Protein AF-0000000078895796 (afdb_homodimer)

Organism: Nematostella vectensis (NCBI:txid45351)

Sequence (388 aa):
VSCGPHHVAVVCSEGLVFTWGKGADGRLGLGNEDDQCVPCQVTMEDANVSIRDVRCGLDGTMFLTDTGALLACGSNANNKLGLNNRQGFLMQMKNLLNKDPVKVTTTPTAVKALSRYRVVDMALGPTHSAVLVEPGHVHTFGSNQDGQLGSGNTKPRDAPASVKQLEDQTVTMVFCGYGFTVAGTNDNTLYFWGVSCGPHHVAVVCSEGLVFTWGKGADGRLGLGNEDDQCVPCQVTMEDANVSIRDVRCGLDGTMFLTDTGALLACGSNANNKLGLNNRQGFLMQMKNLLNKDPVKVTTTPTAVKALSRYRVVDMALGPTHSAVLVEPGHVHTFGSNQDGQLGSGNTKPRDAPASVKQLEDQTVTMVFCGYGFTVAGTNDNTLYFWG

Structure (mmCIF, N/CA/C/O backbone):
data_AF-0000000078895796-model_v1
#
loop_
_entity.id
_entity.type
_entity.pdbx_description
1 polymer 'non-specific serine/threonine protein kinase'
#
loop_
_atom_site.group_PDB
_atom_site.id
_atom_site.type_symbol
_atom_site.label_atom_id
_atom_site.label_alt_id
_atom_site.label_comp_id
_atom_site.label_asym_id
_atom_site.label_entity_id
_atom_site.label_seq_id
_atom_site.pdbx_PDB_ins_code
_atom_site.Cartn_x
_atom_site.Cartn_y
_atom_site.Cartn_z
_atom_site.occupancy
_atom_site.B_iso_or_equiv
_atom_site.auth_seq_id
_atom_site.auth_comp_id
_atom_site.auth_asym_id
_atom_site.auth_atom_id
_atom_site.pdbx_PDB_model_num
ATOM 1 N N . VAL A 1 1 ? 9.695 -0.639 7.102 1 95.06 1 VAL A N 1
ATOM 2 C CA . VAL A 1 1 ? 9.883 -0.452 5.668 1 95.06 1 VAL A CA 1
ATOM 3 C C . VAL A 1 1 ? 8.562 -0.066 5.016 1 95.06 1 VAL A C 1
ATOM 5 O O . VAL A 1 1 ? 7.512 -0.63 5.344 1 95.06 1 VAL A O 1
ATOM 8 N N . SER A 1 2 ? 8.602 0.928 4.207 1 96.25 2 SER A N 1
ATOM 9 C CA . SER A 1 2 ? 7.465 1.279 3.357 1 96.25 2 SER A CA 1
ATOM 10 C C . SER A 1 2 ? 7.883 1.382 1.895 1 96.25 2 SER A C 1
ATOM 12 O O . SER A 1 2 ? 8.953 1.907 1.584 1 96.25 2 SER A O 1
ATOM 14 N N . CYS A 1 3 ? 7.012 0.821 1.095 1 95.44 3 CYS A N 1
ATOM 15 C CA . CYS A 1 3 ? 7.254 0.85 -0.343 1 95.44 3 CYS A CA 1
ATOM 16 C C . CYS A 1 3 ? 6.078 1.481 -1.081 1 95.44 3 CYS A C 1
ATOM 18 O O . CYS A 1 3 ? 4.941 1.023 -0.953 1 95.44 3 CYS A O 1
ATOM 20 N N . GLY A 1 4 ? 6.336 2.541 -1.766 1 95.5 4 GLY A N 1
ATOM 21 C CA . GLY A 1 4 ? 5.375 3.086 -2.715 1 95.5 4 GLY A CA 1
ATOM 22 C C . GLY A 1 4 ? 5.602 2.605 -4.133 1 95.5 4 GLY A C 1
ATOM 23 O O . GLY A 1 4 ? 6.461 1.753 -4.379 1 95.5 4 GLY A O 1
ATOM 24 N N . PRO A 1 5 ? 4.816 3.17 -5.043 1 95.75 5 PRO A N 1
ATOM 25 C CA . PRO A 1 5 ? 5.004 2.756 -6.438 1 95.75 5 PRO A CA 1
ATOM 26 C C . PRO A 1 5 ? 6.383 3.121 -6.98 1 95.75 5 PRO A C 1
ATOM 28 O O . PRO A 1 5 ? 6.898 2.443 -7.871 1 95.75 5 PRO A O 1
ATOM 31 N N . HIS A 1 6 ? 7.023 4.168 -6.379 1 97.62 6 HIS A N 1
ATOM 32 C CA . HIS A 1 6 ? 8.188 4.684 -7.09 1 97.62 6 HIS A CA 1
ATOM 33 C C . HIS A 1 6 ? 9.391 4.805 -6.16 1 97.62 6 HIS A C 1
ATOM 35 O O . HIS A 1 6 ? 10.492 5.137 -6.605 1 97.62 6 HIS A O 1
ATOM 41 N N . HIS A 1 7 ? 9.219 4.582 -4.848 1 98.25 7 HIS A N 1
ATOM 42 C CA . HIS A 1 7 ? 10.32 4.773 -3.912 1 98.25 7 HIS A CA 1
ATOM 43 C C . HIS A 1 7 ? 10.125 3.936 -2.652 1 98.25 7 HIS A C 1
ATOM 45 O O . HIS A 1 7 ? 9.047 3.375 -2.438 1 98.25 7 HIS A O 1
ATOM 51 N N . VAL A 1 8 ? 11.141 3.822 -1.894 1 98.44 8 VAL A N 1
ATOM 52 C CA . VAL A 1 8 ? 11.18 3.02 -0.675 1 98.44 8 VAL A CA 1
ATOM 53 C C . VAL A 1 8 ? 11.703 3.867 0.483 1 98.44 8 VAL A C 1
ATOM 55 O O . VAL A 1 8 ? 12.578 4.715 0.295 1 98.44 8 VAL A O 1
ATOM 58 N N . ALA A 1 9 ? 11.188 3.691 1.597 1 98.69 9 ALA A N 1
ATOM 59 C CA . ALA A 1 9 ? 11.68 4.277 2.842 1 98.69 9 ALA A CA 1
ATOM 60 C C . ALA A 1 9 ? 11.859 3.213 3.918 1 98.69 9 ALA A C 1
ATOM 62 O O . ALA A 1 9 ? 11.016 2.322 4.066 1 98.69 9 ALA A O 1
ATOM 63 N N . VAL A 1 10 ? 12.93 3.273 4.645 1 97.88 10 VAL A N 1
ATOM 64 C CA . VAL A 1 10 ? 13.227 2.301 5.691 1 97.88 10 VAL A CA 1
ATOM 65 C C . VAL A 1 10 ? 13.609 3.025 6.98 1 97.88 10 VAL A C 1
ATOM 67 O O . VAL A 1 10 ? 14.398 3.969 6.957 1 97.88 10 VAL A O 1
ATOM 70 N N . VAL A 1 11 ? 13.047 2.607 8.039 1 97.25 11 VAL A N 1
ATOM 71 C CA . VAL A 1 11 ? 13.422 3.107 9.359 1 97.25 11 VAL A CA 1
ATOM 72 C C . VAL A 1 11 ? 14.336 2.104 10.047 1 97.25 11 VAL A C 1
ATOM 74 O O . VAL A 1 11 ? 13.992 0.93 10.195 1 97.25 11 VAL A O 1
ATOM 77 N N . CYS A 1 12 ? 15.445 2.523 10.508 1 94.06 12 CYS A N 1
ATOM 78 C CA . CYS A 1 12 ? 16.375 1.673 11.242 1 94.06 12 CYS A CA 1
ATOM 79 C C . CYS A 1 12 ? 16.109 1.734 12.742 1 94.06 12 CYS A C 1
ATOM 81 O O . CYS A 1 12 ? 15.289 2.539 13.195 1 94.06 12 CYS A O 1
ATOM 83 N N . SER A 1 13 ? 16.781 0.869 13.461 1 89.62 13 SER A N 1
ATOM 84 C CA . SER A 1 13 ? 16.531 0.694 14.891 1 89.62 13 SER A CA 1
ATOM 85 C C . SER A 1 13 ? 16.859 1.967 15.672 1 89.62 13 SER A C 1
ATOM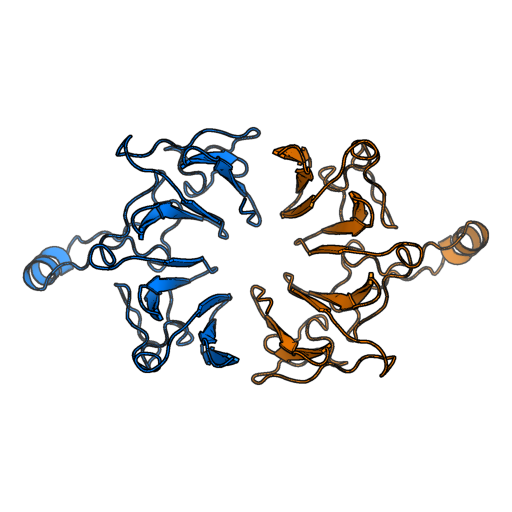 87 O O . SER A 1 13 ? 16.266 2.23 16.719 1 89.62 13 SER A O 1
ATOM 89 N N . GLU A 1 14 ? 17.734 2.869 15.18 1 90.94 14 GLU A N 1
ATOM 90 C CA . GLU A 1 14 ? 18.125 4.09 15.883 1 90.94 14 GLU A CA 1
ATOM 91 C C . GLU A 1 14 ? 17.203 5.254 15.508 1 90.94 14 GLU A C 1
ATOM 93 O O . GLU A 1 14 ? 17.438 6.387 15.93 1 90.94 14 GLU A O 1
ATOM 98 N N . GLY A 1 15 ? 16.297 4.91 14.719 1 95.38 15 GLY A N 1
ATOM 99 C CA . GLY A 1 15 ? 15.352 5.941 14.328 1 95.38 15 GLY A CA 1
ATOM 100 C C . GLY A 1 15 ? 15.781 6.715 13.094 1 95.38 15 GLY A C 1
ATOM 101 O O . GLY A 1 15 ? 15.195 7.746 12.766 1 95.38 15 GLY A O 1
ATOM 102 N N . LEU A 1 16 ? 16.828 6.277 12.453 1 96.25 16 LEU A N 1
ATOM 103 C CA . LEU A 1 16 ? 17.281 6.863 11.195 1 96.25 16 LEU A CA 1
ATOM 104 C C . LEU A 1 16 ? 16.438 6.363 10.031 1 96.25 16 LEU A C 1
ATOM 106 O O . LEU A 1 16 ? 15.945 5.23 10.055 1 96.25 16 LEU A O 1
ATOM 110 N N . VAL A 1 17 ? 16.312 7.238 9.039 1 98.06 17 VAL A N 1
ATOM 111 C CA . VAL A 1 17 ? 15.516 6.871 7.867 1 98.06 17 VAL A CA 1
ATOM 112 C C . VAL A 1 17 ? 16.391 6.934 6.617 1 98.06 17 VAL A C 1
ATOM 114 O O . VAL A 1 17 ? 17.188 7.859 6.457 1 98.06 17 VAL A O 1
ATOM 117 N N . PHE A 1 18 ? 16.234 5.961 5.801 1 98.38 18 PHE A N 1
ATOM 118 C CA . PHE A 1 18 ? 16.844 5.934 4.48 1 98.38 18 PHE A CA 1
ATOM 119 C C . PHE A 1 18 ? 1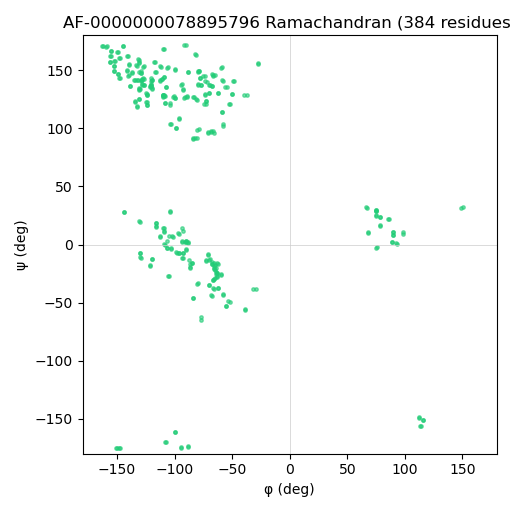5.789 5.844 3.389 1 98.38 18 PHE A C 1
ATOM 121 O O . PHE A 1 18 ? 14.797 5.125 3.535 1 98.38 18 PHE A O 1
ATOM 128 N N . THR A 1 19 ? 16 6.531 2.311 1 98.75 19 THR A N 1
ATOM 129 C CA . THR A 1 19 ? 15.086 6.488 1.172 1 98.75 19 THR A CA 1
ATOM 130 C C . THR A 1 19 ? 15.867 6.32 -0.133 1 98.75 19 THR A C 1
ATOM 132 O O . THR A 1 19 ? 17.031 6.684 -0.215 1 98.75 19 THR A O 1
ATOM 135 N N . TRP A 1 20 ? 15.258 5.77 -1.127 1 98.44 20 TRP A N 1
ATOM 136 C CA . TRP A 1 20 ? 15.789 5.688 -2.484 1 98.44 20 TRP A CA 1
ATOM 137 C C . TRP A 1 20 ? 14.664 5.457 -3.492 1 98.44 20 TRP A C 1
ATOM 139 O O . TRP A 1 20 ? 13.531 5.16 -3.111 1 98.44 20 TRP A O 1
ATOM 149 N N . GLY A 1 21 ? 15.031 5.578 -4.793 1 97.62 21 GLY A N 1
ATOM 150 C CA . GLY A 1 21 ? 14.078 5.52 -5.891 1 97.62 21 GLY A CA 1
ATOM 151 C C . GLY A 1 21 ? 13.922 6.84 -6.617 1 97.62 21 GLY A C 1
ATOM 152 O O . GLY A 1 21 ? 14.883 7.602 -6.742 1 97.62 21 GLY A O 1
ATOM 153 N N . LYS A 1 22 ? 12.68 7.035 -7.133 1 98 22 LYS A N 1
ATOM 154 C CA . LYS A 1 22 ? 12.398 8.297 -7.805 1 98 22 LYS A CA 1
ATOM 155 C C . LYS A 1 22 ? 12.359 9.453 -6.805 1 98 22 LYS A C 1
ATOM 157 O O . LYS A 1 22 ? 11.781 9.328 -5.727 1 98 22 LYS A O 1
ATOM 162 N N . GLY A 1 23 ? 12.93 10.539 -7.137 1 98.38 23 GLY A N 1
ATOM 163 C CA . GLY A 1 23 ? 13.008 11.672 -6.227 1 98.38 23 GLY A CA 1
ATOM 164 C C . GLY A 1 23 ? 12.086 12.812 -6.613 1 98.38 23 GLY A C 1
ATOM 165 O O . GLY A 1 23 ? 12.008 13.82 -5.906 1 98.38 23 GLY A O 1
ATOM 166 N N . ALA A 1 24 ? 11.398 12.688 -7.719 1 98.31 24 ALA A N 1
ATOM 167 C CA . ALA A 1 24 ? 10.5 13.727 -8.211 1 98.31 24 ALA A CA 1
ATOM 168 C C . ALA A 1 24 ? 9.562 14.211 -7.105 1 98.31 24 ALA A C 1
ATOM 170 O O . ALA A 1 24 ? 9.133 13.43 -6.262 1 98.31 24 ALA A O 1
ATOM 171 N N . ASP A 1 25 ? 9.273 15.523 -7.012 1 98.06 25 ASP A N 1
ATOM 172 C CA . ASP A 1 25 ? 8.375 16.172 -6.059 1 98.06 25 ASP A CA 1
ATOM 173 C C . ASP A 1 25 ? 9.023 16.266 -4.68 1 98.06 25 ASP A C 1
ATOM 175 O O . ASP A 1 25 ? 8.414 16.781 -3.738 1 98.06 25 ASP A O 1
ATOM 179 N N . GLY A 1 26 ? 10.234 15.734 -4.523 1 98.62 26 GLY A N 1
ATOM 180 C CA . GLY A 1 26 ? 10.898 15.789 -3.232 1 98.62 26 GLY A CA 1
ATOM 181 C C . GLY A 1 26 ? 10.516 14.656 -2.309 1 98.62 26 GLY A C 1
ATOM 182 O O . GLY A 1 26 ? 10.68 14.75 -1.091 1 98.62 26 GLY A O 1
ATOM 183 N N . ARG A 1 27 ? 10.031 13.57 -2.859 1 98.62 27 ARG A N 1
ATOM 184 C CA . ARG A 1 27 ? 9.391 12.508 -2.088 1 98.62 27 ARG A CA 1
ATOM 185 C C . ARG A 1 27 ? 10.414 11.711 -1.289 1 98.62 27 ARG A C 1
ATOM 187 O O . ARG A 1 27 ? 10.055 11 -0.346 1 98.62 27 ARG A O 1
ATOM 194 N N . LEU A 1 28 ? 11.688 11.859 -1.582 1 98.81 28 LEU A N 1
ATOM 195 C CA . LEU A 1 28 ? 12.711 11.125 -0.847 1 98.81 28 LEU A CA 1
ATOM 196 C C . LEU A 1 28 ? 13.125 11.875 0.409 1 98.81 28 LEU A C 1
ATOM 198 O O . LEU A 1 28 ? 13.773 11.312 1.295 1 98.81 28 LEU A O 1
ATOM 202 N N . GLY A 1 29 ? 12.875 13.195 0.485 1 98.75 29 GLY A N 1
ATOM 203 C CA . GLY A 1 29 ? 13.172 13.984 1.67 1 98.75 29 GLY A CA 1
ATOM 204 C C . GLY A 1 29 ? 14.641 14.344 1.79 1 98.75 29 GLY A C 1
ATOM 205 O O . GLY A 1 29 ? 15.133 14.602 2.891 1 98.75 29 GLY A O 1
ATOM 206 N N . LEU A 1 30 ? 15.312 14.352 0.72 1 98.62 30 LEU A N 1
ATOM 207 C CA . LEU A 1 30 ? 16.766 14.516 0.762 1 98.62 30 LEU A CA 1
ATOM 208 C C . LEU A 1 30 ? 17.172 15.938 0.406 1 98.62 30 LEU A C 1
ATOM 210 O O . LEU A 1 30 ? 18.344 16.219 0.146 1 98.62 30 LEU A O 1
ATOM 214 N N . GLY A 1 31 ? 16.219 16.859 0.248 1 98.25 31 GLY A N 1
ATOM 215 C CA . GLY A 1 31 ? 16.516 18.266 0 1 98.25 31 GLY A CA 1
ATOM 216 C C . GLY A 1 31 ? 16.562 18.609 -1.476 1 98.25 31 GLY A C 1
ATOM 217 O O . GLY A 1 31 ? 16.859 19.75 -1.841 1 98.25 31 GLY A O 1
ATOM 218 N N . ASN A 1 32 ? 16.328 17.641 -2.32 1 97.94 32 ASN A N 1
ATOM 219 C CA . ASN A 1 32 ? 16.312 17.812 -3.77 1 97.94 32 ASN A CA 1
ATOM 220 C C . ASN A 1 32 ? 15.312 16.875 -4.434 1 97.94 32 ASN A C 1
ATOM 222 O O . ASN A 1 32 ? 14.562 16.172 -3.752 1 97.94 32 ASN A O 1
ATOM 226 N N . GLU A 1 33 ? 15.227 16.812 -5.684 1 98.44 33 GLU A N 1
ATOM 227 C CA . GLU A 1 33 ? 14.281 15.984 -6.422 1 98.44 33 GLU A CA 1
ATOM 228 C C . GLU A 1 33 ? 15 14.93 -7.25 1 98.44 33 GLU A C 1
ATOM 230 O O . GLU A 1 33 ? 14.445 14.406 -8.219 1 98.44 33 GLU A O 1
ATOM 235 N N . ASP A 1 34 ? 16.281 14.664 -6.883 1 98.5 34 ASP A N 1
ATOM 236 C CA . ASP A 1 34 ? 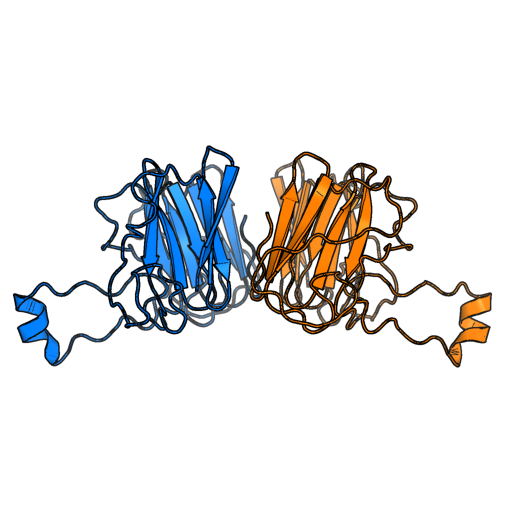17.078 13.719 -7.656 1 98.5 34 ASP A CA 1
ATOM 237 C C . ASP A 1 34 ? 16.703 12.281 -7.32 1 98.5 34 ASP A C 1
ATOM 239 O O . ASP A 1 34 ? 16.438 11.953 -6.164 1 98.5 34 ASP A O 1
ATOM 243 N N . ASP A 1 35 ? 16.719 11.438 -8.32 1 98 35 ASP A N 1
ATOM 244 C CA . ASP A 1 35 ? 16.578 10.008 -8.086 1 98 35 ASP A CA 1
ATOM 245 C C . ASP A 1 35 ? 17.781 9.438 -7.34 1 98 35 ASP A C 1
ATOM 247 O O . ASP A 1 35 ? 18.906 9.93 -7.5 1 98 35 ASP A O 1
ATOM 251 N N . GLN A 1 36 ? 17.562 8.492 -6.512 1 97.81 36 GLN A N 1
ATOM 252 C CA . GLN A 1 36 ? 18.625 7.797 -5.797 1 97.81 36 GLN A CA 1
ATOM 253 C C . GLN A 1 36 ? 18.562 6.289 -6.047 1 97.81 36 GLN A C 1
ATOM 255 O O . GLN A 1 36 ? 17.516 5.664 -5.84 1 97.81 36 GLN A O 1
ATOM 260 N N . CYS A 1 37 ? 19.672 5.621 -6.43 1 94.38 37 CYS A N 1
ATOM 261 C CA . CYS A 1 37 ? 19.703 4.199 -6.746 1 94.38 37 CYS A CA 1
ATOM 262 C C . CYS A 1 37 ? 20.078 3.373 -5.523 1 94.38 37 CYS A C 1
ATOM 264 O O . CYS A 1 37 ? 19.969 2.146 -5.539 1 94.38 37 CYS A O 1
ATOM 266 N N . VAL A 1 38 ? 20.531 4.098 -4.508 1 95.44 38 VAL A N 1
ATOM 267 C CA . VAL A 1 38 ? 20.891 3.439 -3.258 1 95.44 38 VAL A CA 1
ATOM 268 C C . VAL A 1 38 ? 20.25 4.176 -2.082 1 95.44 38 VAL A C 1
ATOM 270 O O . VAL A 1 38 ? 19.922 5.355 -2.189 1 95.44 38 VAL A O 1
ATOM 273 N N . PRO A 1 39 ? 20.141 3.488 -0.99 1 97.12 39 PRO A N 1
ATOM 274 C CA . PRO A 1 39 ? 19.562 4.16 0.174 1 97.12 39 PRO A CA 1
ATOM 275 C C . PRO A 1 39 ? 20.391 5.359 0.635 1 97.12 39 PRO A C 1
ATOM 277 O O . PRO A 1 39 ? 21.609 5.254 0.793 1 97.12 39 PRO A O 1
ATOM 280 N N . CYS A 1 40 ? 19.688 6.484 0.813 1 98.38 40 CYS A N 1
ATOM 281 C CA . CYS A 1 40 ? 20.312 7.695 1.335 1 98.38 40 CYS A CA 1
ATOM 282 C C . CYS A 1 40 ? 19.641 8.141 2.631 1 98.38 40 CYS A C 1
ATOM 284 O O . CYS A 1 40 ? 18.406 8.094 2.744 1 98.38 40 CYS A O 1
ATOM 286 N N . GLN A 1 41 ? 20.438 8.508 3.561 1 97.62 41 GLN A N 1
ATOM 287 C CA . GLN A 1 41 ? 19.906 8.914 4.855 1 97.62 41 GLN A CA 1
ATOM 288 C C . GLN A 1 41 ? 19.172 10.25 4.75 1 97.62 41 GLN A C 1
ATOM 290 O O . GLN A 1 41 ? 19.672 11.203 4.156 1 97.62 41 GLN A O 1
ATOM 295 N N . VAL A 1 42 ? 18.031 10.305 5.242 1 98.31 42 VAL A N 1
ATOM 296 C CA . VAL A 1 42 ? 17.25 11.539 5.32 1 98.31 42 VAL A CA 1
ATOM 297 C C . VAL A 1 42 ? 17.656 12.336 6.551 1 98.31 42 VAL A C 1
ATOM 299 O O . VAL A 1 42 ? 17.625 11.82 7.676 1 98.31 42 VAL A O 1
ATOM 302 N N . THR A 1 43 ? 17.984 13.547 6.359 1 96.06 43 THR A N 1
ATOM 303 C CA . THR A 1 43 ? 18.391 14.406 7.469 1 96.06 43 THR A CA 1
ATOM 304 C C . THR A 1 43 ? 17.188 15.148 8.031 1 96.06 43 THR A C 1
ATOM 306 O O . THR A 1 43 ? 16.438 15.797 7.289 1 96.06 43 THR A O 1
ATOM 309 N N . MET A 1 44 ? 17.047 14.992 9.273 1 94.5 44 MET A N 1
ATOM 310 C CA . MET A 1 44 ? 15.992 15.727 9.961 1 94.5 44 MET A CA 1
ATOM 311 C C . MET A 1 44 ? 16.5 17.094 10.422 1 94.5 44 MET A C 1
ATOM 313 O O . MET A 1 44 ? 17.688 17.266 10.688 1 94.5 44 MET A O 1
ATOM 317 N N . GLU A 1 45 ? 15.57 18.047 10.438 1 88.38 45 GLU A N 1
ATOM 318 C CA . GLU A 1 45 ? 15.938 19.391 10.875 1 88.38 45 GLU A CA 1
ATOM 319 C C . GLU A 1 45 ? 16.5 19.375 12.297 1 88.38 45 GLU A C 1
ATOM 321 O O . GLU A 1 45 ? 17.469 20.062 12.594 1 88.38 45 GLU A O 1
ATOM 326 N N . ASP A 1 46 ? 15.859 18.609 13.164 1 87.31 46 ASP A N 1
ATOM 327 C CA . ASP A 1 46 ? 16.312 18.422 14.539 1 87.31 46 ASP A CA 1
ATOM 328 C C . ASP A 1 46 ? 16.969 17.047 14.719 1 87.31 46 ASP A C 1
ATOM 330 O O . ASP A 1 46 ? 16.344 16.016 14.484 1 87.31 46 ASP A O 1
ATOM 334 N N . ALA A 1 47 ? 18.219 17.031 15.141 1 82.31 47 ALA A N 1
ATOM 335 C CA . ALA A 1 47 ? 19.016 15.82 15.258 1 82.31 47 ALA A CA 1
ATOM 336 C C . ALA A 1 47 ? 18.453 14.898 16.328 1 82.31 47 ALA A C 1
ATOM 338 O O . ALA A 1 47 ? 18.781 13.711 16.375 1 82.31 47 ALA A O 1
ATOM 339 N N . ASN A 1 48 ? 17.656 15.461 17.156 1 87.88 48 ASN A N 1
ATOM 340 C CA . ASN A 1 48 ? 17.125 14.664 18.266 1 87.88 48 ASN A CA 1
ATOM 341 C C . ASN A 1 48 ? 15.836 13.953 17.875 1 87.88 48 ASN A C 1
ATOM 343 O O . ASN A 1 48 ? 15.266 13.203 18.672 1 87.88 48 ASN A O 1
ATOM 347 N N . VAL A 1 49 ? 15.508 14.156 16.641 1 92 49 VAL A N 1
ATOM 348 C CA . VAL A 1 49 ? 14.266 13.547 16.172 1 92 49 VAL A CA 1
ATOM 349 C C . VAL A 1 49 ? 14.508 12.086 15.812 1 92 49 VAL A C 1
ATOM 351 O O . VAL A 1 49 ? 15.445 11.773 15.078 1 92 49 VAL A O 1
ATOM 354 N N . SER A 1 50 ? 13.758 11.203 16.391 1 96.75 50 SER A N 1
ATOM 355 C CA . SER A 1 50 ? 13.773 9.781 16.062 1 96.75 50 SER A CA 1
ATOM 356 C C . SER A 1 50 ? 12.484 9.367 15.352 1 96.75 50 SER A C 1
ATOM 358 O O . SER A 1 50 ? 11.391 9.664 15.828 1 96.75 50 SER A O 1
ATOM 360 N N . ILE A 1 51 ? 12.648 8.688 14.203 1 98.06 51 ILE A N 1
ATOM 361 C CA . ILE A 1 51 ? 11.5 8.258 13.414 1 98.06 51 ILE A CA 1
ATOM 362 C C . ILE A 1 51 ? 11.102 6.84 13.805 1 98.06 51 ILE A C 1
ATOM 364 O O . ILE A 1 51 ? 11.953 5.953 13.906 1 98.06 51 ILE A O 1
ATOM 368 N N . ARG A 1 52 ? 9.859 6.625 14.016 1 97.38 52 ARG A N 1
ATOM 369 C CA . ARG A 1 52 ? 9.414 5.297 14.422 1 97.38 52 ARG A CA 1
ATOM 370 C C . ARG A 1 52 ? 8.734 4.574 13.266 1 97.38 52 ARG A C 1
ATOM 372 O O . ARG A 1 52 ? 8.75 3.342 13.195 1 97.38 52 ARG A O 1
ATOM 379 N N . ASP A 1 53 ? 8.172 5.352 12.359 1 98 53 ASP A N 1
ATOM 380 C CA . ASP A 1 53 ? 7.449 4.75 11.242 1 98 53 ASP A CA 1
ATOM 381 C C . ASP A 1 53 ? 7.469 5.664 10.016 1 98 53 ASP A C 1
ATOM 383 O O . ASP A 1 53 ? 7.68 6.871 10.141 1 98 53 ASP A O 1
ATOM 387 N N . VAL A 1 54 ? 7.27 5.098 8.82 1 98.62 54 VAL A N 1
ATOM 388 C CA . VAL A 1 54 ? 7.238 5.848 7.57 1 98.62 54 VAL A CA 1
ATOM 389 C C . VAL A 1 54 ? 6.16 5.273 6.652 1 98.62 54 VAL A C 1
ATOM 391 O O . VAL A 1 54 ? 5.832 4.086 6.734 1 98.62 54 VAL A O 1
ATOM 394 N N . ARG A 1 55 ? 5.582 6.121 5.824 1 98.62 55 ARG A N 1
ATOM 395 C CA . ARG A 1 55 ? 4.648 5.711 4.777 1 98.62 55 ARG A CA 1
ATOM 396 C C . ARG A 1 55 ? 4.969 6.395 3.455 1 98.62 55 ARG A C 1
ATOM 398 O O . ARG A 1 55 ? 5.027 7.625 3.385 1 98.62 55 ARG A O 1
ATOM 405 N N . CYS A 1 56 ? 5.191 5.574 2.439 1 98.56 56 CYS A N 1
ATOM 406 C CA . CYS A 1 56 ? 5.391 6.082 1.087 1 98.56 56 CYS A CA 1
ATOM 407 C C . CYS A 1 56 ? 4.062 6.199 0.348 1 98.56 56 CYS A C 1
ATOM 409 O O . CYS A 1 56 ? 3.275 5.25 0.326 1 98.56 56 CYS A O 1
ATOM 411 N N . GLY A 1 57 ? 3.77 7.328 -0.203 1 97.69 57 GLY A N 1
ATOM 412 C CA . GLY A 1 57 ? 2.658 7.512 -1.124 1 97.69 57 GLY A CA 1
ATOM 413 C C . GLY A 1 57 ? 3.084 7.512 -2.58 1 97.69 57 GLY A C 1
ATOM 414 O O . GLY A 1 57 ? 4.148 6.996 -2.92 1 97.69 57 GLY A O 1
ATOM 415 N N . LEU A 1 58 ? 2.209 8.055 -3.395 1 97 58 LEU A N 1
ATOM 416 C CA . LEU A 1 58 ? 2.484 8.156 -4.824 1 97 58 LEU A CA 1
ATOM 417 C C . LEU A 1 58 ? 3.615 9.141 -5.09 1 97 58 LEU A C 1
ATOM 419 O O . LEU A 1 58 ? 4.512 8.867 -5.887 1 97 58 LEU A O 1
ATOM 423 N N . ASP A 1 59 ? 3.584 10.258 -4.434 1 98.31 59 ASP A N 1
ATOM 424 C CA . ASP A 1 59 ? 4.516 11.336 -4.734 1 98.31 59 ASP A CA 1
ATOM 425 C C . ASP A 1 59 ? 4.93 12.078 -3.467 1 98.31 59 ASP A C 1
ATOM 427 O O . ASP A 1 59 ? 5.242 13.266 -3.51 1 98.31 59 ASP A O 1
ATOM 431 N N . GLY A 1 60 ? 4.895 11.344 -2.336 1 98.44 60 GLY A N 1
ATOM 432 C CA . GLY A 1 60 ? 5.285 11.883 -1.045 1 98.44 60 GLY A CA 1
ATOM 433 C C . GLY A 1 60 ? 5.574 10.812 -0.011 1 98.44 60 GLY A C 1
ATOM 434 O O . GLY A 1 60 ? 5.328 9.633 -0.25 1 98.44 60 GLY A O 1
ATOM 435 N N . THR A 1 61 ? 6.098 11.234 1.073 1 98.88 61 THR A N 1
ATOM 436 C CA . THR A 1 61 ? 6.426 10.359 2.189 1 98.88 61 THR A CA 1
ATOM 437 C C . THR A 1 61 ? 6.059 11.008 3.52 1 98.88 61 THR A C 1
ATOM 439 O O . THR A 1 61 ? 6.305 12.203 3.719 1 98.88 61 THR A O 1
ATOM 442 N N . MET A 1 62 ? 5.473 10.266 4.383 1 98.75 62 MET A N 1
ATOM 443 C CA . MET A 1 62 ? 5.195 10.727 5.742 1 98.75 62 MET A CA 1
ATOM 444 C C . MET A 1 62 ? 6.094 10.016 6.75 1 98.75 62 MET A C 1
ATOM 446 O O . MET A 1 62 ? 6.402 8.836 6.59 1 98.75 62 MET A O 1
ATOM 450 N N . PHE A 1 63 ? 6.484 10.711 7.738 1 98.69 63 PHE A N 1
ATOM 451 C CA . PHE A 1 63 ? 7.344 10.242 8.812 1 98.69 63 PHE A CA 1
ATOM 452 C C . PHE A 1 63 ? 6.68 10.453 10.172 1 98.69 63 PHE A C 1
ATOM 454 O O . PHE A 1 63 ? 6.219 11.555 10.477 1 98.69 63 PHE A O 1
ATOM 461 N N . LEU A 1 64 ? 6.629 9.43 10.953 1 98.5 64 LEU A N 1
ATOM 462 C CA . LEU A 1 64 ? 6.082 9.508 12.305 1 98.5 64 LEU A CA 1
ATOM 463 C C . LEU A 1 64 ? 7.188 9.414 13.344 1 98.5 64 LEU A C 1
ATOM 465 O O . LEU A 1 64 ? 7.918 8.414 13.391 1 98.5 64 LEU A O 1
ATOM 469 N N . THR A 1 65 ? 7.297 10.422 14.195 1 98 65 THR A N 1
ATOM 470 C CA . THR A 1 65 ? 8.352 10.445 15.195 1 98 65 THR A CA 1
ATOM 471 C C . THR A 1 65 ? 7.965 9.602 16.406 1 98 65 THR A C 1
ATOM 473 O O . THR A 1 65 ? 6.797 9.242 16.578 1 98 65 THR A O 1
ATOM 476 N N . ASP A 1 66 ? 8.945 9.273 17.219 1 96.56 66 ASP A N 1
ATOM 477 C CA . ASP A 1 66 ? 8.711 8.492 18.422 1 96.56 66 ASP A CA 1
ATOM 478 C C . ASP A 1 66 ? 7.859 9.273 19.422 1 96.56 66 ASP A C 1
ATOM 480 O O . ASP A 1 66 ? 7.195 8.68 20.281 1 96.56 66 ASP A O 1
ATOM 484 N N . THR A 1 67 ? 7.809 10.641 19.266 1 95.94 67 THR A N 1
ATOM 485 C CA . THR A 1 67 ? 7.043 11.484 20.188 1 95.94 67 THR A CA 1
ATOM 486 C C . THR A 1 67 ? 5.629 11.711 19.656 1 95.94 67 THR A C 1
ATOM 488 O O . THR A 1 67 ? 4.801 12.336 20.312 1 95.94 67 THR A O 1
ATOM 491 N N . GLY A 1 68 ? 5.387 11.273 18.453 1 97.5 68 GLY A N 1
ATOM 492 C CA . GLY A 1 68 ? 4.047 11.367 17.891 1 97.5 68 GLY A CA 1
ATOM 493 C C . GLY A 1 68 ? 3.863 12.562 16.984 1 97.5 68 GLY A C 1
ATOM 494 O O . GLY A 1 68 ? 2.734 12.914 16.625 1 97.5 68 GLY A O 1
ATOM 495 N N . ALA A 1 69 ? 4.957 13.219 16.656 1 97.12 69 ALA A N 1
ATOM 496 C CA . ALA A 1 69 ? 4.879 14.281 15.648 1 97.12 69 ALA A CA 1
ATOM 497 C C . ALA A 1 69 ? 4.867 13.695 14.234 1 97.12 69 ALA A C 1
ATOM 499 O O . ALA A 1 69 ? 5.484 12.664 13.984 1 97.12 69 ALA A O 1
ATOM 500 N N . LEU A 1 70 ? 4.18 14.391 13.32 1 97.62 70 LEU A N 1
ATOM 501 C CA . LEU A 1 70 ? 4.113 13.969 11.93 1 97.62 70 LEU A CA 1
ATOM 502 C C . LEU A 1 70 ? 4.914 14.922 11.039 1 97.62 70 LEU A C 1
ATOM 504 O O . LEU A 1 70 ? 4.781 16.141 11.148 1 97.62 70 LEU A O 1
ATOM 508 N N . LEU A 1 71 ? 5.777 14.375 10.25 1 98.06 71 LEU A N 1
ATOM 509 C CA . LEU A 1 71 ? 6.488 15.102 9.203 1 98.06 71 LEU A CA 1
ATOM 510 C C . LEU A 1 71 ? 6.141 14.555 7.824 1 98.06 71 LEU A C 1
ATOM 512 O O . LEU A 1 71 ? 5.711 13.406 7.695 1 98.06 71 LEU A O 1
ATOM 516 N N . ALA A 1 72 ? 6.336 15.383 6.844 1 98.38 72 ALA A N 1
ATOM 517 C CA . ALA A 1 72 ? 6.07 14.922 5.484 1 98.38 72 ALA A CA 1
ATOM 518 C C . ALA A 1 72 ? 6.93 15.672 4.473 1 98.38 72 ALA A C 1
ATOM 520 O O . ALA A 1 72 ? 7.379 16.797 4.738 1 98.38 72 ALA A O 1
ATOM 521 N N . CYS A 1 73 ? 7.199 15.047 3.377 1 98.62 73 CYS A N 1
ATOM 522 C CA . CYS A 1 73 ? 7.828 15.688 2.227 1 98.62 73 CYS A CA 1
ATOM 523 C C . CYS A 1 73 ? 7.215 15.188 0.923 1 98.62 73 CYS A C 1
ATOM 525 O O . CYS A 1 73 ? 6.551 14.156 0.899 1 98.62 73 CYS A O 1
ATOM 527 N N . GLY A 1 74 ? 7.434 15.938 -0.126 1 98.62 74 GLY A N 1
ATOM 528 C CA . GLY A 1 74 ? 6.879 15.625 -1.432 1 98.62 74 GLY A CA 1
ATOM 529 C C . GLY A 1 74 ? 5.859 16.641 -1.911 1 98.62 74 GLY A C 1
ATOM 530 O O . GLY A 1 74 ? 5.934 17.812 -1.548 1 98.62 74 GLY A O 1
ATOM 531 N N . SER A 1 75 ? 4.98 16.172 -2.82 1 98.25 75 SER A N 1
ATOM 532 C CA . SER A 1 75 ? 3.92 17.016 -3.359 1 98.25 75 SER A CA 1
ATOM 533 C C . SER A 1 75 ? 2.816 17.234 -2.33 1 98.25 75 SER A C 1
ATOM 535 O O . SER A 1 75 ? 2.293 16.281 -1.755 1 98.25 75 SER A O 1
ATOM 537 N N . ASN A 1 76 ? 2.471 18.453 -2.123 1 96.81 76 ASN A N 1
ATOM 538 C CA . ASN A 1 76 ? 1.369 18.797 -1.225 1 96.81 76 ASN A CA 1
ATOM 539 C C . ASN A 1 76 ? 0.113 19.188 -1.998 1 96.81 76 ASN A C 1
ATOM 541 O O . ASN A 1 76 ? -0.701 19.969 -1.512 1 96.81 76 ASN A O 1
ATOM 545 N N . ALA A 1 77 ? -0.03 18.641 -3.191 1 94.56 77 ALA A N 1
ATOM 546 C CA . ALA A 1 77 ? -1.221 18.891 -3.998 1 94.56 77 ALA A CA 1
ATOM 547 C C . ALA A 1 77 ? -2.492 18.656 -3.191 1 94.56 77 ALA A C 1
ATOM 549 O O . ALA A 1 77 ? -2.59 17.656 -2.459 1 94.56 77 ALA A O 1
ATOM 550 N N . ASN A 1 78 ? -3.453 19.609 -3.176 1 92.88 78 ASN A N 1
ATOM 551 C CA . ASN A 1 78 ? -4.711 19.562 -2.441 1 92.88 78 ASN A CA 1
ATOM 552 C C . ASN A 1 78 ? -4.484 19.625 -0.934 1 92.88 78 ASN A C 1
ATOM 554 O O . ASN A 1 78 ? -5.391 19.328 -0.153 1 92.88 78 ASN A O 1
ATOM 558 N N . ASN A 1 79 ? -3.252 19.922 -0.534 1 94.75 79 ASN A N 1
ATOM 559 C CA . ASN A 1 79 ? -2.85 19.938 0.869 1 94.75 79 ASN A CA 1
ATOM 560 C C . ASN A 1 79 ? -2.873 18.531 1.463 1 94.75 79 ASN A C 1
ATOM 562 O O . ASN A 1 79 ? -3.201 18.344 2.639 1 94.75 79 ASN A O 1
ATOM 566 N N . LYS A 1 80 ? -2.604 17.531 0.668 1 96.31 80 LYS A N 1
ATOM 567 C CA . LYS A 1 80 ? -2.729 16.141 1.104 1 96.31 80 LYS A CA 1
ATOM 568 C C . LYS A 1 80 ? -1.68 15.797 2.158 1 96.31 80 LYS A C 1
ATOM 570 O O . LYS A 1 80 ? -1.789 14.773 2.842 1 96.31 80 LYS A O 1
ATOM 575 N N . LEU A 1 81 ? -0.651 16.594 2.283 1 96.94 81 LEU A N 1
ATOM 576 C CA . LEU A 1 81 ? 0.34 16.359 3.328 1 96.94 81 LEU A CA 1
ATOM 577 C C . LEU A 1 81 ? 0.046 17.219 4.559 1 96.94 81 LEU A C 1
ATOM 579 O O . LEU A 1 81 ? 0.757 17.141 5.562 1 96.94 81 LEU A O 1
ATOM 583 N N . GLY A 1 82 ? -0.897 18.109 4.504 1 94.81 82 GLY A N 1
ATOM 584 C CA . GLY A 1 82 ? -1.307 18.922 5.641 1 94.81 82 GLY A CA 1
ATOM 585 C C . GLY A 1 82 ? -0.325 20.031 5.969 1 94.81 82 GLY A C 1
ATOM 586 O O . GLY A 1 82 ? -0.208 20.438 7.125 1 94.81 82 GLY A O 1
ATOM 587 N N . LEU A 1 83 ? 0.342 20.5 5.02 1 94.06 83 LEU A N 1
ATOM 588 C CA . LEU A 1 83 ? 1.469 21.391 5.293 1 94.06 83 LEU A CA 1
ATOM 589 C C . LEU A 1 83 ? 1.06 22.859 5.145 1 94.06 83 LEU A C 1
ATOM 591 O O . LEU A 1 83 ? 1.836 23.75 5.469 1 94.06 83 LEU A O 1
ATOM 595 N N . ASN A 1 84 ? -0.197 22.984 4.645 1 88.81 84 ASN A N 1
ATOM 596 C CA . ASN A 1 84 ? -0.63 24.375 4.523 1 88.81 84 ASN A CA 1
ATOM 597 C C . ASN A 1 84 ? -0.936 24.984 5.887 1 88.81 84 ASN A C 1
ATOM 599 O O . ASN A 1 84 ? -1.46 24.312 6.773 1 88.81 84 ASN A O 1
ATOM 603 N N . ASN A 1 85 ? -0.37 26.078 6.363 1 71.25 85 ASN A N 1
ATOM 604 C CA . ASN A 1 85 ? -0.571 26.75 7.641 1 71.25 85 ASN A CA 1
ATOM 605 C C . ASN A 1 85 ? -1.918 27.469 7.688 1 71.25 85 ASN A C 1
ATOM 607 O O . ASN A 1 85 ? -2.398 27.969 6.668 1 71.25 85 ASN A O 1
ATOM 611 N N . ARG A 1 86 ? -2.846 27.062 8.734 1 62.66 86 ARG A N 1
ATOM 612 C CA . ARG A 1 86 ? -4.074 27.828 8.93 1 62.66 86 ARG A CA 1
ATOM 613 C C . ARG A 1 86 ? -3.768 29.281 9.227 1 62.66 86 ARG A C 1
ATOM 615 O O . ARG A 1 86 ? -2.871 29.594 10.016 1 62.66 86 ARG A O 1
ATOM 622 N N . GLN A 1 87 ? -3.893 30.094 8.32 1 50.56 87 GLN A N 1
ATOM 623 C CA . GLN A 1 87 ? -3.709 31.5 8.656 1 50.56 87 GLN A CA 1
ATOM 624 C C . GLN A 1 87 ? -4.812 31.984 9.586 1 50.56 87 GLN A C 1
ATOM 626 O O . GLN A 1 87 ? -5.992 31.719 9.359 1 50.56 87 GLN A O 1
ATOM 631 N N . GLY A 1 88 ? -4.605 32.031 10.891 1 49.31 88 GLY A N 1
ATOM 632 C CA . GLY A 1 88 ? -5.566 32.75 11.711 1 49.31 88 GLY A CA 1
ATOM 633 C C . GLY A 1 88 ? -6.277 33.875 10.969 1 49.31 88 GLY A C 1
ATOM 634 O O . GLY A 1 88 ? -5.863 34.25 9.867 1 49.31 88 GLY A O 1
ATOM 635 N N . PHE A 1 89 ? -7.52 34.188 11.531 1 48.34 89 PHE A N 1
ATOM 636 C CA . PHE A 1 89 ? -8.383 35.188 10.969 1 48.34 89 PHE A CA 1
ATOM 637 C C . PHE A 1 89 ? -7.566 36.375 10.477 1 48.34 89 PHE A C 1
ATOM 639 O O . PHE A 1 89 ? -7.785 36.875 9.367 1 48.34 89 PHE A O 1
ATOM 646 N N . LEU A 1 90 ? -6.844 36.844 11.438 1 49.34 90 LEU A N 1
ATOM 647 C CA . LEU A 1 90 ? -6.141 38.094 11.148 1 49.34 90 LEU A CA 1
ATOM 648 C C . LEU A 1 90 ? -5.148 37.906 10.008 1 49.34 90 LEU A C 1
ATOM 650 O O . LEU A 1 90 ? -5 38.812 9.156 1 49.34 90 LEU A O 1
ATOM 654 N N . MET A 1 91 ? -4.559 36.781 10.016 1 48.41 91 MET A N 1
ATOM 655 C CA . MET A 1 91 ? -3.609 36.531 8.938 1 48.41 91 MET A CA 1
ATOM 656 C C . MET A 1 91 ? -4.336 36.094 7.672 1 48.41 91 MET A C 1
ATOM 658 O O . MET A 1 91 ? -3.773 36.156 6.574 1 48.41 91 MET A O 1
ATOM 662 N N . GLN A 1 92 ? -5.461 35.344 7.75 1 49.09 92 GLN A N 1
ATOM 663 C CA . GLN A 1 92 ? -6.324 35.094 6.605 1 49.09 92 GLN A CA 1
ATOM 664 C C . GLN A 1 92 ? -6.715 36.375 5.898 1 49.09 92 GLN A C 1
ATOM 666 O O . GLN A 1 92 ? -6.766 36.438 4.668 1 49.09 92 GLN A O 1
ATOM 671 N N . MET A 1 93 ? -7.176 37.344 6.719 1 48.75 93 MET A N 1
ATOM 672 C CA . MET A 1 93 ? -7.461 38.656 6.125 1 48.75 93 MET A CA 1
ATOM 673 C C . MET A 1 93 ? -6.234 39.219 5.402 1 48.75 93 MET A C 1
ATOM 675 O O . MET A 1 93 ? -6.363 39.906 4.383 1 48.75 93 MET A O 1
ATOM 679 N N . LYS A 1 94 ? -5.082 39.281 6.098 1 47.72 94 LYS A N 1
ATOM 680 C CA . LYS A 1 94 ? -3.895 39.812 5.43 1 47.72 94 LYS A CA 1
ATOM 681 C C . LYS A 1 94 ? -3.459 38.875 4.293 1 47.72 94 LYS A C 1
ATOM 683 O O . LYS A 1 94 ? -2.967 39.344 3.262 1 47.72 94 LYS A O 1
ATOM 688 N N . ASN A 1 95 ? -3.543 37.625 4.406 1 46.22 95 ASN A N 1
ATOM 689 C CA . ASN A 1 95 ? -3.098 36.656 3.412 1 46.22 95 ASN A CA 1
ATOM 690 C C . ASN A 1 95 ? -4.184 36.375 2.381 1 46.22 95 ASN A C 1
ATOM 692 O O . ASN A 1 95 ? -4.094 35.375 1.63 1 46.22 95 ASN A O 1
ATOM 696 N N . LEU A 1 96 ? -5.43 36.656 2.5 1 47.62 96 LEU A N 1
ATOM 697 C CA . LEU A 1 96 ? -6.254 36.625 1.297 1 47.62 96 LEU A CA 1
ATOM 698 C C . LEU A 1 96 ? -5.426 36.969 0.062 1 47.62 96 LEU A C 1
ATOM 700 O O . LEU A 1 96 ? -5.746 36.531 -1.045 1 47.62 96 LEU A O 1
ATOM 704 N N . LEU A 1 97 ? -4.52 37.906 0.219 1 46.12 97 LEU A N 1
ATOM 705 C CA . LEU A 1 97 ? -3.752 38.219 -0.98 1 46.12 97 LEU A CA 1
ATOM 706 C C . LEU A 1 97 ? -2.697 37.156 -1.25 1 46.12 97 LEU A C 1
ATOM 708 O O . LEU A 1 97 ? -2.416 36.844 -2.406 1 46.12 97 LEU A O 1
ATOM 712 N N . ASN A 1 98 ? -1.524 36.844 -0.385 1 45.41 98 ASN A N 1
ATOM 713 C CA . ASN A 1 98 ? -0.306 36.156 -0.761 1 45.41 98 ASN A CA 1
ATOM 714 C C . ASN A 1 98 ? -0.279 34.75 -0.18 1 45.41 98 ASN A C 1
ATOM 716 O O . ASN A 1 98 ? 0.794 34.156 0.023 1 45.41 98 ASN A O 1
ATOM 720 N N . LYS A 1 99 ? -1.234 34.188 0.511 1 53.5 99 LYS A N 1
ATOM 721 C CA . LYS A 1 99 ? -0.838 32.938 1.153 1 53.5 99 LYS A CA 1
ATOM 722 C C . LYS A 1 99 ? -0.578 31.828 0.119 1 53.5 99 LYS A C 1
ATOM 724 O O . LYS A 1 99 ? -1.509 31.344 -0.528 1 53.5 99 LYS A O 1
ATOM 729 N N . ASP A 1 100 ? 0.618 31.578 -0.27 1 65.56 100 ASP A N 1
ATOM 730 C CA . ASP A 1 100 ? 1.02 30.641 -1.305 1 65.56 100 ASP A CA 1
ATOM 731 C C . ASP A 1 100 ? 0.996 29.203 -0.775 1 65.56 100 ASP A C 1
ATOM 733 O O . ASP A 1 100 ? 1.675 28.891 0.204 1 65.56 100 ASP A O 1
ATOM 737 N N . PRO A 1 101 ? -0.027 28.453 -1.052 1 80.31 101 PRO A N 1
ATOM 738 C CA . PRO A 1 101 ? -0.032 27.031 -0.721 1 80.31 101 PRO A CA 1
ATOM 739 C C . PRO A 1 101 ? 1.332 26.359 -0.919 1 80.31 101 PRO A C 1
ATOM 741 O O . PRO A 1 101 ? 2.086 26.766 -1.813 1 80.31 101 PRO A O 1
ATOM 744 N N . VAL A 1 102 ? 1.738 25.641 0.211 1 86.62 102 VAL A N 1
ATOM 745 C CA . VAL A 1 102 ? 2.934 24.828 0.012 1 86.62 102 VAL A CA 1
ATOM 746 C C . VAL A 1 102 ? 2.693 23.828 -1.108 1 86.62 102 VAL A C 1
ATOM 748 O O . VAL A 1 102 ? 1.832 22.953 -0.989 1 86.62 102 VAL A O 1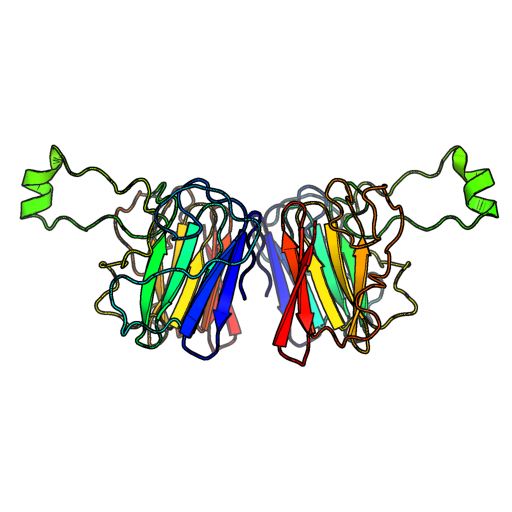
ATOM 751 N N . LYS A 1 103 ? 3.379 24 -2.137 1 91.31 103 LYS A N 1
ATOM 752 C CA . LYS A 1 103 ? 3.16 23.094 -3.26 1 91.31 103 LYS A CA 1
ATOM 753 C C . LYS A 1 103 ? 3.965 21.797 -3.092 1 91.31 103 LYS A C 1
ATOM 755 O O . LYS A 1 103 ? 3.426 20.703 -3.24 1 91.31 103 LYS A O 1
ATOM 760 N N . VAL A 1 104 ? 5.289 21.969 -2.715 1 96.19 104 VAL A N 1
ATOM 761 C CA . VAL A 1 104 ? 6.211 20.844 -2.592 1 96.19 104 VAL A CA 1
ATOM 762 C C . VAL A 1 104 ? 7.219 21.109 -1.478 1 96.19 104 VAL A C 1
ATOM 764 O O . VAL A 1 104 ? 7.617 22.266 -1.26 1 96.19 104 VAL A O 1
ATOM 767 N N . THR A 1 105 ? 7.562 20.172 -0.803 1 97.44 105 THR A N 1
ATOM 768 C CA . THR A 1 105 ? 8.703 20.219 0.106 1 97.44 105 THR A CA 1
ATOM 769 C C . THR A 1 105 ? 9.672 19.078 -0.167 1 97.44 105 THR A C 1
ATOM 771 O O . THR A 1 105 ? 9.25 17.953 -0.45 1 97.44 105 THR A O 1
ATOM 774 N N . THR A 1 106 ? 10.984 19.359 -0.047 1 98.38 106 THR A N 1
ATOM 775 C CA . THR A 1 106 ? 11.977 18.344 -0.385 1 98.38 106 THR A CA 1
ATOM 776 C C . THR A 1 106 ? 12.656 17.812 0.872 1 98.38 106 THR A C 1
ATOM 778 O O . THR A 1 106 ? 13.578 17 0.788 1 98.38 106 THR A O 1
ATOM 781 N N . THR A 1 107 ? 12.242 18.344 1.998 1 98.25 107 THR A N 1
ATOM 782 C CA . THR A 1 107 ? 12.719 17.844 3.285 1 98.25 107 THR A CA 1
ATOM 783 C C . THR A 1 107 ? 11.547 17.547 4.219 1 98.25 107 THR A C 1
ATOM 785 O O . THR A 1 107 ? 10.5 18.188 4.125 1 98.25 107 THR A O 1
ATOM 788 N N . PRO A 1 108 ? 11.742 16.562 5.09 1 98.19 108 PRO A N 1
ATOM 789 C CA . PRO A 1 108 ? 10.656 16.344 6.051 1 98.19 108 PRO A CA 1
ATOM 790 C C . PRO A 1 108 ? 10.258 17.609 6.789 1 98.19 108 PRO A C 1
ATOM 792 O O . PRO A 1 108 ? 11.094 18.25 7.438 1 98.19 108 PRO A O 1
ATOM 795 N N . THR A 1 109 ? 8.992 17.969 6.637 1 96.75 109 THR A N 1
ATOM 796 C CA . THR A 1 109 ? 8.438 19.188 7.207 1 96.75 109 THR A CA 1
ATOM 797 C C . THR A 1 109 ? 7.281 18.875 8.148 1 96.75 109 THR A C 1
ATOM 799 O O . THR A 1 109 ? 6.422 18.047 7.836 1 96.75 109 THR A O 1
ATOM 802 N N . ALA A 1 110 ? 7.277 19.516 9.266 1 95.81 110 ALA A N 1
ATOM 803 C CA . ALA A 1 110 ? 6.293 19.219 10.305 1 95.81 110 ALA A CA 1
ATOM 804 C C . ALA A 1 110 ? 4.887 19.625 9.852 1 95.81 110 ALA A C 1
ATOM 806 O O . ALA A 1 110 ? 4.695 20.672 9.25 1 95.81 110 ALA A O 1
ATOM 807 N N . VAL A 1 111 ? 3.967 18.734 10.125 1 95.31 111 VAL A N 1
ATOM 808 C CA . VAL A 1 111 ? 2.557 19.078 9.953 1 95.31 111 VAL A CA 1
ATOM 809 C C . VAL A 1 111 ? 2.064 19.844 11.172 1 95.31 111 VAL A C 1
ATOM 811 O O . VAL A 1 111 ? 1.486 19.266 12.094 1 95.31 111 VAL A O 1
ATOM 814 N N . LYS A 1 112 ? 2.139 21.078 11.133 1 92.5 112 LYS A N 1
ATOM 815 C CA . LYS A 1 112 ? 1.977 21.953 12.289 1 92.5 112 LYS A CA 1
ATOM 816 C C . LYS A 1 112 ? 0.547 21.906 12.82 1 92.5 112 LYS A C 1
ATOM 818 O O . LYS A 1 112 ? 0.323 22.031 14.023 1 92.5 112 LYS A O 1
ATOM 823 N N . ALA A 1 113 ? -0.375 21.672 11.953 1 89.69 113 ALA A N 1
ATOM 824 C CA . ALA A 1 113 ? -1.782 21.641 12.344 1 89.69 113 ALA A CA 1
ATOM 825 C C . ALA A 1 113 ? -2.053 20.516 13.328 1 89.69 113 ALA A C 1
ATOM 827 O O . ALA A 1 113 ? -3.068 20.531 14.031 1 89.69 113 ALA A O 1
ATOM 828 N N . LEU A 1 114 ? -1.155 19.578 13.438 1 93.69 114 LEU A N 1
ATOM 829 C CA . LEU A 1 114 ? -1.355 18.422 14.305 1 93.69 114 LEU A CA 1
ATOM 830 C C . LEU A 1 114 ? -0.427 18.484 15.508 1 93.69 114 LEU A C 1
ATOM 832 O O . LEU A 1 114 ? -0.265 17.484 16.219 1 93.69 114 LEU A O 1
ATOM 836 N N . SER A 1 115 ? 0.183 19.656 15.773 1 91.88 115 SER A N 1
ATOM 837 C CA . SER A 1 115 ? 1.226 19.781 16.781 1 91.88 115 SER A CA 1
ATOM 838 C C . SER A 1 115 ? 0.673 19.531 18.188 1 91.88 115 SER A C 1
ATOM 840 O O . SER A 1 115 ? 1.424 19.188 19.094 1 91.88 115 SER A O 1
ATOM 842 N N . ARG A 1 116 ? -0.626 19.672 18.375 1 92.88 116 ARG A N 1
ATOM 843 C CA . ARG A 1 116 ? -1.207 19.5 19.703 1 92.88 116 ARG A CA 1
ATOM 844 C C . ARG A 1 116 ? -1.614 18.047 19.938 1 92.88 116 ARG A C 1
ATOM 846 O O . ARG A 1 116 ? -2.082 17.703 21.031 1 92.88 116 ARG A O 1
ATOM 853 N N . TYR A 1 117 ? -1.469 17.281 18.953 1 95.12 117 TYR A N 1
ATOM 854 C CA . TYR A 1 117 ? -1.896 15.883 19.047 1 95.12 117 TYR A CA 1
ATOM 855 C C . TYR A 1 117 ? -0.697 14.945 19 1 95.12 117 TYR A C 1
ATOM 857 O O . TYR A 1 117 ? 0.366 15.297 18.5 1 95.12 117 TYR A O 1
ATOM 865 N N . ARG A 1 118 ? -0.882 13.82 19.594 1 97.88 118 ARG A N 1
ATOM 866 C CA . ARG A 1 118 ? 0.046 12.711 19.391 1 97.88 118 ARG A CA 1
ATOM 867 C C . ARG A 1 118 ? -0.46 11.758 18.312 1 97.88 118 ARG A C 1
ATOM 869 O O . ARG A 1 118 ? -1.414 11.016 18.531 1 97.88 118 ARG A O 1
ATOM 876 N N . VAL A 1 119 ? 0.156 11.758 17.203 1 98.12 119 VAL A N 1
ATOM 877 C CA . VAL A 1 119 ? -0.219 10.891 16.094 1 98.12 119 VAL A CA 1
ATOM 878 C C . VAL A 1 119 ? 0.274 9.469 16.344 1 98.12 119 VAL A C 1
ATOM 880 O O . VAL A 1 119 ? 1.412 9.273 16.781 1 98.12 119 VAL A O 1
ATOM 883 N N . VAL A 1 120 ? -0.559 8.445 16.062 1 97.88 120 VAL A N 1
ATOM 884 C CA . VAL A 1 120 ? -0.155 7.082 16.375 1 97.88 120 VAL A CA 1
ATOM 885 C C . VAL A 1 120 ? -0.156 6.242 15.094 1 97.88 120 VAL A C 1
ATOM 887 O O . VAL A 1 120 ? 0.423 5.152 15.062 1 97.88 120 VAL A O 1
ATOM 890 N N . ASP A 1 121 ? -0.816 6.672 14.062 1 97.94 121 ASP A N 1
ATOM 891 C CA . ASP A 1 121 ? -0.809 6.012 12.766 1 97.94 121 ASP A CA 1
ATOM 892 C C . ASP A 1 121 ? -1.131 6.996 11.641 1 97.94 121 ASP A C 1
ATOM 894 O O . ASP A 1 121 ? -1.621 8.102 11.898 1 97.94 121 ASP A O 1
ATOM 898 N N . MET A 1 122 ? -0.8 6.617 10.422 1 98.38 122 MET A N 1
ATOM 899 C CA . MET A 1 122 ? -0.979 7.508 9.273 1 98.38 122 MET A CA 1
ATOM 900 C C . MET A 1 122 ? -1.272 6.715 8.008 1 98.38 122 MET A C 1
ATOM 902 O O . MET A 1 122 ? -0.836 5.57 7.871 1 98.38 122 MET A O 1
ATOM 906 N N . ALA A 1 123 ? -2.059 7.273 7.141 1 98.31 123 ALA A N 1
ATOM 907 C CA . ALA A 1 123 ? -2.34 6.766 5.801 1 98.31 123 ALA A CA 1
ATOM 908 C C . ALA A 1 123 ? -2.227 7.875 4.758 1 98.31 123 ALA A C 1
ATOM 910 O O . ALA A 1 123 ? -2.92 8.891 4.844 1 98.31 123 ALA A O 1
ATOM 911 N N . LEU A 1 124 ? -1.337 7.688 3.85 1 98.06 124 LEU A N 1
ATOM 912 C CA . LEU A 1 124 ? -1.144 8.633 2.756 1 98.06 124 LEU A CA 1
ATOM 913 C C . LEU A 1 124 ? -1.745 8.094 1.461 1 98.06 124 LEU A C 1
ATOM 915 O O . LEU A 1 124 ? -1.178 7.203 0.831 1 98.06 124 LEU A O 1
ATOM 919 N N . GLY A 1 125 ? -2.891 8.594 1.067 1 97 125 GLY A N 1
ATOM 920 C CA . GLY A 1 125 ? -3.535 8.227 -0.185 1 97 125 GLY A CA 1
ATOM 921 C C . GLY A 1 125 ? -3.088 9.086 -1.355 1 97 125 GLY A C 1
ATOM 922 O O . GLY A 1 125 ? -2.203 9.93 -1.213 1 97 125 GLY A O 1
ATOM 923 N N . PRO A 1 126 ? -3.754 8.867 -2.484 1 96.44 126 PRO A N 1
ATOM 924 C CA . PRO A 1 126 ? -3.355 9.602 -3.689 1 96.44 126 PRO A CA 1
ATOM 925 C C . PRO A 1 126 ? -3.697 11.086 -3.615 1 96.44 126 PRO A C 1
ATOM 927 O O . PRO A 1 126 ? -2.951 11.922 -4.133 1 96.44 126 PRO A O 1
ATOM 930 N N . THR A 1 127 ? -4.785 11.422 -2.992 1 97.12 127 THR A N 1
ATOM 931 C CA . THR A 1 127 ? -5.219 12.812 -3.055 1 97.12 127 THR A CA 1
ATOM 932 C C . THR A 1 127 ? -5.516 13.352 -1.659 1 97.12 127 THR A C 1
ATOM 934 O O . THR A 1 127 ? -5.758 14.547 -1.488 1 97.12 127 THR A O 1
ATOM 937 N N . HIS A 1 128 ? -5.562 12.453 -0.651 1 97.5 128 HIS A N 1
ATOM 938 C CA . HIS A 1 128 ? -5.812 12.852 0.731 1 97.5 128 HIS A CA 1
ATOM 939 C C . HIS A 1 128 ? -5.117 11.906 1.706 1 97.5 128 HIS A C 1
ATOM 941 O O . HIS A 1 128 ? -4.613 10.852 1.307 1 97.5 128 HIS A O 1
ATOM 947 N N . SER A 1 129 ? -5.031 12.328 2.906 1 98.31 129 SER A N 1
ATOM 948 C CA . SER A 1 129 ? -4.398 11.555 3.969 1 98.31 129 SER A CA 1
ATOM 949 C C . SER A 1 129 ? -5.285 11.484 5.207 1 98.31 129 SER A C 1
ATOM 951 O O . SER A 1 129 ? -6.184 12.305 5.379 1 98.31 129 SER A O 1
ATOM 953 N N . ALA A 1 130 ? -5.07 10.508 5.977 1 98.44 130 ALA A N 1
ATOM 954 C CA . ALA A 1 130 ? -5.719 10.336 7.273 1 98.44 130 ALA A CA 1
ATOM 955 C C . ALA A 1 130 ? -4.699 9.984 8.352 1 98.44 130 ALA A C 1
ATOM 957 O O . ALA A 1 130 ? -3.734 9.266 8.094 1 98.44 130 ALA A O 1
ATOM 958 N N . VAL A 1 131 ? -4.895 10.516 9.477 1 98.31 131 VAL A N 1
ATOM 959 C CA . VAL A 1 131 ? -4.035 10.172 10.609 1 98.31 131 VAL A CA 1
ATOM 960 C C . VAL A 1 131 ? -4.895 9.781 11.812 1 98.31 131 VAL A C 1
ATOM 962 O O . VAL A 1 131 ? -6.031 10.242 11.945 1 98.31 131 VAL A O 1
ATOM 965 N N . LEU A 1 132 ? -4.375 8.914 12.555 1 98.31 132 LEU A N 1
ATOM 966 C CA . LEU A 1 132 ? -4.949 8.523 13.836 1 98.31 132 LEU A CA 1
ATOM 967 C C . LEU A 1 132 ? -4.223 9.219 14.984 1 98.31 132 LEU A C 1
ATOM 969 O O . LEU A 1 132 ? -2.998 9.125 15.094 1 98.31 132 LEU A O 1
ATOM 973 N N . VAL A 1 133 ? -4.988 9.906 15.828 1 97.62 133 VAL A N 1
ATOM 974 C CA . VAL A 1 133 ? -4.395 10.57 16.984 1 97.62 133 VAL A CA 1
ATOM 975 C C . VAL A 1 133 ? -4.945 9.961 18.266 1 97.62 133 VAL A C 1
ATOM 977 O O . VAL A 1 133 ? -6.066 9.445 18.297 1 97.62 133 VAL A O 1
ATOM 980 N N . GLU A 1 134 ? -4.113 9.969 19.234 1 95.69 134 GLU A N 1
ATOM 981 C CA . GLU A 1 134 ? -4.543 9.469 20.531 1 95.69 134 GLU A CA 1
ATOM 982 C C . GLU A 1 134 ? -5.758 10.242 21.047 1 95.69 134 GLU A C 1
ATOM 984 O O . GLU A 1 134 ? -5.828 11.461 20.906 1 95.69 134 GLU A O 1
ATOM 989 N N . PRO A 1 135 ? -6.691 9.523 21.672 1 92.88 135 PRO A N 1
ATOM 990 C CA . PRO A 1 135 ? -6.707 8.094 21.984 1 92.88 135 PRO A CA 1
ATOM 991 C C . PRO A 1 135 ? -7.41 7.258 20.922 1 92.88 135 PRO A C 1
ATOM 993 O O . PRO A 1 135 ? -7.895 6.16 21.203 1 92.88 135 PRO A O 1
ATOM 996 N N . GLY A 1 136 ? -7.668 7.809 19.75 1 95.44 136 GLY A N 1
ATOM 997 C CA . GLY A 1 136 ? -8.344 7.059 18.703 1 95.44 136 GLY A CA 1
ATOM 998 C C . GLY A 1 136 ? -9.195 7.93 17.797 1 95.44 136 GLY A C 1
ATOM 999 O O . GLY A 1 136 ? -10.211 7.477 17.266 1 95.44 136 GLY A O 1
ATOM 1000 N N . HIS A 1 137 ? -8.789 9.148 17.609 1 97.12 137 HIS A N 1
ATOM 1001 C CA . HIS A 1 137 ? -9.516 10.078 16.75 1 97.12 137 HIS A CA 1
ATOM 1002 C C . HIS A 1 137 ? -8.859 10.172 15.367 1 97.12 137 HIS A C 1
ATOM 1004 O O . HIS A 1 137 ? -7.645 10 15.242 1 97.12 137 HIS A O 1
ATOM 1010 N N . VAL A 1 138 ? -9.727 10.461 14.391 1 98.31 138 VAL A N 1
ATOM 1011 C CA . VAL A 1 138 ? -9.25 10.508 13.016 1 98.31 138 VAL A CA 1
ATOM 1012 C C . VAL A 1 138 ? -9.258 11.953 12.516 1 98.31 138 VAL A C 1
ATOM 1014 O O . VAL A 1 138 ? -10.25 12.672 12.688 1 98.31 138 VAL A O 1
ATOM 1017 N N . HIS A 1 139 ? -8.133 12.391 12 1 97.5 139 HIS A N 1
ATOM 1018 C CA . HIS A 1 139 ? -8.047 13.625 11.234 1 97.5 139 HIS A CA 1
ATOM 1019 C C . HIS A 1 139 ? -7.727 13.352 9.773 1 97.5 139 HIS A C 1
ATOM 1021 O O . HIS A 1 139 ? -6.957 12.438 9.461 1 97.5 139 HIS A O 1
ATOM 1027 N N . THR A 1 140 ? -8.352 14.102 8.914 1 97.88 140 THR A N 1
ATOM 1028 C CA . THR A 1 140 ? -8.109 13.969 7.484 1 97.88 140 THR A CA 1
ATOM 1029 C C . THR A 1 140 ? -7.75 15.312 6.863 1 97.88 140 THR A C 1
ATOM 1031 O O . THR A 1 140 ? -8.102 16.359 7.402 1 97.88 140 THR A O 1
ATOM 1034 N N . PHE A 1 141 ? -7.016 15.281 5.789 1 96.25 141 PHE A N 1
ATOM 1035 C CA . PHE A 1 141 ? -6.676 16.484 5.031 1 96.25 141 PHE A CA 1
ATOM 1036 C C . PHE A 1 141 ? -6.336 16.125 3.586 1 96.25 141 PHE A C 1
ATOM 1038 O O . PHE A 1 141 ? -6.031 14.969 3.281 1 96.25 141 PHE A O 1
ATOM 1045 N N . GLY A 1 142 ? -6.469 17.094 2.717 1 96.56 142 GLY A N 1
ATOM 1046 C CA . GLY A 1 142 ? -6.352 16.891 1.282 1 96.56 142 GLY A CA 1
ATOM 1047 C C . GLY A 1 142 ? -7.641 17.156 0.533 1 96.56 142 GLY A C 1
ATOM 1048 O O . GLY A 1 142 ? -8.422 18.031 0.933 1 96.56 142 GLY A O 1
ATOM 1049 N N . SER A 1 143 ? -7.824 16.438 -0.637 1 96.56 143 SER A N 1
ATOM 1050 C CA . SER A 1 143 ? -9.008 16.594 -1.472 1 96.56 143 SER A CA 1
ATOM 1051 C C . SER A 1 143 ? -10.266 16.125 -0.745 1 96.56 143 SER A C 1
ATOM 1053 O O . SER A 1 143 ? -10.227 15.148 0.005 1 96.56 143 SER A O 1
ATOM 1055 N N . ASN A 1 144 ? -11.352 16.797 -1.027 1 97 144 ASN A N 1
ATOM 1056 C CA . ASN A 1 144 ? -12.633 16.422 -0.44 1 97 144 ASN A CA 1
ATOM 1057 C C . ASN A 1 144 ? -13.727 16.312 -1.5 1 97 144 ASN A C 1
ATOM 1059 O O . ASN A 1 144 ? -14.914 16.406 -1.184 1 97 144 ASN A O 1
ATOM 1063 N N . GLN A 1 145 ? -13.32 16.156 -2.754 1 96.94 145 GLN A N 1
ATOM 1064 C CA . GLN A 1 145 ? -14.242 16.156 -3.887 1 96.94 145 GLN A CA 1
ATOM 1065 C C . GLN A 1 145 ? -15.266 15.039 -3.758 1 96.94 145 GLN A C 1
ATOM 1067 O O . GLN A 1 145 ? -16.406 15.172 -4.23 1 96.94 145 GLN A O 1
ATOM 1072 N N . ASP A 1 146 ? -14.945 13.969 -3.043 1 96.31 146 ASP A N 1
ATOM 1073 C CA . ASP A 1 146 ? -15.82 12.812 -2.906 1 96.31 146 ASP A CA 1
ATOM 1074 C C . ASP A 1 146 ? -16.328 12.664 -1.472 1 96.31 146 ASP A C 1
ATOM 1076 O O . ASP A 1 146 ? -16.922 11.648 -1.119 1 96.31 146 ASP A O 1
ATOM 1080 N N . GLY A 1 147 ? -16.016 13.672 -0.626 1 96.69 147 GLY A N 1
ATOM 1081 C CA . GLY A 1 147 ? -16.375 13.602 0.781 1 96.69 147 GLY A CA 1
ATOM 1082 C C . GLY A 1 147 ? -15.445 12.727 1.596 1 96.69 147 GLY A C 1
ATOM 1083 O O . GLY A 1 147 ? -15.789 12.305 2.701 1 96.69 147 GLY A O 1
ATOM 1084 N N . GLN A 1 148 ? -14.32 12.453 1.044 1 97.12 148 GLN A N 1
ATOM 1085 C CA . GLN A 1 148 ? -13.398 11.477 1.621 1 97.12 148 GLN A CA 1
ATOM 1086 C C . GLN A 1 148 ? -12.758 12.008 2.896 1 97.12 148 GLN A C 1
ATOM 1088 O O . GLN A 1 148 ? -12.148 11.258 3.658 1 97.12 148 GLN A O 1
ATOM 1093 N N . LEU A 1 149 ? -12.922 13.242 3.236 1 97.38 149 LEU A N 1
ATOM 1094 C CA . LEU A 1 149 ? -12.375 13.773 4.477 1 97.38 149 LEU A CA 1
ATOM 1095 C C . LEU A 1 149 ? -13.312 13.508 5.648 1 97.38 149 LEU A C 1
ATOM 1097 O O . LEU A 1 149 ? -12.93 13.664 6.809 1 97.38 149 LEU A O 1
ATOM 1101 N N . GLY A 1 150 ? -14.594 13.148 5.387 1 96.94 150 GLY A N 1
ATOM 1102 C CA . GLY A 1 150 ? -15.523 12.797 6.445 1 96.94 150 GLY A CA 1
ATOM 1103 C C . GLY A 1 150 ? -16.031 14 7.219 1 96.94 150 GLY A C 1
ATOM 1104 O O . GLY A 1 150 ? -16.344 13.898 8.406 1 96.94 150 GLY A O 1
ATOM 1105 N N . SER A 1 151 ? -16.016 15.172 6.578 1 93.88 151 SER A N 1
ATOM 1106 C CA . SER A 1 151 ? -16.438 16.391 7.242 1 93.88 151 SER A CA 1
ATOM 1107 C C . SER A 1 151 ? -17.938 16.641 7.059 1 93.88 151 SER A C 1
ATOM 1109 O O . SER A 1 151 ? -18.453 17.688 7.441 1 93.88 151 SER A O 1
ATOM 1111 N N . GLY A 1 152 ? -18.688 15.742 6.41 1 93.69 152 GLY A N 1
ATOM 1112 C CA . GLY A 1 152 ? -20.125 15.852 6.258 1 93.69 152 GLY A CA 1
ATOM 1113 C C . GLY A 1 152 ? -20.547 16.625 5.012 1 93.69 152 GLY A C 1
ATOM 1114 O O . GLY A 1 152 ? -21.719 16.922 4.828 1 93.69 152 GLY A O 1
ATOM 1115 N N . ASN A 1 153 ? -19.547 17.016 4.262 1 94.5 153 ASN A N 1
ATOM 1116 C CA . ASN A 1 153 ? -19.781 17.688 2.988 1 94.5 153 ASN A CA 1
ATOM 1117 C C . ASN A 1 153 ? -18.656 17.406 1.998 1 94.5 153 ASN A C 1
ATOM 1119 O O . ASN A 1 153 ? -17.781 16.594 2.262 1 94.5 153 ASN A O 1
ATOM 1123 N N . THR A 1 154 ? -18.656 18 0.867 1 95.5 154 THR A N 1
ATOM 1124 C CA . THR A 1 154 ? -17.641 17.781 -0.149 1 95.5 154 THR A CA 1
ATOM 1125 C C . THR A 1 154 ? -16.844 19.062 -0.41 1 95.5 154 THR A C 1
ATOM 1127 O O . THR A 1 154 ? -16.188 19.188 -1.443 1 95.5 154 THR A O 1
ATOM 1130 N N . LYS A 1 155 ? -16.953 20.062 0.525 1 93.56 155 LYS A N 1
ATOM 1131 C CA . LYS A 1 155 ? -16.266 21.328 0.33 1 93.56 155 LYS A CA 1
ATOM 1132 C C . LYS A 1 155 ? -14.773 21.203 0.596 1 93.56 155 LYS A C 1
ATOM 1134 O O . LYS A 1 155 ? -14.359 20.438 1.469 1 93.56 155 LYS A O 1
ATOM 1139 N N . PRO A 1 156 ? -14 21.906 -0.139 1 90.62 156 PRO A N 1
ATOM 1140 C CA . PRO A 1 156 ? -12.562 21.891 0.129 1 90.62 156 PRO A CA 1
ATOM 1141 C C . PRO A 1 156 ? -12.219 22.344 1.543 1 90.62 156 PRO A C 1
ATOM 1143 O O . PRO A 1 156 ? -12.953 23.141 2.135 1 90.62 156 PRO A O 1
ATOM 1146 N N . ARG A 1 157 ? -11.102 21.844 2.016 1 87.12 157 ARG A N 1
ATOM 1147 C CA . ARG A 1 157 ? -10.602 22.219 3.332 1 87.12 157 ARG A CA 1
ATOM 1148 C C . ARG A 1 157 ? -9.109 22.516 3.287 1 87.12 157 ARG A C 1
ATOM 1150 O O . ARG A 1 157 ? -8.352 21.797 2.619 1 87.12 157 ARG A O 1
ATOM 1157 N N . ASP A 1 158 ? -8.711 23.516 4.023 1 80.44 158 ASP A N 1
ATOM 1158 C CA . ASP A 1 158 ? -7.312 23.938 3.957 1 80.44 158 ASP A CA 1
ATOM 1159 C C . ASP A 1 158 ? -6.527 23.453 5.168 1 80.44 158 ASP A C 1
ATOM 1161 O O . ASP A 1 158 ? -5.344 23.75 5.316 1 80.44 158 ASP A O 1
ATOM 1165 N N . ALA A 1 159 ? -7.25 22.828 6.027 1 81.88 159 ALA A N 1
ATOM 1166 C CA . ALA A 1 159 ? -6.582 22.312 7.215 1 81.88 159 ALA A CA 1
ATOM 1167 C C . ALA A 1 159 ? -7.117 20.922 7.578 1 81.88 159 ALA A C 1
ATOM 1169 O O . ALA A 1 159 ? -8.25 20.578 7.234 1 81.88 159 ALA A O 1
ATOM 1170 N N . PRO A 1 160 ? -6.25 20.234 8.258 1 83.69 160 PRO A N 1
ATOM 1171 C CA . PRO A 1 160 ? -6.742 18.938 8.742 1 83.69 160 PRO A CA 1
ATOM 1172 C C . PRO A 1 160 ? -8.008 19.078 9.586 1 83.69 160 PRO A C 1
ATOM 1174 O O . PRO A 1 160 ? -8.148 20.031 10.352 1 83.69 160 PRO A O 1
ATOM 1177 N N . ALA A 1 161 ? -8.945 18.156 9.266 1 83.06 161 ALA A N 1
ATOM 1178 C CA . ALA A 1 161 ? -10.219 18.188 9.977 1 83.06 161 ALA A CA 1
ATOM 1179 C C . ALA A 1 161 ? -10.469 16.859 10.703 1 83.06 161 ALA A C 1
ATOM 1181 O O . ALA A 1 161 ? -10.133 15.797 10.188 1 83.06 161 ALA A O 1
ATOM 1182 N N . SER A 1 162 ? -11.07 17.094 11.859 1 92.19 162 SER A N 1
ATOM 1183 C CA . SER A 1 162 ? -11.484 15.906 12.609 1 92.19 162 SER A CA 1
ATOM 1184 C C . SER A 1 162 ? -12.695 15.242 11.969 1 92.19 162 SER A C 1
ATOM 1186 O O . SER A 1 162 ? -13.594 15.922 11.469 1 92.19 162 SER A O 1
ATOM 1188 N N . VAL A 1 163 ? -12.703 13.938 11.953 1 97.38 163 VAL A N 1
ATOM 1189 C CA . VAL A 1 163 ? -13.898 13.203 11.562 1 97.38 163 VAL A CA 1
ATOM 1190 C C . VAL A 1 163 ? -14.828 13.047 12.758 1 97.38 163 VAL A C 1
ATOM 1192 O O . VAL A 1 163 ? -14.773 12.039 13.469 1 97.38 163 VAL A O 1
ATOM 1195 N N . LYS A 1 164 ? -15.695 13.953 12.922 1 95.56 164 LYS A N 1
ATOM 1196 C CA . LYS A 1 164 ? -16.516 14.109 14.125 1 95.56 164 LYS A CA 1
ATOM 1197 C C . LYS A 1 164 ? -17.453 12.922 14.32 1 95.56 164 LYS A C 1
ATOM 1199 O O . LYS A 1 164 ? -17.75 12.547 15.453 1 95.56 164 LYS A O 1
ATOM 1204 N N . GLN A 1 165 ? -17.828 12.312 13.234 1 95 165 GLN A N 1
ATOM 1205 C CA . GLN A 1 165 ? -18.781 11.203 13.289 1 95 165 GLN A CA 1
ATOM 1206 C C . GLN A 1 165 ? -18.172 9.992 13.984 1 95 165 GLN A C 1
ATOM 1208 O O . GLN A 1 165 ? -18.891 9.078 14.391 1 95 165 GLN A O 1
ATOM 1213 N N . LEU A 1 166 ? -16.875 10 14.141 1 96.69 166 LEU A N 1
ATOM 1214 C CA . LEU A 1 166 ? -16.203 8.875 14.781 1 96.69 166 LEU A CA 1
ATOM 1215 C C . LEU A 1 166 ? -15.688 9.258 16.156 1 96.69 166 LEU A C 1
ATOM 1217 O O . LEU A 1 166 ? -14.898 8.523 16.766 1 96.69 166 LEU A O 1
ATOM 1221 N N . GLU A 1 167 ? -16.078 10.391 16.688 1 93.94 167 GLU A N 1
ATOM 1222 C CA . GLU A 1 167 ? -15.531 10.938 17.922 1 93.94 167 GLU A CA 1
ATOM 1223 C C . GLU A 1 167 ? -15.82 10.016 19.109 1 93.94 167 GLU A C 1
ATOM 1225 O O . GLU A 1 167 ? -15.055 9.977 20.062 1 93.94 167 GLU A O 1
ATOM 1230 N N . ASP A 1 168 ? -16.938 9.234 19.016 1 95.56 168 ASP A N 1
ATOM 1231 C CA . ASP A 1 168 ? -17.328 8.359 20.125 1 95.56 168 ASP A CA 1
ATOM 1232 C C . ASP A 1 168 ? -16.766 6.957 19.938 1 95.56 168 ASP A C 1
ATOM 1234 O O . ASP A 1 168 ? -17.078 6.047 20.703 1 95.56 168 ASP A O 1
ATOM 1238 N N . GLN A 1 169 ? -16 6.785 18.891 1 96.31 169 GLN A N 1
ATOM 1239 C CA . GLN A 1 169 ? -15.375 5.5 18.594 1 96.31 169 GLN A CA 1
ATOM 1240 C C . GLN A 1 169 ? -13.875 5.543 18.891 1 96.31 169 GLN A C 1
ATOM 1242 O O . GLN A 1 169 ? -13.281 6.621 18.938 1 96.31 169 GLN A O 1
ATOM 1247 N N . THR A 1 170 ? -13.344 4.43 19.203 1 97.69 170 THR A N 1
ATOM 1248 C CA . THR A 1 170 ? -11.898 4.281 19.234 1 97.69 170 THR A CA 1
ATOM 1249 C C . THR A 1 170 ? -11.391 3.629 17.953 1 97.69 170 THR A C 1
ATOM 1251 O O . THR A 1 170 ? -11.484 2.41 17.797 1 97.69 170 THR A O 1
ATOM 1254 N N . VAL A 1 171 ? -10.891 4.441 17.062 1 98.19 171 VAL A N 1
ATOM 1255 C CA . VAL A 1 171 ? -10.398 3.961 15.781 1 98.19 171 VAL A CA 1
ATOM 1256 C C . VAL A 1 171 ? -9 3.377 15.945 1 98.19 171 VAL A C 1
ATOM 1258 O O . VAL A 1 171 ? -8.164 3.949 16.641 1 98.19 171 VAL A O 1
ATOM 1261 N N . THR A 1 172 ? -8.727 2.23 15.289 1 97.5 172 THR A N 1
ATOM 1262 C CA . THR A 1 172 ? -7.453 1.546 15.469 1 97.5 172 THR A CA 1
ATOM 1263 C C . THR A 1 172 ? -6.699 1.435 14.148 1 97.5 172 THR A C 1
ATOM 1265 O O . THR A 1 172 ? -5.508 1.127 14.133 1 97.5 172 THR A O 1
ATOM 1268 N N . MET A 1 173 ? -7.379 1.721 13.008 1 96.62 173 MET A N 1
ATOM 1269 C CA . MET A 1 173 ? -6.719 1.675 11.711 1 96.62 173 MET A CA 1
ATOM 1270 C C . MET A 1 173 ? -7.398 2.617 10.719 1 96.62 173 MET A C 1
ATOM 1272 O O . MET A 1 173 ? -8.609 2.844 10.805 1 96.62 173 MET A O 1
ATOM 1276 N N . VAL A 1 174 ? -6.652 3.146 9.805 1 97.88 174 VAL A N 1
ATOM 1277 C CA . VAL A 1 174 ? -7.164 4.016 8.75 1 97.88 174 VAL A CA 1
ATOM 1278 C C . VAL A 1 174 ? -6.473 3.688 7.43 1 97.88 174 VAL A C 1
ATOM 1280 O O . VAL A 1 174 ? -5.289 3.332 7.414 1 97.88 174 VAL A O 1
ATOM 1283 N N . PHE A 1 175 ? -7.211 3.805 6.309 1 97.69 175 PHE A N 1
ATOM 1284 C CA . PHE A 1 175 ? -6.715 3.664 4.945 1 97.69 175 PHE A CA 1
ATOM 1285 C C . PHE A 1 175 ? -7.301 4.742 4.043 1 97.69 175 PHE A C 1
ATOM 1287 O O . PHE A 1 175 ? -8.422 5.199 4.262 1 97.69 175 PHE A O 1
ATOM 1294 N N . CYS A 1 176 ? -6.523 5.137 3.078 1 97.75 176 CYS A N 1
ATOM 1295 C CA . CYS A 1 176 ? -6.973 6.105 2.088 1 97.75 176 CYS A CA 1
ATOM 1296 C C . CYS A 1 176 ? -6.828 5.555 0.675 1 97.75 176 CYS A C 1
ATOM 1298 O O . CYS A 1 176 ? -5.742 5.113 0.287 1 97.75 176 CYS A O 1
ATOM 1300 N N . GLY A 1 177 ? -7.895 5.492 -0.089 1 97.06 177 GLY A N 1
ATOM 1301 C CA . GLY A 1 177 ? -7.879 5.211 -1.516 1 97.06 177 GLY A CA 1
ATOM 1302 C C . GLY A 1 177 ? -8.195 6.426 -2.367 1 97.06 177 GLY A C 1
ATOM 1303 O O . GLY A 1 177 ? -8.133 7.559 -1.887 1 97.06 177 GLY A O 1
ATOM 1304 N N . TYR A 1 178 ? -8.398 6.152 -3.646 1 97.06 178 TYR A N 1
ATOM 1305 C CA . TYR A 1 178 ? -8.812 7.246 -4.52 1 97.06 178 TYR A CA 1
ATOM 1306 C C . TYR A 1 178 ? -10.242 7.672 -4.215 1 97.06 178 TYR A C 1
ATOM 1308 O O . TYR A 1 178 ? -11.195 7.012 -4.637 1 97.06 178 TYR A O 1
ATOM 1316 N N . GLY A 1 179 ? -10.367 8.727 -3.393 1 96 179 GLY A N 1
ATOM 1317 C CA . GLY A 1 179 ? -11.68 9.328 -3.188 1 96 179 GLY A CA 1
ATOM 1318 C C . GLY A 1 179 ? -12.445 8.695 -2.041 1 96 179 GLY A C 1
ATOM 1319 O O . GLY A 1 179 ? -13.648 8.922 -1.896 1 96 179 GLY A O 1
ATOM 1320 N N . PHE A 1 180 ? -11.75 7.852 -1.243 1 96.88 180 PHE A N 1
ATOM 1321 C CA . PHE A 1 180 ? -12.445 7.262 -0.107 1 96.88 180 PHE A CA 1
ATOM 1322 C C . PHE A 1 180 ? -11.492 7.031 1.058 1 96.88 180 PHE A C 1
ATOM 1324 O O . PHE A 1 180 ? -10.273 7.043 0.878 1 96.88 180 PHE A O 1
ATOM 1331 N N . THR A 1 181 ? -12.031 6.891 2.227 1 97.81 181 THR A N 1
ATOM 1332 C CA . THR A 1 181 ? -11.32 6.578 3.463 1 97.81 181 THR A CA 1
ATOM 1333 C C . THR A 1 181 ? -11.977 5.402 4.18 1 97.81 181 THR A C 1
ATOM 1335 O O . THR A 1 181 ? -13.203 5.246 4.129 1 97.81 181 THR A O 1
ATOM 1338 N N . VAL A 1 182 ? -11.219 4.559 4.746 1 97.56 182 VAL A N 1
ATOM 1339 C CA . VAL A 1 182 ? -11.68 3.445 5.57 1 97.56 182 VAL A CA 1
ATOM 1340 C C . VAL A 1 182 ? -11.125 3.582 6.984 1 97.56 182 VAL A C 1
ATOM 1342 O O . VAL A 1 182 ? -9.953 3.91 7.164 1 97.56 182 VAL A O 1
ATOM 1345 N N . ALA A 1 183 ? -11.953 3.387 7.969 1 97.81 183 ALA A N 1
ATOM 1346 C CA . ALA A 1 183 ? -11.523 3.355 9.367 1 97.81 183 ALA A CA 1
ATOM 1347 C C . ALA A 1 183 ? -12.086 2.129 10.078 1 97.81 183 ALA A C 1
ATOM 1349 O O . ALA A 1 183 ? -13.242 1.762 9.883 1 97.81 183 ALA A O 1
ATOM 1350 N N . GLY A 1 184 ? -11.273 1.447 10.82 1 96.88 184 GLY A N 1
ATOM 1351 C CA . GLY A 1 184 ? -11.688 0.341 11.664 1 96.88 184 GLY A CA 1
ATOM 1352 C C . GLY A 1 184 ? -11.586 0.65 13.148 1 96.88 184 GLY A C 1
ATOM 1353 O O . GLY A 1 184 ? -10.633 1.293 13.586 1 96.88 184 GLY A O 1
ATOM 1354 N N . THR A 1 185 ? -12.531 0.16 13.914 1 97.38 185 THR A N 1
ATOM 1355 C CA . THR A 1 185 ? -12.586 0.476 15.336 1 97.38 185 THR A CA 1
ATOM 1356 C C . THR A 1 185 ? -12.234 -0.75 16.172 1 97.38 185 THR A C 1
ATOM 1358 O O . THR A 1 185 ? -12.117 -1.857 15.648 1 97.38 185 THR A O 1
ATOM 1361 N N . ASN A 1 186 ? -12.008 -0.526 17.484 1 96 186 ASN A N 1
ATOM 1362 C CA . ASN A 1 186 ? -11.586 -1.58 18.406 1 96 186 ASN A CA 1
ATOM 1363 C C . ASN A 1 186 ? -12.703 -2.582 18.656 1 96 186 ASN A C 1
ATOM 1365 O O . ASN A 1 186 ? -12.461 -3.68 19.172 1 96 186 ASN A O 1
ATOM 1369 N N . ASP A 1 187 ? -13.969 -2.273 18.266 1 94.62 187 ASP A N 1
ATOM 1370 C CA . ASP A 1 187 ? -15.07 -3.225 18.375 1 94.62 187 ASP A CA 1
ATOM 1371 C C . ASP A 1 187 ? -15.297 -3.965 17.062 1 94.62 187 ASP A C 1
ATOM 1373 O O . ASP A 1 187 ? -16.359 -4.559 16.859 1 94.62 187 ASP A O 1
ATOM 1377 N N . ASN A 1 188 ? -14.367 -3.781 16.125 1 90.94 188 ASN A N 1
ATOM 1378 C CA . ASN A 1 188 ? -14.32 -4.512 14.859 1 90.94 188 ASN A CA 1
ATOM 1379 C C . ASN A 1 188 ? -15.391 -4.012 13.891 1 90.94 188 ASN A C 1
ATOM 1381 O O . ASN A 1 188 ? -15.93 -4.785 13.102 1 90.94 188 ASN A O 1
ATOM 1385 N N . THR A 1 189 ? -15.719 -2.738 14.047 1 94.56 189 THR A N 1
ATOM 1386 C CA . THR A 1 189 ? -16.578 -2.082 13.07 1 94.56 189 THR A CA 1
ATOM 1387 C C . THR A 1 189 ? -15.742 -1.359 12.016 1 94.56 189 THR A C 1
ATOM 1389 O O . THR A 1 189 ? -14.734 -0.722 12.344 1 94.56 189 THR A O 1
ATOM 1392 N N . LEU A 1 190 ? -16.141 -1.48 10.734 1 95.12 190 LEU A N 1
ATOM 1393 C CA . LEU A 1 190 ? -15.492 -0.79 9.633 1 95.12 190 LEU A CA 1
ATOM 1394 C C . LEU A 1 190 ? -16.375 0.333 9.094 1 95.12 190 LEU A C 1
ATOM 1396 O O . LEU A 1 190 ? -17.547 0.122 8.812 1 95.12 190 LEU A O 1
ATOM 1400 N N . TYR A 1 191 ? -15.797 1.502 9.008 1 96.69 191 TYR A N 1
ATOM 1401 C CA . TYR A 1 191 ? -16.453 2.654 8.391 1 96.69 191 TYR A CA 1
ATOM 1402 C C . TYR A 1 191 ? -15.82 2.979 7.043 1 96.69 191 TYR A C 1
ATOM 1404 O O . TYR A 1 191 ? -14.602 2.898 6.879 1 96.69 191 TYR A O 1
ATOM 1412 N N . PHE A 1 192 ? -16.625 3.215 6.121 1 97.19 192 PHE A N 1
ATOM 1413 C CA . PHE A 1 192 ? -16.234 3.57 4.762 1 97.19 192 PHE A CA 1
ATOM 1414 C C . PHE A 1 192 ? -17 4.801 4.285 1 97.19 192 PHE A C 1
ATOM 1416 O O . PHE A 1 192 ? -18.234 4.848 4.379 1 97.19 192 PHE A O 1
ATOM 1423 N N . TRP A 1 193 ? -16.25 5.812 3.855 1 96.56 193 TRP A N 1
ATOM 1424 C CA . TRP A 1 193 ? -16.938 6.98 3.316 1 96.56 193 TRP A CA 1
ATOM 1425 C C . TRP A 1 193 ? -16.156 7.594 2.16 1 96.56 193 TRP A C 1
ATOM 1427 O O . TRP A 1 193 ? -14.961 7.312 1.992 1 96.56 193 TRP A O 1
ATOM 1437 N N . GLY A 1 194 ? -16.766 8.594 1.416 1 93.94 194 GLY A N 1
ATOM 1438 C CA . GLY A 1 194 ? -16.234 9.203 0.206 1 93.94 194 GLY A CA 1
ATOM 1439 C C . GLY A 1 194 ? -17.078 8.93 -1.021 1 93.94 194 GLY A C 1
ATOM 1440 O O . GLY A 1 194 ? -18.016 8.117 -0.969 1 93.94 194 GLY A O 1
ATOM 1441 N N . VAL B 1 1 ? -7.645 -6.504 6.527 1 95 1 VAL B N 1
ATOM 1442 C CA . VAL B 1 1 ? -8.156 -5.492 5.609 1 95 1 VAL B CA 1
ATOM 1443 C C . VAL B 1 1 ? -7.051 -5.059 4.648 1 95 1 VAL B C 1
ATOM 1445 O O . VAL B 1 1 ? -5.902 -4.875 5.055 1 95 1 VAL B O 1
ATOM 1448 N N . SER B 1 2 ? -7.371 -5.016 3.408 1 96.31 2 SER B N 1
ATOM 1449 C CA . SER B 1 2 ? -6.492 -4.426 2.404 1 96.31 2 SER B CA 1
ATOM 1450 C C . SER B 1 2 ? -7.223 -3.369 1.581 1 96.31 2 SER B C 1
ATOM 1452 O O . SER B 1 2 ? -8.383 -3.557 1.215 1 96.31 2 SER B O 1
ATOM 1454 N N . CYS B 1 3 ? -6.488 -2.303 1.389 1 95.44 3 CYS B N 1
ATOM 1455 C CA . CYS B 1 3 ? -7.039 -1.206 0.6 1 95.44 3 CYS B CA 1
ATOM 1456 C C . CYS B 1 3 ? -6.121 -0.865 -0.57 1 95.44 3 CYS B C 1
ATOM 1458 O O . CYS B 1 3 ? -4.941 -0.568 -0.375 1 95.44 3 CYS B O 1
ATOM 1460 N N . GLY B 1 4 ? -6.633 -0.979 -1.754 1 95.56 4 GLY B N 1
ATOM 1461 C CA . GLY B 1 4 ? -5.961 -0.443 -2.93 1 95.56 4 GLY B CA 1
ATOM 1462 C C . GLY B 1 4 ? -6.438 0.947 -3.305 1 95.56 4 GLY B C 1
ATOM 1463 O O . GLY B 1 4 ? -7.23 1.555 -2.58 1 95.56 4 GLY B O 1
ATOM 1464 N N . PRO B 1 5 ? -5.922 1.418 -4.434 1 95.81 5 PRO B N 1
ATOM 1465 C CA . PRO B 1 5 ? -6.359 2.752 -4.855 1 95.81 5 PRO B CA 1
ATOM 1466 C C . PRO B 1 5 ? -7.852 2.812 -5.16 1 95.81 5 PRO B C 1
ATOM 1468 O O . PRO B 1 5 ? -8.477 3.869 -5.016 1 95.81 5 PRO B O 1
ATOM 1471 N N . HIS B 1 6 ? -8.469 1.638 -5.516 1 97.69 6 HIS B N 1
ATOM 1472 C CA . HIS B 1 6 ? -9.805 1.765 -6.082 1 97.69 6 HIS B CA 1
ATOM 1473 C C . HIS B 1 6 ? -10.789 0.829 -5.391 1 97.69 6 HIS B C 1
ATOM 1475 O O . HIS B 1 6 ? -11.984 0.859 -5.676 1 97.69 6 HIS B O 1
ATOM 1481 N N . HIS B 1 7 ? -10.312 -0.065 -4.508 1 98.31 7 HIS B N 1
ATOM 1482 C CA . HIS B 1 7 ? -11.203 -1.041 -3.889 1 98.31 7 HIS B CA 1
ATOM 1483 C C . HIS B 1 7 ? -10.648 -1.518 -2.549 1 98.31 7 HIS B C 1
ATOM 1485 O O . HIS B 1 7 ? -9.5 -1.234 -2.211 1 98.31 7 HIS B O 1
ATOM 1491 N N . VAL B 1 8 ? -11.461 -2.156 -1.801 1 98.44 8 VAL B N 1
ATOM 1492 C CA . VAL B 1 8 ? -11.156 -2.648 -0.462 1 98.44 8 VAL B CA 1
ATOM 1493 C C . VAL B 1 8 ? -11.508 -4.133 -0.362 1 98.44 8 VAL B C 1
ATOM 1495 O O . VAL B 1 8 ? -12.492 -4.582 -0.951 1 98.44 8 VAL B O 1
ATOM 1498 N N . ALA B 1 9 ? -10.742 -4.855 0.291 1 98.69 9 ALA B N 1
ATOM 1499 C CA . ALA B 1 9 ? -11.016 -6.25 0.636 1 98.69 9 ALA B CA 1
ATOM 1500 C C . ALA B 1 9 ? -10.844 -6.484 2.133 1 98.69 9 ALA B C 1
ATOM 1502 O O . ALA B 1 9 ? -9.898 -5.977 2.744 1 98.69 9 ALA B O 1
ATOM 1503 N N . VAL B 1 10 ? -11.734 -7.223 2.723 1 97.94 10 VAL B N 1
ATOM 1504 C CA . VAL B 1 10 ? -11.695 -7.504 4.152 1 97.94 10 VAL B CA 1
ATOM 1505 C C . VAL B 1 10 ? -11.867 -9 4.391 1 97.94 10 VAL B C 1
ATOM 1507 O O . VAL B 1 10 ? -12.75 -9.633 3.795 1 97.94 10 VAL B O 1
ATOM 1510 N N . VAL B 1 11 ? -11.055 -9.531 5.211 1 97.25 11 VAL B N 1
ATOM 1511 C CA . VAL B 1 11 ? -11.188 -10.914 5.641 1 97.25 11 VAL B CA 1
ATOM 1512 C C . VAL B 1 11 ? -11.812 -10.969 7.031 1 97.25 11 VAL B C 1
ATOM 1514 O O . VAL B 1 11 ? -11.32 -10.344 7.969 1 97.25 11 VAL B O 1
ATOM 1517 N N . CYS B 1 12 ? -12.844 -11.703 7.195 1 94.12 12 CYS B N 1
ATOM 1518 C CA . CYS B 1 12 ? -13.484 -11.883 8.492 1 94.12 12 CYS B CA 1
ATOM 1519 C C . CYS B 1 12 ? -12.898 -13.078 9.234 1 94.12 12 CYS B C 1
ATOM 1521 O O . CYS B 1 12 ? -12.102 -13.828 8.672 1 94.12 12 CYS B O 1
ATOM 1523 N N . SER B 1 13 ? -13.297 -13.211 10.477 1 89.75 13 SER B N 1
ATOM 1524 C CA . SER B 1 13 ? -12.719 -14.211 11.375 1 89.75 13 SER B CA 1
ATOM 1525 C C . SER B 1 13 ? -13.008 -15.625 10.875 1 89.75 13 SER B C 1
ATOM 1527 O O . SER B 1 13 ? -12.219 -16.547 11.125 1 89.75 13 SER B O 1
ATOM 1529 N N . GLU B 1 14 ? -14.078 -15.875 10.086 1 91.25 14 GLU B N 1
ATOM 1530 C CA . GLU B 1 14 ? -14.438 -17.203 9.602 1 91.25 14 GLU B CA 1
ATOM 1531 C C . GLU B 1 14 ? -13.766 -17.5 8.266 1 91.25 14 GLU B C 1
ATOM 1533 O O . GLU B 1 14 ? -14.023 -18.547 7.656 1 91.25 14 GLU B O 1
ATOM 1538 N N . GLY B 1 15 ? -13.023 -16.578 7.879 1 95.38 15 GLY B N 1
ATOM 1539 C CA . GLY B 1 15 ? -12.297 -16.781 6.633 1 95.38 15 GLY B CA 1
ATOM 1540 C C . GLY B 1 15 ? -13.07 -16.312 5.414 1 95.38 15 GLY B C 1
ATOM 1541 O O . GLY B 1 15 ? -12.68 -16.594 4.281 1 95.38 15 GLY B O 1
ATOM 1542 N N . LEU B 1 16 ? -14.18 -15.641 5.617 1 96.31 16 LEU B N 1
ATOM 1543 C CA . LEU B 1 16 ? -14.945 -15.039 4.531 1 96.31 16 LEU B CA 1
ATOM 1544 C C . LEU B 1 16 ? -14.32 -13.727 4.086 1 96.31 16 LEU B C 1
ATOM 1546 O O . LEU B 1 16 ? -13.711 -13.016 4.895 1 96.31 16 LEU B O 1
ATOM 1550 N N . VAL B 1 17 ? -14.5 -13.445 2.803 1 98.06 17 VAL B N 1
ATOM 1551 C CA . VAL B 1 17 ? -13.953 -12.211 2.26 1 98.06 17 VAL B CA 1
ATOM 1552 C C . VAL B 1 17 ? -15.07 -11.352 1.685 1 98.06 17 VAL B C 1
ATOM 1554 O O . VAL B 1 17 ? -15.984 -11.859 1.031 1 98.06 17 VAL B O 1
ATOM 1557 N N . PHE B 1 18 ? -14.977 -10.102 1.957 1 98.38 18 PHE B N 1
ATOM 1558 C CA . PHE B 1 18 ? -15.859 -9.102 1.361 1 98.38 18 PHE B CA 1
ATOM 1559 C C . PHE B 1 18 ? -15.055 -8.062 0.586 1 98.38 18 PHE B C 1
ATOM 1561 O O . PHE B 1 18 ? -13.984 -7.641 1.029 1 98.38 18 PHE B O 1
ATOM 1568 N N . THR B 1 19 ? -15.57 -7.648 -0.542 1 98.75 19 THR B N 1
ATOM 1569 C CA . THR B 1 19 ? -14.93 -6.617 -1.351 1 98.75 19 THR B CA 1
ATOM 1570 C C . THR B 1 19 ? -15.938 -5.566 -1.794 1 98.75 19 THR B C 1
ATOM 1572 O O . THR B 1 19 ? -17.141 -5.848 -1.883 1 98.75 19 THR B O 1
ATOM 1575 N N . TRP B 1 20 ? -15.5 -4.371 -2.043 1 98.44 20 TRP B N 1
ATOM 1576 C CA . TRP B 1 20 ? -16.297 -3.303 -2.641 1 98.44 20 TRP B CA 1
ATOM 1577 C C . TRP B 1 20 ? -15.398 -2.242 -3.27 1 98.44 20 TRP B C 1
ATOM 1579 O O . TRP B 1 20 ? -14.18 -2.248 -3.062 1 98.44 20 TRP B O 1
ATOM 1589 N N . GLY B 1 21 ? -16.047 -1.312 -4.016 1 97.69 21 GLY B N 1
ATOM 1590 C CA . GLY B 1 21 ? -15.352 -0.304 -4.797 1 97.69 21 GLY B CA 1
ATOM 1591 C C . GLY B 1 21 ? -15.508 -0.499 -6.293 1 97.69 21 GLY B C 1
ATOM 1592 O O . GLY B 1 21 ? -16.547 -0.954 -6.762 1 97.69 21 GLY B O 1
ATOM 1593 N N . LYS B 1 22 ? -14.43 -0.075 -7.004 1 98.06 22 LYS B N 1
ATOM 1594 C CA . LYS B 1 22 ? -14.445 -0.266 -8.453 1 98.06 22 LYS B CA 1
ATOM 1595 C C . LYS B 1 22 ? -14.312 -1.743 -8.812 1 98.06 22 LYS B C 1
ATOM 1597 O O . LYS B 1 22 ? -13.508 -2.463 -8.227 1 98.06 22 LYS B O 1
ATOM 1602 N N . GLY B 1 23 ? -15.062 -2.195 -9.742 1 98.38 23 GLY B N 1
ATOM 1603 C CA . GLY B 1 23 ? -15.07 -3.604 -10.109 1 98.38 23 GLY B CA 1
ATOM 1604 C C . GLY B 1 23 ? -14.391 -3.881 -11.43 1 98.38 23 GLY B C 1
ATOM 1605 O O . GLY B 1 23 ? -14.273 -5.035 -11.852 1 98.38 23 GLY B O 1
ATOM 1606 N N . ALA B 1 24 ? -13.945 -2.859 -12.109 1 98.31 24 ALA B N 1
ATOM 1607 C CA . ALA B 1 24 ? -13.289 -2.994 -13.406 1 98.31 24 ALA B CA 1
ATOM 1608 C C . ALA B 1 24 ? -12.203 -4.062 -13.367 1 98.31 24 ALA B C 1
ATOM 1610 O O . ALA B 1 24 ? -11.523 -4.227 -12.352 1 98.31 24 ALA B O 1
ATOM 1611 N N . ASP B 1 25 ? -12.039 -4.891 -14.422 1 98.06 25 ASP B N 1
ATOM 1612 C CA . ASP B 1 25 ? -11.039 -5.941 -14.586 1 98.06 25 ASP B CA 1
ATOM 1613 C C . ASP B 1 25 ? -11.383 -7.164 -13.742 1 98.06 25 ASP B C 1
ATOM 1615 O O . ASP B 1 25 ? -10.648 -8.156 -13.75 1 98.06 25 ASP B O 1
ATOM 1619 N N . GLY B 1 26 ? -12.461 -7.09 -12.969 1 98.62 26 GLY B N 1
ATOM 1620 C CA . GLY B 1 26 ? -12.836 -8.219 -12.133 1 98.62 26 GLY B CA 1
ATOM 1621 C C . GLY B 1 26 ? -12.141 -8.234 -10.789 1 98.62 26 GLY B C 1
ATOM 1622 O O . GLY B 1 26 ? -12.062 -9.281 -10.133 1 98.62 26 GLY B O 1
ATOM 1623 N N . ARG B 1 27 ? -11.672 -7.098 -10.344 1 98.62 27 ARG B N 1
ATOM 1624 C CA . ARG B 1 27 ? -10.766 -7.016 -9.203 1 98.62 27 ARG B CA 1
ATOM 1625 C C . ARG B 1 27 ? -11.5 -7.285 -7.898 1 98.62 27 ARG B C 1
ATOM 1627 O O . ARG B 1 27 ? -10.875 -7.586 -6.879 1 98.62 27 ARG B O 1
ATOM 1634 N N . LEU B 1 28 ? -12.812 -7.273 -7.906 1 98.81 28 LEU B N 1
ATOM 1635 C CA . LEU B 1 28 ? -13.562 -7.523 -6.684 1 98.81 28 LEU B CA 1
ATOM 1636 C C . LEU B 1 28 ? -13.781 -9.016 -6.48 1 98.81 28 LEU B C 1
ATOM 1638 O O . LEU B 1 28 ? -14.156 -9.453 -5.387 1 98.81 28 LEU B O 1
ATOM 1642 N N . GLY B 1 29 ? -13.664 -9.844 -7.539 1 98.75 29 GLY B N 1
ATOM 1643 C CA . GLY B 1 29 ? -13.789 -11.289 -7.426 1 98.75 29 GLY B CA 1
ATOM 1644 C C . GLY B 1 29 ? -15.234 -11.758 -7.324 1 98.75 29 GLY B C 1
ATOM 1645 O O . GLY B 1 29 ? -15.5 -12.836 -6.801 1 98.75 29 GLY B O 1
ATOM 1646 N N . LEU B 1 30 ? -16.125 -10.984 -7.797 1 98.62 30 LEU B N 1
ATOM 1647 C CA . LEU B 1 30 ? -17.531 -11.266 -7.586 1 98.62 30 LEU B CA 1
ATOM 1648 C C . LEU B 1 30 ? -18.156 -11.875 -8.828 1 98.62 30 LEU B C 1
ATOM 1650 O O . LEU B 1 30 ? -19.391 -11.961 -8.938 1 98.62 30 LEU B O 1
ATOM 1654 N N . GLY B 1 31 ? -17.375 -12.203 -9.852 1 98.25 31 GLY B N 1
ATOM 1655 C CA . GLY B 1 31 ? -17.875 -12.875 -11.047 1 98.25 31 GLY B CA 1
ATOM 1656 C C . GLY B 1 31 ? -18.281 -11.914 -12.148 1 98.25 31 GLY B C 1
ATOM 1657 O O . GLY B 1 31 ? -18.781 -12.328 -13.188 1 98.25 31 GLY B O 1
ATOM 1658 N N . ASN B 1 32 ? -18.109 -10.633 -11.906 1 97.94 32 ASN B N 1
ATOM 1659 C CA . ASN B 1 32 ? -18.422 -9.578 -12.867 1 97.94 32 ASN B CA 1
ATOM 1660 C C . ASN B 1 32 ? -17.5 -8.383 -12.711 1 97.94 32 ASN B C 1
ATOM 1662 O O . ASN B 1 32 ? -16.547 -8.43 -11.938 1 97.94 32 ASN B O 1
ATOM 1666 N N . GLU B 1 33 ? -17.688 -7.344 -13.398 1 98.44 33 GLU B N 1
ATOM 1667 C CA . GLU B 1 33 ? -16.828 -6.164 -13.359 1 98.44 33 GLU B CA 1
ATOM 1668 C C . GLU B 1 33 ? -17.578 -4.949 -12.828 1 98.44 33 GLU B C 1
ATOM 1670 O O . GLU B 1 33 ? -17.188 -3.809 -13.078 1 98.44 33 GLU B O 1
ATOM 1675 N N . ASP B 1 34 ? -18.719 -5.219 -12.141 1 98.5 34 ASP B N 1
ATOM 1676 C CA . ASP B 1 34 ? -19.547 -4.125 -11.664 1 98.5 34 ASP B CA 1
ATOM 1677 C C . ASP B 1 34 ? -18.953 -3.486 -10.406 1 98.5 34 ASP B C 1
ATOM 1679 O O . ASP B 1 34 ? -18.406 -4.184 -9.547 1 98.5 34 ASP B O 1
ATOM 1683 N N . ASP B 1 35 ? -19.094 -2.197 -10.312 1 98.06 35 ASP B N 1
ATOM 1684 C CA . ASP B 1 35 ? -18.734 -1.508 -9.078 1 98.06 35 ASP B CA 1
ATOM 1685 C C . ASP B 1 35 ? -19.688 -1.896 -7.941 1 98.06 35 ASP B C 1
ATOM 1687 O O . ASP B 1 35 ? -20.859 -2.182 -8.18 1 98.06 35 ASP B O 1
ATOM 1691 N N . GLN B 1 36 ? -19.188 -1.948 -6.758 1 97.88 36 GLN B N 1
ATOM 1692 C CA . GLN B 1 36 ? -20 -2.215 -5.566 1 97.88 36 GLN B CA 1
ATOM 1693 C C . GLN B 1 36 ? -19.812 -1.114 -4.527 1 97.88 36 GLN B C 1
ATOM 1695 O O . GLN B 1 36 ? -18.688 -0.8 -4.133 1 97.88 36 GLN B O 1
ATOM 1700 N N . CYS B 1 37 ? -20.906 -0.537 -3.963 1 94.5 37 CYS B N 1
ATOM 1701 C CA . CYS B 1 37 ? -20.844 0.561 -3.006 1 94.5 37 CYS B CA 1
ATOM 1702 C C . CYS B 1 37 ? -20.859 0.037 -1.574 1 94.5 37 CYS B C 1
ATOM 1704 O O . CYS B 1 37 ? -20.609 0.792 -0.63 1 94.5 37 CYS B O 1
ATOM 1706 N N . VAL B 1 38 ? -21.172 -1.254 -1.481 1 95.5 38 VAL B N 1
ATOM 1707 C CA . VAL B 1 38 ? -21.188 -1.893 -0.169 1 95.5 38 VAL B CA 1
ATOM 1708 C C . VAL B 1 38 ? -20.391 -3.197 -0.224 1 95.5 38 VAL B C 1
ATOM 1710 O O . V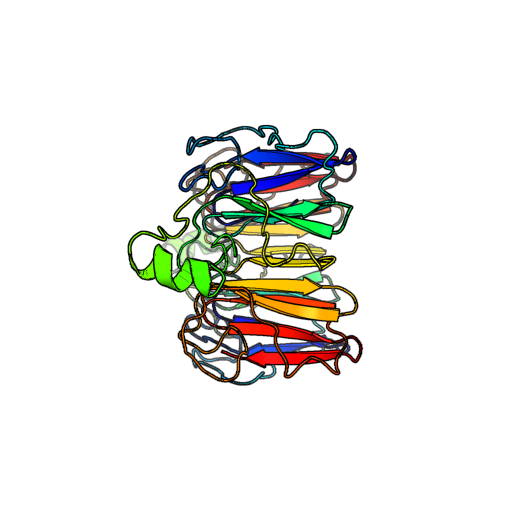AL B 1 38 ? -20.234 -3.791 -1.294 1 95.5 38 VAL B O 1
ATOM 1713 N N . PRO B 1 39 ? -19.969 -3.645 0.907 1 97.12 39 PRO B N 1
ATOM 1714 C CA . PRO B 1 39 ? -19.219 -4.906 0.908 1 97.12 39 PRO B CA 1
ATOM 1715 C C . PRO B 1 39 ? -20.062 -6.078 0.394 1 97.12 39 PRO B C 1
ATOM 1717 O O . PRO B 1 39 ? -21.188 -6.273 0.831 1 97.12 39 PRO B O 1
ATOM 1720 N N . CYS B 1 40 ? -19.469 -6.82 -0.542 1 98.38 40 CYS B N 1
ATOM 1721 C CA . CYS B 1 40 ? -20.094 -8.023 -1.076 1 98.38 40 CYS B CA 1
ATOM 1722 C C . CYS B 1 40 ? -19.203 -9.25 -0.837 1 98.38 40 CYS B C 1
ATOM 1724 O O . CYS B 1 40 ? -17.984 -9.18 -1.012 1 98.38 40 CYS B O 1
ATOM 1726 N N . GLN B 1 41 ? -19.828 -10.297 -0.432 1 97.69 41 GLN B N 1
ATOM 1727 C CA . GLN B 1 41 ? -19.078 -11.516 -0.137 1 97.69 41 GLN B CA 1
ATOM 1728 C C . GLN B 1 41 ? -18.531 -12.148 -1.414 1 97.69 41 GLN B C 1
ATOM 1730 O O . GLN B 1 41 ? -19.266 -12.305 -2.396 1 97.69 41 GLN B O 1
ATOM 1735 N N . VAL B 1 42 ? -17.328 -12.445 -1.417 1 98.38 42 VAL B N 1
ATOM 1736 C CA . VAL B 1 42 ? -16.688 -13.156 -2.52 1 98.38 42 VAL B CA 1
ATOM 1737 C C . VAL B 1 42 ? -16.906 -14.656 -2.361 1 98.38 42 VAL B C 1
ATOM 1739 O O . VAL B 1 42 ? -16.562 -15.242 -1.329 1 98.38 42 VAL B O 1
ATOM 1742 N N . THR B 1 43 ? -17.406 -15.266 -3.357 1 96.06 43 THR B N 1
ATOM 1743 C CA . THR B 1 43 ? -17.641 -16.703 -3.32 1 96.06 43 THR B CA 1
ATOM 1744 C C . THR B 1 43 ? -16.438 -17.469 -3.855 1 96.06 43 THR B C 1
ATOM 1746 O O . THR B 1 43 ? -15.953 -17.188 -4.949 1 96.06 43 THR B O 1
ATOM 1749 N N . MET B 1 44 ? -16.016 -18.359 -3.057 1 94.56 44 MET B N 1
ATOM 1750 C CA . MET B 1 44 ? -14.922 -19.234 -3.484 1 94.56 44 MET B CA 1
ATOM 1751 C C . MET B 1 44 ? -15.469 -20.453 -4.203 1 94.56 44 MET B C 1
ATOM 1753 O O . MET B 1 44 ? -16.578 -20.906 -3.92 1 94.56 44 MET B O 1
ATOM 1757 N N . GLU B 1 45 ? -14.672 -20.938 -5.152 1 88.38 45 GLU B N 1
ATOM 1758 C CA . GLU B 1 45 ? -15.078 -22.125 -5.891 1 88.38 45 GLU B CA 1
ATOM 1759 C C . GLU B 1 45 ? -15.312 -23.297 -4.949 1 88.38 45 GLU B C 1
ATOM 1761 O O . GLU B 1 45 ? -16.266 -24.062 -5.117 1 88.38 45 GLU B O 1
ATOM 1766 N N . ASP B 1 46 ? -14.422 -23.469 -3.992 1 87.31 46 ASP B N 1
ATOM 1767 C CA . ASP B 1 46 ? -14.547 -24.5 -2.963 1 87.31 46 ASP B CA 1
ATOM 1768 C C . ASP B 1 46 ? -14.992 -23.906 -1.633 1 87.31 46 ASP B C 1
ATOM 1770 O O . ASP B 1 46 ? -14.305 -23.031 -1.081 1 87.31 46 ASP B O 1
ATOM 1774 N N . ALA B 1 47 ? -16.125 -24.344 -1.116 1 82.38 47 ALA B N 1
ATOM 1775 C CA . ALA B 1 47 ? -16.734 -23.797 0.09 1 82.38 47 ALA B CA 1
ATOM 1776 C C . ALA B 1 47 ? -15.859 -24.047 1.314 1 82.38 47 ALA B C 1
ATOM 1778 O O . ALA B 1 47 ? -16.031 -23.406 2.35 1 82.38 47 ALA B O 1
ATOM 1779 N N . ASN B 1 48 ? -14.961 -24.953 1.171 1 88.12 48 ASN B N 1
ATOM 1780 C CA . ASN B 1 48 ? -14.117 -25.297 2.314 1 88.12 48 ASN B CA 1
ATOM 1781 C C . ASN B 1 48 ? -12.875 -24.422 2.381 1 88.12 48 ASN B C 1
ATOM 1783 O O . ASN B 1 48 ? -12.07 -24.547 3.307 1 88.12 48 ASN B O 1
ATOM 1787 N N . VAL B 1 49 ? -12.828 -23.547 1.445 1 92 49 VAL B N 1
ATOM 1788 C CA . VAL B 1 49 ? -11.664 -22.672 1.393 1 92 49 VAL B CA 1
ATOM 1789 C C . VAL B 1 49 ? -11.82 -21.531 2.4 1 92 49 VAL B C 1
ATOM 1791 O O . VAL B 1 49 ? -12.852 -20.859 2.432 1 92 49 VAL B O 1
ATOM 1794 N N . SER B 1 50 ? -10.875 -21.375 3.275 1 96.81 50 SER B N 1
ATOM 1795 C CA . SER B 1 50 ? -10.805 -20.266 4.219 1 96.81 50 SER B CA 1
ATOM 1796 C C . SER B 1 50 ? -9.664 -19.312 3.867 1 96.81 50 SER B C 1
ATOM 1798 O O . SER B 1 50 ? -8.531 -19.75 3.664 1 96.81 50 SER B O 1
ATOM 1800 N N . ILE B 1 51 ? -10 -18.016 3.789 1 98.12 51 ILE B N 1
ATOM 1801 C CA . ILE B 1 51 ? -9.008 -17.016 3.432 1 98.12 51 ILE B CA 1
ATOM 1802 C C . ILE B 1 51 ? -8.383 -16.438 4.695 1 98.12 51 ILE B C 1
ATOM 1804 O O . ILE B 1 51 ? -9.094 -16.062 5.637 1 98.12 51 ILE B O 1
ATOM 1808 N N . ARG B 1 52 ? -7.113 -16.328 4.727 1 97.38 52 ARG B N 1
ATOM 1809 C CA . ARG B 1 52 ? -6.445 -15.812 5.918 1 97.38 52 ARG B CA 1
ATOM 1810 C C . ARG B 1 52 ? -5.949 -14.383 5.688 1 97.38 52 ARG B C 1
ATOM 1812 O O . ARG B 1 52 ? -5.836 -13.602 6.633 1 97.38 52 ARG B O 1
ATOM 1819 N N . ASP B 1 53 ? -5.684 -14.086 4.43 1 98.06 53 ASP B N 1
ATOM 1820 C CA . ASP B 1 53 ? -5.16 -12.758 4.117 1 98.06 53 ASP B CA 1
ATOM 1821 C C . ASP B 1 53 ? -5.543 -12.336 2.701 1 98.06 53 ASP B C 1
ATOM 1823 O O . ASP B 1 53 ? -5.855 -13.18 1.859 1 98.06 53 ASP B O 1
ATOM 1827 N N . VAL B 1 54 ? -5.547 -11.023 2.426 1 98.69 54 VAL B N 1
ATOM 1828 C CA . VAL B 1 54 ? -5.867 -10.469 1.113 1 98.69 54 VAL B CA 1
ATOM 1829 C C . VAL B 1 54 ? -4.953 -9.281 0.816 1 98.69 54 VAL B C 1
ATOM 1831 O O . VAL B 1 54 ? -4.484 -8.602 1.735 1 98.69 54 VAL B O 1
ATOM 1834 N N . ARG B 1 55 ? -4.66 -9.062 -0.459 1 98.62 55 ARG B N 1
ATOM 1835 C CA . ARG B 1 55 ? -3.932 -7.891 -0.925 1 98.62 55 ARG B CA 1
ATOM 1836 C C . ARG B 1 55 ? -4.602 -7.281 -2.152 1 98.62 55 ARG B C 1
ATOM 1838 O O . ARG B 1 55 ? -4.809 -7.965 -3.156 1 98.62 55 ARG B O 1
ATOM 1845 N N . CYS B 1 56 ? -4.945 -6.008 -2.025 1 98.56 56 CYS B N 1
ATOM 1846 C CA . CYS B 1 56 ? -5.488 -5.254 -3.152 1 98.56 56 CYS B CA 1
ATOM 1847 C C . CYS B 1 56 ? -4.371 -4.59 -3.949 1 98.56 56 CYS B C 1
ATOM 1849 O O . CYS B 1 56 ? -3.51 -3.92 -3.379 1 98.56 56 CYS B O 1
ATOM 1851 N N . GLY B 1 57 ? -4.328 -4.793 -5.223 1 97.69 57 GLY B N 1
ATOM 1852 C CA . GLY B 1 57 ? -3.471 -4.051 -6.129 1 97.69 57 GLY B CA 1
ATOM 1853 C C . GLY B 1 57 ? -4.199 -2.945 -6.867 1 97.69 57 GLY B C 1
ATOM 1854 O O . GLY B 1 57 ? -5.258 -2.49 -6.43 1 97.69 57 GLY B O 1
ATOM 1855 N N . LEU B 1 58 ? -3.576 -2.52 -7.938 1 96.94 58 LEU B N 1
ATOM 1856 C CA . LEU B 1 58 ? -4.16 -1.475 -8.773 1 96.94 58 LEU B CA 1
ATOM 1857 C C . LEU B 1 58 ? -5.422 -1.975 -9.469 1 96.94 58 LEU B C 1
ATOM 1859 O O . LEU B 1 58 ? -6.434 -1.271 -9.508 1 96.94 58 LEU B O 1
ATOM 1863 N N . ASP B 1 59 ? -5.371 -3.15 -9.992 1 98.31 59 ASP B N 1
ATOM 1864 C CA . ASP B 1 59 ? -6.461 -3.656 -10.82 1 98.31 59 ASP B CA 1
ATOM 1865 C C . ASP B 1 59 ? -6.668 -5.152 -10.602 1 98.31 59 ASP B C 1
ATOM 1867 O O . ASP B 1 59 ? -7.109 -5.863 -11.508 1 98.31 59 ASP B O 1
ATOM 1871 N N . GLY B 1 60 ? -6.316 -5.609 -9.391 1 98.44 60 GLY B N 1
ATOM 1872 C CA . GLY B 1 60 ? -6.48 -7 -9.008 1 98.44 60 GLY B CA 1
ATOM 1873 C C . GLY B 1 60 ? -6.418 -7.219 -7.504 1 98.44 60 GLY B C 1
ATOM 1874 O O . GLY B 1 60 ? -6.102 -6.293 -6.75 1 98.44 60 GLY B O 1
ATOM 1875 N N . THR B 1 61 ? -6.734 -8.398 -7.113 1 98.88 61 THR B N 1
ATOM 1876 C CA . THR B 1 61 ? -6.719 -8.797 -5.711 1 98.88 61 THR B CA 1
ATOM 1877 C C . THR B 1 61 ? -6.148 -10.203 -5.555 1 98.88 61 THR B C 1
ATOM 1879 O O . THR B 1 61 ? -6.473 -11.102 -6.336 1 98.88 61 THR B O 1
ATOM 1882 N N . MET B 1 62 ? -5.316 -10.383 -4.598 1 98.75 62 MET B N 1
ATOM 1883 C CA . MET B 1 62 ? -4.805 -11.703 -4.25 1 98.75 62 MET B CA 1
ATOM 1884 C C . MET B 1 62 ? -5.383 -12.18 -2.918 1 98.75 62 MET B C 1
ATOM 1886 O O . MET B 1 62 ? -5.578 -11.375 -2.002 1 98.75 62 MET B O 1
ATOM 1890 N N . PHE B 1 63 ? -5.629 -13.422 -2.816 1 98.69 63 PHE B N 1
ATOM 1891 C CA . PHE B 1 63 ? -6.18 -14.094 -1.644 1 98.69 63 PHE B CA 1
ATOM 1892 C C . PHE B 1 63 ? -5.27 -15.219 -1.184 1 98.69 63 PHE B C 1
ATOM 1894 O O . PHE B 1 63 ? -4.879 -16.078 -1.983 1 98.69 63 PHE B O 1
ATOM 1901 N N . LEU B 1 64 ? -4.938 -15.227 0.052 1 98.5 64 LEU B N 1
ATOM 1902 C CA . LEU B 1 64 ? -4.121 -16.281 0.639 1 98.5 64 LEU B CA 1
ATOM 1903 C C . LEU B 1 64 ? -4.961 -17.172 1.55 1 98.5 64 LEU B C 1
ATOM 1905 O O . LEU B 1 64 ? -5.551 -16.703 2.521 1 98.5 64 LEU B O 1
ATOM 1909 N N . THR B 1 65 ? -4.996 -18.453 1.248 1 98 65 THR B N 1
ATOM 1910 C CA . THR B 1 65 ? -5.809 -19.391 2.029 1 98 65 THR B CA 1
ATOM 1911 C C . THR B 1 65 ? -5.078 -19.812 3.301 1 98 65 THR B C 1
ATOM 1913 O O . THR B 1 65 ? -3.869 -19.594 3.43 1 98 65 THR B O 1
ATOM 1916 N N . ASP B 1 66 ? -5.824 -20.359 4.234 1 96.5 66 ASP B N 1
ATOM 1917 C CA . ASP B 1 66 ? -5.254 -20.844 5.488 1 96.5 66 ASP B CA 1
ATOM 1918 C C . ASP B 1 66 ? -4.297 -22 5.25 1 96.5 66 ASP B C 1
ATOM 1920 O O . ASP B 1 66 ? -3.402 -22.25 6.062 1 96.5 66 ASP B O 1
ATOM 1924 N N . THR B 1 67 ? -4.422 -22.688 4.059 1 96 67 THR B N 1
ATOM 1925 C CA . THR B 1 67 ? -3.57 -23.828 3.738 1 96 67 THR B CA 1
ATOM 1926 C C . THR B 1 67 ? -2.338 -23.391 2.957 1 96 67 THR B C 1
ATOM 1928 O O . THR B 1 67 ? -1.459 -24.203 2.656 1 96 67 THR B O 1
ATOM 1931 N N . GLY B 1 68 ? -2.312 -22.156 2.582 1 97.56 68 GLY B N 1
ATOM 1932 C CA . GLY B 1 68 ? -1.143 -21.625 1.901 1 97.56 68 GLY B CA 1
ATOM 1933 C C . GLY B 1 68 ? -1.296 -21.578 0.392 1 97.56 68 GLY B C 1
ATOM 1934 O O . GLY B 1 68 ? -0.319 -21.391 -0.332 1 97.56 68 GLY B O 1
ATOM 1935 N N . ALA B 1 69 ? -2.498 -21.844 -0.084 1 97.19 69 ALA B N 1
ATOM 1936 C CA . ALA B 1 69 ? -2.756 -21.672 -1.512 1 97.19 69 ALA B CA 1
ATOM 1937 C C . ALA B 1 69 ? -2.984 -20.203 -1.853 1 97.19 69 ALA B C 1
ATOM 1939 O O . ALA B 1 69 ? -3.52 -19.453 -1.038 1 97.19 69 ALA B O 1
ATOM 1940 N N . LEU B 1 70 ? -2.602 -19.828 -3.068 1 97.62 70 LEU B N 1
ATOM 1941 C CA . LEU B 1 70 ? -2.789 -18.453 -3.541 1 97.62 70 LEU B CA 1
ATOM 1942 C C . LEU B 1 70 ? -3.857 -18.406 -4.629 1 97.62 70 LEU B C 1
ATOM 1944 O O . LEU B 1 70 ? -3.84 -19.203 -5.566 1 97.62 70 LEU B O 1
ATOM 1948 N N . LEU B 1 71 ? -4.801 -17.531 -4.461 1 98.06 71 LEU B N 1
ATOM 1949 C CA . LEU B 1 71 ? -5.797 -17.219 -5.477 1 98.06 71 LEU B CA 1
ATOM 1950 C C . LEU B 1 71 ? -5.695 -15.758 -5.902 1 98.06 71 LEU B C 1
ATOM 1952 O O . LEU B 1 71 ? -5.18 -14.922 -5.152 1 98.06 71 LEU B O 1
ATOM 1956 N N . ALA B 1 72 ? -6.188 -15.492 -7.078 1 98.38 72 ALA B N 1
ATOM 1957 C CA . ALA B 1 72 ? -6.172 -14.109 -7.539 1 98.38 72 ALA B CA 1
ATOM 1958 C C . ALA B 1 72 ? -7.305 -13.844 -8.523 1 98.38 72 ALA B C 1
ATOM 1960 O O . ALA B 1 72 ? -7.809 -14.773 -9.164 1 98.38 72 ALA B O 1
ATOM 1961 N N . CYS B 1 73 ? -7.73 -12.617 -8.586 1 98.62 73 CYS B N 1
ATOM 1962 C CA . CYS B 1 73 ? -8.664 -12.156 -9.609 1 98.62 73 CYS B CA 1
ATOM 1963 C C . CYS B 1 73 ? -8.297 -10.758 -10.086 1 98.62 73 CYS B C 1
ATOM 1965 O O . CYS B 1 73 ? -7.539 -10.047 -9.414 1 98.62 73 CYS B O 1
ATOM 1967 N N . GLY B 1 74 ? -8.828 -10.391 -11.234 1 98.62 74 GLY B N 1
ATOM 1968 C CA . GLY B 1 74 ? -8.531 -9.109 -11.844 1 98.62 74 GLY B CA 1
ATOM 1969 C C . GLY B 1 74 ? -7.758 -9.219 -13.141 1 98.62 74 GLY B C 1
ATOM 1970 O O . GLY B 1 74 ? -7.879 -10.219 -13.859 1 98.62 74 GLY B O 1
ATOM 1971 N N . SER B 1 75 ? -7.035 -8.117 -13.477 1 98.25 75 SER B N 1
ATOM 1972 C CA . SER B 1 75 ? -6.215 -8.078 -14.68 1 98.25 75 SER B CA 1
ATOM 1973 C C . SER B 1 75 ? -4.953 -8.922 -14.508 1 98.25 75 SER B C 1
ATOM 1975 O O . SER B 1 75 ? -4.219 -8.758 -13.531 1 98.25 75 SER B O 1
ATOM 1977 N N . ASN B 1 76 ? -4.699 -9.781 -15.445 1 96.81 76 ASN B N 1
ATOM 1978 C CA . ASN B 1 76 ? -3.477 -10.578 -15.438 1 96.81 76 ASN B CA 1
ATOM 1979 C C . ASN B 1 76 ? -2.465 -10.062 -16.453 1 96.81 76 ASN B C 1
ATOM 1981 O O . ASN B 1 76 ? -1.659 -10.828 -16.984 1 96.81 76 ASN B O 1
ATOM 1985 N N . ALA B 1 77 ? -2.523 -8.766 -16.734 1 94.44 77 ALA B N 1
ATOM 1986 C CA . ALA B 1 77 ? -1.567 -8.148 -17.641 1 94.44 77 ALA B CA 1
ATOM 1987 C C . ALA B 1 77 ? -0.133 -8.508 -17.266 1 94.44 77 ALA B C 1
ATOM 1989 O O . ALA B 1 77 ? 0.227 -8.492 -16.078 1 94.44 77 ALA B O 1
ATOM 1990 N N . ASN B 1 78 ? 0.697 -8.992 -18.234 1 92.81 78 ASN B N 1
ATOM 1991 C CA . ASN B 1 78 ? 2.082 -9.406 -18.047 1 92.81 78 ASN B CA 1
ATOM 1992 C C . ASN B 1 78 ? 2.174 -10.664 -17.188 1 92.81 78 ASN B C 1
ATOM 1994 O O . ASN B 1 78 ? 3.254 -11.023 -16.703 1 92.81 78 ASN B O 1
ATOM 1998 N N . ASN B 1 79 ? 1.03 -11.297 -16.938 1 94.69 79 ASN B N 1
ATOM 1999 C CA . ASN B 1 79 ? 0.939 -12.453 -16.047 1 94.69 79 ASN B CA 1
ATOM 2000 C C . ASN B 1 79 ? 1.244 -12.078 -14.609 1 94.69 79 ASN B C 1
ATOM 2002 O O . ASN B 1 79 ? 1.831 -12.875 -13.867 1 94.69 79 ASN B O 1
ATOM 2006 N N . LYS B 1 80 ? 0.924 -10.883 -14.203 1 96.31 80 LYS B N 1
ATOM 2007 C CA . LYS B 1 80 ? 1.291 -10.391 -12.883 1 96.31 80 LYS B CA 1
ATOM 2008 C C . LYS B 1 80 ? 0.537 -11.141 -11.789 1 96.31 80 LYS B C 1
ATOM 2010 O O . LYS B 1 80 ? 0.903 -11.062 -10.609 1 96.31 80 LYS B O 1
ATOM 2015 N N . LEU B 1 81 ? -0.526 -11.828 -12.133 1 96.94 81 LEU B N 1
ATOM 2016 C CA . LEU B 1 81 ? -1.237 -12.625 -11.141 1 96.94 81 LEU B CA 1
ATOM 2017 C C . LEU B 1 81 ? -0.778 -14.078 -11.18 1 96.94 81 LEU B C 1
ATOM 2019 O O . LEU B 1 81 ? -1.237 -14.906 -10.391 1 96.94 81 LEU B O 1
ATOM 2023 N N . GLY B 1 82 ? 0.035 -14.469 -12.117 1 94.75 82 GLY B N 1
ATOM 2024 C CA . GLY B 1 82 ? 0.588 -15.812 -12.203 1 94.75 82 GLY B CA 1
ATOM 2025 C C . GLY B 1 82 ? -0.416 -16.844 -12.688 1 94.75 82 GLY B C 1
ATOM 2026 O O . GLY B 1 82 ? -0.324 -18.016 -12.336 1 94.75 82 GLY B O 1
ATOM 2027 N N . LEU B 1 83 ? -1.33 -16.453 -13.469 1 94.12 83 LEU B N 1
ATOM 2028 C CA . LEU B 1 83 ? -2.461 -17.328 -13.766 1 94.12 83 LEU B CA 1
ATOM 2029 C C . LEU B 1 83 ? -2.258 -18.031 -15.102 1 94.12 83 LEU B C 1
ATOM 2031 O O . LEU B 1 83 ? -3.041 -18.922 -15.469 1 94.12 83 LEU B O 1
ATOM 2035 N N . ASN B 1 84 ? -1.16 -17.578 -15.766 1 88.75 84 ASN B N 1
ATOM 2036 C CA . ASN B 1 84 ? -0.918 -18.266 -17.031 1 88.75 84 ASN B CA 1
ATOM 2037 C C . ASN B 1 84 ? -0.395 -19.688 -16.797 1 88.75 84 ASN B C 1
ATOM 2039 O O . ASN B 1 84 ? 0.387 -19.922 -15.883 1 88.75 84 ASN B O 1
ATOM 2043 N N . ASN B 1 85 ? -0.957 -20.75 -17.266 1 71.25 85 ASN B N 1
ATOM 2044 C CA . ASN B 1 85 ? -0.559 -22.141 -17.109 1 71.25 85 ASN B CA 1
ATOM 2045 C C . ASN B 1 85 ? 0.665 -22.469 -17.969 1 71.25 85 ASN B C 1
ATOM 2047 O O . ASN B 1 85 ? 0.836 -21.922 -19.047 1 71.25 85 ASN B O 1
ATOM 2051 N N . ARG B 1 86 ? 1.852 -22.953 -17.25 1 63.03 86 ARG B N 1
ATOM 2052 C CA . ARG B 1 86 ? 2.996 -23.422 -18.031 1 63.03 86 ARG B CA 1
ATOM 2053 C C . ARG B 1 86 ? 2.594 -24.562 -18.969 1 63.03 86 ARG B C 1
ATOM 2055 O O . ARG B 1 86 ? 1.861 -25.469 -18.562 1 63.03 86 ARG B O 1
ATOM 2062 N N . GLN B 1 87 ? 2.455 -24.312 -20.141 1 51.12 87 GLN B N 1
ATOM 2063 C CA . GLN B 1 87 ? 2.188 -25.438 -21.031 1 51.12 87 GLN B CA 1
ATOM 2064 C C . GLN B 1 87 ? 3.406 -26.359 -21.141 1 51.12 87 GLN B C 1
ATOM 2066 O O . GLN B 1 87 ? 4.531 -25.875 -21.312 1 51.12 87 GLN B O 1
ATOM 2071 N N . GLY B 1 88 ? 3.5 -27.438 -20.406 1 49.5 88 GLY B N 1
ATOM 2072 C CA . GLY B 1 88 ? 4.539 -28.406 -20.703 1 49.5 88 GLY B CA 1
ATOM 2073 C C . GLY B 1 88 ? 4.949 -28.406 -22.172 1 49.5 88 GLY B C 1
ATOM 2074 O O . GLY B 1 88 ? 4.277 -27.797 -23 1 49.5 88 GLY B O 1
ATOM 2075 N N . PHE B 1 89 ? 6.258 -28.906 -22.375 1 48.5 89 PHE B N 1
ATOM 2076 C CA . PHE B 1 89 ? 6.871 -28.969 -23.688 1 48.5 89 PHE B CA 1
ATOM 2077 C C . PHE B 1 89 ? 5.848 -29.375 -24.75 1 48.5 89 PHE B C 1
ATOM 2079 O O . PHE B 1 89 ? 5.777 -28.766 -25.812 1 48.5 89 PHE B O 1
ATOM 2086 N N . LEU B 1 90 ? 5.305 -30.484 -24.406 1 49.5 90 LEU B N 1
ATOM 2087 C CA . LEU B 1 90 ? 4.434 -31.078 -25.422 1 49.5 90 LEU B CA 1
ATOM 2088 C C . LEU B 1 90 ? 3.258 -30.156 -25.719 1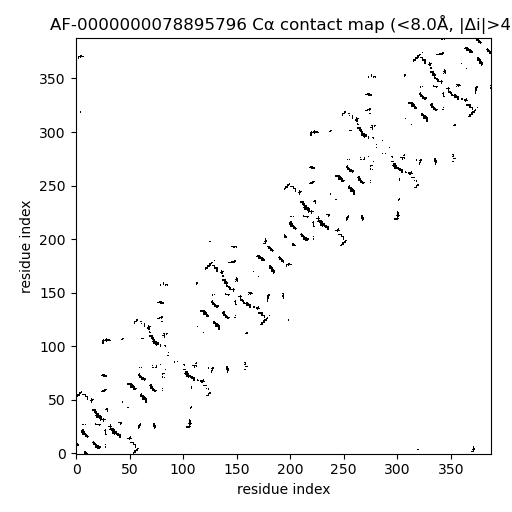 49.5 90 LEU B C 1
ATOM 2090 O O . LEU B 1 90 ? 2.852 -30.031 -26.891 1 49.5 90 LEU B O 1
ATOM 2094 N N . MET B 1 91 ? 2.805 -29.562 -24.703 1 48.78 91 MET B N 1
ATOM 2095 C CA . MET B 1 91 ? 1.687 -28.641 -24.906 1 48.78 91 MET B CA 1
ATOM 2096 C C . MET B 1 91 ? 2.174 -27.297 -25.438 1 48.78 91 MET B C 1
ATOM 2098 O O . MET B 1 91 ? 1.396 -26.531 -26 1 48.78 91 MET B O 1
ATOM 2102 N N . GLN B 1 92 ? 3.369 -26.812 -25.062 1 49.75 92 GLN B N 1
ATOM 2103 C CA . GLN B 1 92 ? 3.996 -25.656 -25.688 1 49.75 92 GLN B CA 1
ATOM 2104 C C . GLN B 1 92 ? 4.098 -25.828 -27.188 1 49.75 92 GLN B C 1
ATOM 2106 O O . GLN B 1 92 ? 3.887 -24.875 -27.953 1 49.75 92 GLN B O 1
ATOM 2111 N N . MET B 1 93 ? 4.605 -27 -27.594 1 49.06 93 MET B N 1
ATOM 2112 C CA . MET B 1 93 ? 4.621 -27.266 -29.031 1 49.06 93 MET B CA 1
ATOM 2113 C C . MET B 1 93 ? 3.223 -27.141 -29.625 1 49.06 93 MET B C 1
ATOM 2115 O O . MET B 1 93 ? 3.068 -26.734 -30.766 1 49.06 93 MET B O 1
ATOM 2119 N N . LYS B 1 94 ? 2.25 -27.859 -29.031 1 48.25 94 LYS B N 1
ATOM 2120 C CA . LYS B 1 94 ? 0.9 -27.766 -29.578 1 48.25 94 LYS B CA 1
ATOM 2121 C C . LYS B 1 94 ? 0.328 -26.359 -29.406 1 48.25 94 LYS B C 1
ATOM 2123 O O . LYS B 1 94 ? -0.411 -25.875 -30.266 1 48.25 94 LYS B O 1
ATOM 2128 N N . ASN B 1 95 ? 0.568 -25.703 -28.344 1 46.53 95 ASN B N 1
ATOM 2129 C CA . ASN B 1 95 ? 0.015 -24.391 -28.031 1 46.53 95 ASN B CA 1
ATOM 2130 C C . ASN B 1 95 ? 0.881 -23.266 -28.609 1 46.53 95 ASN B C 1
ATOM 2132 O O . ASN B 1 95 ? 0.733 -22.109 -28.219 1 46.53 95 ASN B O 1
ATOM 2136 N N . LEU B 1 96 ? 2.07 -23.422 -29.062 1 47.84 96 LEU B N 1
ATOM 2137 C CA . LEU B 1 96 ? 2.625 -22.328 -29.859 1 47.84 96 LEU B CA 1
ATOM 2138 C C . LEU B 1 96 ? 1.526 -21.609 -30.625 1 47.84 96 LEU B C 1
ATOM 2140 O O . LEU B 1 96 ? 1.65 -20.422 -30.938 1 47.84 96 LEU B O 1
ATOM 2144 N N . LEU B 1 97 ? 0.582 -22.375 -31.109 1 46.56 97 LEU B N 1
ATOM 2145 C CA . LEU B 1 97 ? -0.439 -21.672 -31.875 1 46.56 97 LEU B CA 1
ATOM 2146 C C . LEU B 1 97 ? -1.426 -20.953 -30.953 1 46.56 97 LEU B C 1
ATOM 2148 O O . LEU B 1 97 ? -1.928 -19.875 -31.281 1 46.56 97 LEU B O 1
ATOM 2152 N N . ASN B 1 98 ? -2.316 -21.641 -29.969 1 45.97 98 ASN B N 1
ATOM 2153 C CA . ASN B 1 98 ? -3.506 -21.078 -29.328 1 45.97 98 ASN B CA 1
ATOM 2154 C C . ASN B 1 98 ? -3.244 -20.703 -27.875 1 45.97 98 ASN B C 1
ATOM 2156 O O . ASN B 1 98 ? -4.148 -20.781 -27.031 1 45.97 98 ASN B O 1
ATOM 2160 N N . LYS B 1 99 ? -2.088 -20.719 -27.281 1 53.66 99 LYS B N 1
ATOM 2161 C CA . LYS B 1 99 ? -2.113 -20.516 -25.828 1 53.66 99 LYS B CA 1
ATOM 2162 C C . LYS B 1 99 ? -2.602 -19.109 -25.484 1 53.66 99 LYS B C 1
ATOM 2164 O O . LYS B 1 99 ? -1.892 -18.125 -25.703 1 53.66 99 LYS B O 1
ATOM 2169 N N . ASP B 1 100 ? -3.859 -18.922 -25.188 1 65.31 100 ASP B N 1
ATOM 2170 C CA . ASP B 1 100 ? -4.438 -17.609 -24.938 1 65.31 100 ASP B CA 1
ATOM 2171 C C . ASP B 1 100 ? -4.145 -17.156 -23.5 1 65.31 100 ASP B C 1
ATOM 2173 O O . ASP B 1 100 ? -4.535 -17.812 -22.547 1 65.31 100 ASP B O 1
ATOM 2177 N N . PRO B 1 101 ? -3.133 -16.328 -23.297 1 79.88 101 PRO B N 1
ATOM 2178 C CA . PRO B 1 101 ? -2.9 -15.734 -21.984 1 79.88 101 PRO B CA 1
ATOM 2179 C C . PRO B 1 101 ? -4.195 -15.328 -21.281 1 79.88 101 PRO B C 1
ATOM 2181 O O . PRO B 1 101 ? -5.16 -14.938 -21.938 1 79.88 101 PRO B O 1
ATOM 2184 N N . VAL B 1 102 ? -4.273 -15.852 -19.969 1 86.44 102 VAL B N 1
ATOM 2185 C CA . VAL B 1 102 ? -5.391 -15.336 -19.188 1 86.44 102 VAL B CA 1
ATOM 2186 C C . VAL B 1 102 ? -5.285 -13.812 -19.078 1 86.44 102 VAL B C 1
ATOM 2188 O O . VAL B 1 102 ? -4.328 -13.297 -18.5 1 86.44 102 VAL B O 1
ATOM 2191 N N . LYS B 1 103 ? -6.191 -13.172 -19.656 1 91.19 103 LYS B N 1
ATOM 2192 C CA . LYS B 1 103 ? -6.125 -11.711 -19.625 1 91.19 103 LYS B CA 1
ATOM 2193 C C . LYS B 1 103 ? -6.73 -11.164 -18.328 1 91.19 103 LYS B C 1
ATOM 2195 O O . LYS B 1 103 ? -6.121 -10.328 -17.656 1 91.19 103 LYS B O 1
ATOM 2200 N N . VAL B 1 104 ? -7.949 -11.711 -17.953 1 96.19 104 VAL B N 1
ATOM 2201 C CA . VAL B 1 104 ? -8.695 -11.234 -16.797 1 96.19 104 VAL B CA 1
ATOM 2202 C C . VAL B 1 104 ? -9.469 -12.391 -16.172 1 96.19 104 VAL B C 1
ATOM 2204 O O . VAL B 1 104 ? -9.93 -13.297 -16.859 1 96.19 104 VAL B O 1
ATOM 2207 N N . THR B 1 105 ? -9.555 -12.391 -14.953 1 97.44 105 THR B N 1
ATOM 2208 C CA . THR B 1 105 ? -10.469 -13.273 -14.242 1 97.44 105 THR B CA 1
ATOM 2209 C C . THR B 1 105 ? -11.344 -12.477 -13.273 1 97.44 105 THR B C 1
ATOM 2211 O O . THR B 1 105 ? -10.875 -11.531 -12.641 1 97.44 105 THR B O 1
ATOM 2214 N N . THR B 1 106 ? -12.625 -12.891 -13.141 1 98.44 106 THR B N 1
ATOM 2215 C CA . THR B 1 106 ? -13.555 -12.125 -12.312 1 98.44 106 THR B CA 1
ATOM 2216 C C . THR B 1 106 ? -13.891 -12.875 -11.031 1 98.44 106 THR B C 1
ATOM 2218 O O . THR B 1 106 ? -14.719 -12.43 -10.234 1 98.44 106 THR B O 1
ATOM 2221 N N . THR B 1 107 ? -13.289 -14.031 -10.898 1 98.25 107 THR B N 1
ATOM 2222 C CA . THR B 1 107 ? -13.422 -14.812 -9.672 1 98.25 107 THR B CA 1
ATOM 2223 C C . THR B 1 107 ? -12.055 -15.258 -9.164 1 98.25 107 THR B C 1
ATOM 2225 O O . THR B 1 107 ? -11.133 -15.453 -9.953 1 98.25 107 THR B O 1
ATOM 2228 N N . PRO B 1 108 ? -11.953 -15.375 -7.844 1 98.19 108 PRO B N 1
ATOM 2229 C CA . PRO B 1 108 ? -10.672 -15.891 -7.355 1 98.19 108 PRO B CA 1
ATOM 2230 C C . PRO B 1 108 ? -10.258 -17.203 -8.039 1 98.19 108 PRO B C 1
ATOM 2232 O O . PRO B 1 108 ? -11.008 -18.172 -7.996 1 98.19 108 PRO B O 1
ATOM 2235 N N . THR B 1 109 ? -9.094 -17.141 -8.672 1 96.81 109 THR B N 1
ATOM 2236 C CA . THR B 1 109 ? -8.57 -18.266 -9.445 1 96.81 109 THR B CA 1
ATOM 2237 C C . THR B 1 109 ? -7.211 -18.703 -8.898 1 96.81 109 THR B C 1
ATOM 2239 O O . THR B 1 109 ? -6.355 -17.875 -8.602 1 96.81 109 THR B O 1
ATOM 2242 N N . ALA B 1 110 ? -7.043 -20 -8.789 1 95.94 110 ALA B N 1
ATOM 2243 C CA . ALA B 1 110 ? -5.832 -20.531 -8.172 1 95.94 110 ALA B CA 1
ATOM 2244 C C . ALA B 1 110 ? -4.609 -20.25 -9.047 1 95.94 110 ALA B C 1
ATOM 2246 O O . ALA B 1 110 ? -4.664 -20.391 -10.266 1 95.94 110 ALA B O 1
ATOM 2247 N N . VAL B 1 111 ? -3.562 -19.828 -8.391 1 95.38 111 VAL B N 1
ATOM 2248 C CA . VAL B 1 111 ? -2.266 -19.75 -9.055 1 95.38 111 VAL B CA 1
ATOM 2249 C C . VAL B 1 111 ? -1.611 -21.125 -9.086 1 95.38 111 VAL B C 1
ATOM 2251 O O . VAL B 1 111 ? -0.79 -21.453 -8.219 1 95.38 111 VAL B O 1
ATOM 2254 N N . LYS B 1 112 ? -1.822 -21.828 -10.062 1 92.62 112 LYS B N 1
ATOM 2255 C CA . LYS B 1 112 ? -1.514 -23.25 -10.133 1 92.62 112 LYS B CA 1
ATOM 2256 C C . LYS B 1 112 ? -0.007 -23.5 -10.102 1 92.62 112 LYS B C 1
ATOM 2258 O O . LYS B 1 112 ? 0.456 -24.5 -9.57 1 92.62 112 LYS B O 1
ATOM 2263 N N . ALA B 1 113 ? 0.728 -22.578 -10.625 1 89.81 113 ALA B N 1
ATOM 2264 C CA . ALA B 1 113 ? 2.182 -22.719 -10.68 1 89.81 113 ALA B CA 1
ATOM 2265 C C . ALA B 1 113 ? 2.781 -22.797 -9.281 1 89.81 113 ALA B C 1
ATOM 2267 O O . ALA B 1 113 ? 3.914 -23.25 -9.109 1 89.81 113 ALA B O 1
ATOM 2268 N N . LEU B 1 114 ? 2.037 -22.406 -8.281 1 93.75 114 LEU B N 1
ATOM 2269 C CA . LEU B 1 114 ? 2.547 -22.391 -6.91 1 93.75 114 LEU B CA 1
ATOM 2270 C C . LEU B 1 114 ? 1.898 -23.484 -6.066 1 93.75 114 LEU B C 1
ATOM 2272 O O . LEU B 1 114 ? 2.008 -23.469 -4.84 1 93.75 114 LEU B O 1
ATOM 2276 N N . SER B 1 115 ? 1.229 -24.453 -6.719 1 92 115 SER B N 1
ATOM 2277 C CA . SER B 1 115 ? 0.421 -25.453 -6.023 1 92 115 SER B CA 1
ATOM 2278 C C . SER B 1 115 ? 1.287 -26.344 -5.148 1 92 115 SER B C 1
ATOM 2280 O O . SER B 1 115 ? 0.795 -26.953 -4.199 1 92 115 SER B O 1
ATOM 2282 N N . ARG B 1 116 ? 2.57 -26.438 -5.43 1 92.94 116 ARG B N 1
ATOM 2283 C CA . ARG B 1 116 ? 3.439 -27.328 -4.668 1 92.94 116 ARG B CA 1
ATOM 2284 C C . ARG B 1 116 ? 4.047 -26.609 -3.467 1 92.94 116 ARG B C 1
ATOM 2286 O O . ARG B 1 116 ? 4.77 -27.219 -2.676 1 92.94 116 ARG B O 1
ATOM 2293 N N . TYR B 1 117 ? 3.775 -25.391 -3.381 1 95.12 117 TYR B N 1
ATOM 2294 C CA . TYR B 1 117 ? 4.363 -24.578 -2.314 1 95.12 117 TYR B CA 1
ATOM 2295 C C . TYR B 1 117 ? 3.299 -24.125 -1.323 1 95.12 117 TYR B C 1
ATOM 2297 O O . TYR B 1 117 ? 2.115 -24.062 -1.661 1 95.12 117 TYR B O 1
ATOM 2305 N N . ARG B 1 118 ? 3.729 -23.906 -0.141 1 97.88 118 ARG B N 1
ATOM 2306 C CA . ARG B 1 118 ? 2.908 -23.188 0.83 1 97.88 118 ARG B CA 1
ATOM 2307 C C . ARG B 1 118 ? 3.27 -21.703 0.862 1 97.88 118 ARG B C 1
ATOM 2309 O O . ARG B 1 118 ? 4.328 -21.328 1.375 1 97.88 118 ARG B O 1
ATOM 2316 N N . VAL B 1 119 ? 2.441 -20.875 0.363 1 98.12 119 VAL B N 1
ATOM 2317 C CA . VAL B 1 119 ? 2.662 -19.438 0.337 1 98.12 119 VAL B CA 1
ATOM 2318 C C . VAL B 1 119 ? 2.393 -18.844 1.721 1 98.12 119 VAL B C 1
ATOM 2320 O O . VAL B 1 119 ? 1.4 -19.188 2.367 1 98.12 119 VAL B O 1
ATOM 2323 N N . VAL B 1 120 ? 3.252 -17.922 2.193 1 97.88 120 VAL B N 1
ATOM 2324 C CA . VAL B 1 120 ? 3.076 -17.391 3.541 1 97.88 120 VAL B CA 1
ATOM 2325 C C . VAL B 1 120 ? 2.891 -15.875 3.484 1 97.88 120 VAL B C 1
ATOM 2327 O O . VAL B 1 120 ? 2.438 -15.258 4.453 1 97.88 120 VAL B O 1
ATOM 2330 N N . ASP B 1 121 ? 3.254 -15.242 2.406 1 98 121 ASP B N 1
ATOM 2331 C CA . ASP B 1 121 ? 3.035 -13.812 2.195 1 98 121 ASP B CA 1
ATOM 2332 C C . ASP B 1 121 ? 3.004 -13.477 0.706 1 98 121 ASP B C 1
ATOM 2334 O O . ASP B 1 121 ? 3.412 -14.289 -0.129 1 98 121 ASP B O 1
ATOM 2338 N N . MET B 1 122 ? 2.463 -12.312 0.384 1 98.38 122 MET B N 1
ATOM 2339 C CA . MET B 1 122 ? 2.293 -11.914 -1.012 1 98.38 122 MET B CA 1
ATOM 2340 C C . MET B 1 122 ? 2.393 -10.398 -1.163 1 98.38 122 MET B C 1
ATOM 2342 O O . MET B 1 122 ? 2.064 -9.656 -0.237 1 98.38 122 MET B O 1
ATOM 2346 N N . ALA B 1 123 ? 2.908 -9.961 -2.271 1 98.31 123 ALA B N 1
ATOM 2347 C CA . ALA B 1 123 ? 2.949 -8.562 -2.688 1 98.31 123 ALA B CA 1
ATOM 2348 C C . ALA B 1 123 ? 2.494 -8.414 -4.137 1 98.31 123 ALA B C 1
ATOM 2350 O O . ALA B 1 123 ? 3.086 -9 -5.043 1 98.31 123 ALA B O 1
ATOM 2351 N N . LEU B 1 124 ? 1.449 -7.688 -4.305 1 98.06 124 LEU B N 1
ATOM 2352 C CA . LEU B 1 124 ? 0.923 -7.402 -5.637 1 98.06 124 LEU B CA 1
ATOM 2353 C C . LEU B 1 124 ? 1.29 -5.992 -6.078 1 98.06 124 LEU B C 1
ATOM 2355 O O . LEU B 1 124 ? 0.715 -5.016 -5.59 1 98.06 124 LEU B O 1
ATOM 2359 N N . GLY B 1 125 ? 2.256 -5.855 -6.957 1 97 125 GLY B N 1
ATOM 2360 C CA . GLY B 1 125 ? 2.652 -4.574 -7.516 1 97 125 GLY B CA 1
ATOM 2361 C C . GLY B 1 125 ? 1.876 -4.199 -8.766 1 97 125 GLY B C 1
ATOM 2362 O O . GLY B 1 125 ? 0.958 -4.918 -9.164 1 97 125 GLY B O 1
ATOM 2363 N N . PRO B 1 126 ? 2.293 -3.1 -9.367 1 96.44 126 PRO B N 1
ATOM 2364 C CA . PRO B 1 126 ? 1.566 -2.625 -10.555 1 96.44 126 PRO B CA 1
ATOM 2365 C C . PRO B 1 126 ? 1.759 -3.531 -11.766 1 96.44 126 PRO B C 1
ATOM 2367 O O . PRO B 1 126 ? 0.833 -3.707 -12.562 1 96.44 126 PRO B O 1
ATOM 2370 N N . THR B 1 127 ? 2.922 -4.098 -11.906 1 97.12 127 THR B N 1
ATOM 2371 C CA . THR B 1 127 ? 3.18 -4.828 -13.148 1 97.12 127 THR B CA 1
ATOM 2372 C C . THR B 1 127 ? 3.709 -6.23 -12.844 1 97.12 127 THR B C 1
ATOM 2374 O O . THR B 1 127 ? 3.846 -7.055 -13.75 1 97.12 127 THR B O 1
ATOM 2377 N N . HIS B 1 128 ? 4.07 -6.488 -11.578 1 97.5 128 HIS B N 1
ATOM 2378 C CA . HIS B 1 128 ? 4.562 -7.793 -11.156 1 97.5 128 HIS B CA 1
ATOM 2379 C C . HIS B 1 128 ? 4.199 -8.078 -9.703 1 97.5 128 HIS B C 1
ATOM 2381 O O . HIS B 1 128 ? 3.742 -7.188 -8.984 1 97.5 128 HIS B O 1
ATOM 2387 N N . SER B 1 129 ? 4.328 -9.297 -9.336 1 98.31 129 SER B N 1
ATOM 2388 C CA . SER B 1 129 ? 4.027 -9.742 -7.977 1 98.31 129 SER B CA 1
ATOM 2389 C C . SER B 1 129 ? 5.16 -10.594 -7.41 1 98.31 129 SER B C 1
ATOM 2391 O O . SER B 1 129 ? 5.977 -11.133 -8.164 1 98.31 129 SER B O 1
ATOM 2393 N N . ALA B 1 130 ? 5.234 -10.641 -6.152 1 98.44 130 ALA B N 1
ATOM 2394 C CA . ALA B 1 130 ? 6.16 -11.492 -5.418 1 98.44 130 ALA B CA 1
ATOM 2395 C C . ALA B 1 130 ? 5.441 -12.258 -4.309 1 98.44 130 ALA B C 1
ATOM 2397 O O . ALA B 1 130 ? 4.527 -11.727 -3.674 1 98.44 130 ALA B O 1
ATOM 2398 N N . VAL B 1 131 ? 5.812 -13.453 -4.129 1 98.31 131 VAL B N 1
ATOM 2399 C CA . VAL B 1 131 ? 5.262 -14.234 -3.031 1 98.31 131 VAL B CA 1
ATOM 2400 C C . VAL B 1 131 ? 6.395 -14.867 -2.221 1 98.31 131 VAL B C 1
ATOM 2402 O O . VAL B 1 131 ? 7.473 -15.125 -2.754 1 98.31 131 VAL B O 1
ATOM 2405 N N . LEU B 1 132 ? 6.145 -14.992 -0.994 1 98.31 132 LEU B N 1
ATOM 2406 C CA . LEU B 1 132 ? 7.02 -15.719 -0.082 1 98.31 132 LEU B CA 1
ATOM 2407 C C . LEU B 1 132 ? 6.488 -17.125 0.175 1 98.31 132 LEU B C 1
ATOM 2409 O O . LEU B 1 132 ? 5.332 -17.297 0.572 1 98.31 132 LEU B O 1
ATOM 2413 N N . VAL B 1 133 ? 7.332 -18.125 -0.058 1 97.62 133 VAL B N 1
ATOM 2414 C CA . VAL B 1 133 ? 6.934 -19.5 0.2 1 97.62 133 VAL B CA 1
ATOM 2415 C C . VAL B 1 133 ? 7.812 -20.094 1.295 1 97.62 133 VAL B C 1
ATOM 2417 O O . VAL B 1 133 ? 8.961 -19.688 1.474 1 97.62 133 VAL B O 1
ATOM 2420 N N . GLU B 1 134 ? 7.211 -20.969 2.012 1 95.69 134 GLU B N 1
ATOM 2421 C CA . GLU B 1 134 ? 7.961 -21.641 3.059 1 95.69 134 GLU B CA 1
ATOM 2422 C C . GLU B 1 134 ? 9.172 -22.375 2.484 1 95.69 134 GLU B C 1
ATOM 2424 O O . GLU B 1 134 ? 9.086 -22.984 1.418 1 95.69 134 GLU B O 1
ATOM 2429 N N . PRO B 1 135 ? 10.273 -22.344 3.205 1 92.81 135 PRO B N 1
ATOM 2430 C CA . PRO B 1 135 ? 10.508 -21.734 4.52 1 92.81 135 PRO B CA 1
ATOM 2431 C C . PRO B 1 135 ? 11.039 -20.312 4.43 1 92.81 135 PRO B C 1
ATOM 2433 O O . PRO B 1 135 ? 11.656 -19.828 5.375 1 92.81 135 PRO B O 1
ATOM 2436 N N . GLY B 1 136 ? 11.008 -19.688 3.264 1 95.56 136 GLY B N 1
ATOM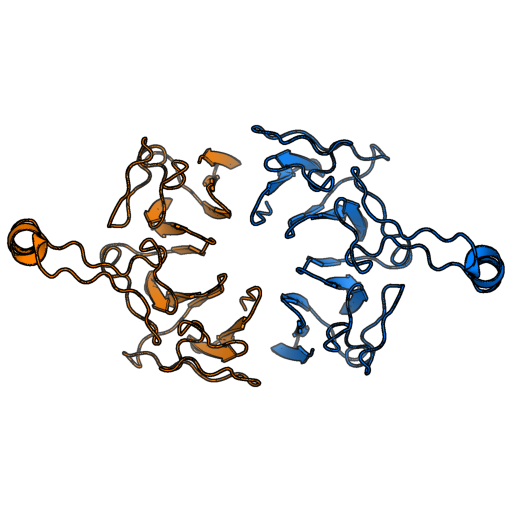 2437 C CA . GLY B 1 136 ? 11.508 -18.328 3.117 1 95.56 136 GLY B CA 1
ATOM 2438 C C . GLY B 1 136 ? 12.047 -18.047 1.729 1 95.56 136 GLY B C 1
ATOM 2439 O O . GLY B 1 136 ? 12.969 -17.234 1.572 1 95.56 136 GLY B O 1
ATOM 2440 N N . HIS B 1 137 ? 11.492 -18.656 0.742 1 97.19 137 HIS B N 1
ATOM 2441 C CA . HIS B 1 137 ? 11.914 -18.453 -0.64 1 97.19 137 HIS B CA 1
ATOM 2442 C C . HIS B 1 137 ? 10.977 -17.484 -1.357 1 97.19 137 HIS B C 1
ATOM 2444 O O . HIS B 1 137 ? 9.781 -17.422 -1.035 1 97.19 137 HIS B O 1
ATOM 2450 N N . VAL B 1 138 ? 11.57 -16.781 -2.324 1 98.31 138 VAL B N 1
ATOM 2451 C CA . VAL B 1 138 ? 10.805 -15.773 -3.045 1 98.31 138 VAL B CA 1
ATOM 2452 C C . VAL B 1 138 ? 10.555 -16.234 -4.477 1 98.31 138 VAL B C 1
ATOM 2454 O O . VAL B 1 138 ? 11.469 -16.688 -5.16 1 98.31 138 VAL B O 1
ATOM 2457 N N . HIS B 1 139 ? 9.305 -16.219 -4.867 1 97.56 139 HIS B N 1
ATOM 2458 C CA . HIS B 1 139 ? 8.93 -16.359 -6.27 1 97.56 139 HIS B CA 1
ATOM 2459 C C . HIS B 1 139 ? 8.328 -15.062 -6.812 1 97.56 139 HIS B C 1
ATOM 2461 O O . HIS B 1 139 ? 7.613 -14.359 -6.098 1 97.56 139 HIS B O 1
ATOM 2467 N N . THR B 1 140 ? 8.656 -14.766 -8.031 1 97.88 140 THR B N 1
ATOM 2468 C CA . THR B 1 140 ? 8.125 -13.578 -8.688 1 97.88 140 THR B CA 1
ATOM 2469 C C . THR B 1 140 ? 7.5 -13.93 -10.031 1 97.88 140 THR B C 1
ATOM 2471 O O . THR B 1 140 ? 7.844 -14.945 -10.633 1 97.88 140 THR B O 1
ATOM 2474 N N . PHE B 1 141 ? 6.559 -13.148 -10.461 1 96.25 141 PHE B N 1
ATOM 2475 C CA . PHE B 1 141 ? 5.938 -13.297 -11.773 1 96.25 141 PHE B CA 1
ATOM 2476 C C . PHE B 1 141 ? 5.332 -11.977 -12.242 1 96.25 141 PHE B C 1
ATOM 2478 O O . PHE B 1 141 ? 5.09 -11.078 -11.43 1 96.25 141 PHE B O 1
ATOM 2485 N N . GLY B 1 142 ? 5.172 -11.859 -13.539 1 96.56 142 GLY B N 1
ATOM 2486 C CA . GLY B 1 142 ? 4.77 -10.609 -14.164 1 96.56 142 GLY B CA 1
ATOM 2487 C C . GLY B 1 142 ? 5.832 -10.039 -15.086 1 96.56 142 GLY B C 1
ATOM 2488 O O . GLY B 1 142 ? 6.586 -10.781 -15.711 1 96.56 142 GLY B O 1
ATOM 2489 N N . SER B 1 143 ? 5.84 -8.648 -15.211 1 96.62 143 SER B N 1
ATOM 2490 C CA . SER B 1 143 ? 6.793 -7.949 -16.078 1 96.62 143 SER B CA 1
ATOM 2491 C C . SER B 1 143 ? 8.219 -8.109 -15.555 1 96.62 143 SER B C 1
ATOM 2493 O O . SER B 1 143 ? 8.453 -8.125 -14.344 1 96.62 143 SER B O 1
ATOM 2495 N N . ASN B 1 144 ? 9.141 -8.18 -16.484 1 97 144 ASN B N 1
ATOM 2496 C CA . ASN B 1 144 ? 10.547 -8.273 -16.125 1 97 144 ASN B CA 1
ATOM 2497 C C . ASN B 1 144 ? 11.391 -7.254 -16.875 1 97 144 ASN B C 1
ATOM 2499 O O . ASN B 1 144 ? 12.602 -7.43 -17.016 1 97 144 ASN B O 1
ATOM 2503 N N . GLN B 1 145 ? 10.75 -6.215 -17.391 1 96.88 145 GLN B N 1
ATOM 2504 C CA . GLN B 1 145 ? 11.406 -5.219 -18.234 1 96.88 145 GLN B CA 1
ATOM 2505 C C . GLN B 1 145 ? 12.547 -4.535 -17.484 1 96.88 145 GLN B C 1
ATOM 2507 O O . GLN B 1 145 ? 13.531 -4.121 -18.109 1 96.88 145 GLN B O 1
ATOM 2512 N N . ASP B 1 146 ? 12.484 -4.488 -16.172 1 96.38 146 ASP B N 1
ATOM 2513 C CA . ASP B 1 146 ? 13.492 -3.805 -15.359 1 96.38 146 ASP B CA 1
ATOM 2514 C C . ASP B 1 146 ? 14.297 -4.801 -14.531 1 96.38 146 ASP B C 1
ATOM 2516 O O . ASP B 1 146 ? 15.07 -4.406 -13.656 1 96.38 146 ASP B O 1
ATOM 2520 N N . GLY B 1 147 ? 14.078 -6.109 -14.773 1 96.69 147 GLY B N 1
ATOM 2521 C CA . GLY B 1 147 ? 14.742 -7.145 -13.992 1 96.69 147 GLY B CA 1
ATOM 2522 C C . GLY B 1 147 ? 14.102 -7.363 -12.641 1 96.69 147 GLY B C 1
ATOM 2523 O O . GLY B 1 147 ? 14.719 -7.941 -11.742 1 96.69 147 GLY B O 1
ATOM 2524 N N . GLN B 1 148 ? 12.922 -6.883 -12.484 1 97.12 148 GLN B N 1
ATOM 2525 C CA . GLN B 1 148 ? 12.258 -6.852 -11.188 1 97.12 148 GLN B CA 1
ATOM 2526 C C . GLN B 1 148 ? 11.844 -8.258 -10.75 1 97.12 148 GLN B C 1
ATOM 2528 O O . GLN B 1 148 ? 11.5 -8.469 -9.586 1 97.12 148 GLN B O 1
ATOM 2533 N N . LEU B 1 149 ? 11.953 -9.242 -11.562 1 97.44 149 LEU B N 1
ATOM 2534 C CA . LEU B 1 149 ? 11.633 -10.609 -11.164 1 97.44 149 LEU B CA 1
ATOM 2535 C C . LEU B 1 149 ? 12.828 -11.273 -10.484 1 97.44 149 LEU B C 1
ATOM 2537 O O . LEU B 1 149 ? 12.688 -12.336 -9.867 1 97.44 149 LEU B O 1
ATOM 2541 N N . GLY B 1 150 ? 14.055 -10.711 -10.625 1 96.94 150 GLY B N 1
ATOM 2542 C CA . GLY B 1 150 ? 15.227 -11.242 -9.953 1 96.94 150 GLY B CA 1
ATOM 2543 C C . GLY B 1 150 ? 15.75 -12.523 -10.578 1 96.94 150 GLY B C 1
ATOM 2544 O O . GLY B 1 150 ? 16.312 -13.375 -9.891 1 96.94 150 GLY B O 1
ATOM 2545 N N . SER B 1 151 ? 15.477 -12.719 -11.867 1 93.94 151 SER B N 1
ATOM 2546 C CA . SER B 1 151 ? 15.891 -13.93 -12.562 1 93.94 151 SER B CA 1
ATOM 2547 C C . SER B 1 151 ? 17.281 -13.773 -13.18 1 93.94 151 SER B C 1
ATOM 2549 O O . SER B 1 151 ? 17.734 -14.641 -13.914 1 93.94 151 SER B O 1
ATOM 2551 N N . GLY B 1 152 ? 17.953 -12.641 -12.977 1 93.69 152 GLY B N 1
ATOM 2552 C CA . GLY B 1 152 ? 19.312 -12.438 -13.461 1 93.69 152 GLY B CA 1
ATOM 2553 C C . GLY B 1 152 ? 19.359 -11.859 -14.867 1 93.69 152 GLY B C 1
ATOM 2554 O O . GLY B 1 152 ? 20.438 -1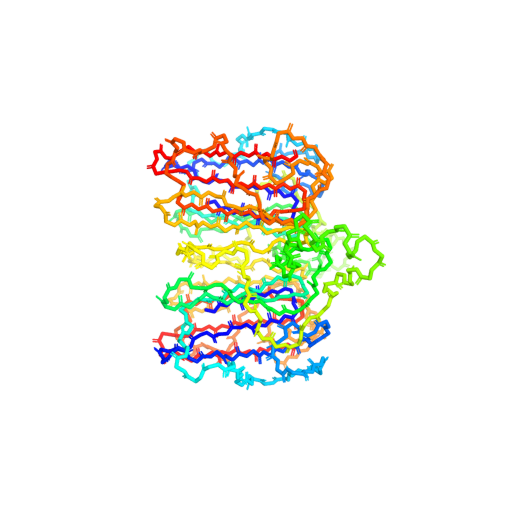1.781 -15.469 1 93.69 152 GLY B O 1
ATOM 2555 N N . ASN B 1 153 ? 18.203 -11.602 -15.398 1 94.5 153 ASN B N 1
ATOM 2556 C CA . ASN B 1 153 ? 18.078 -10.969 -16.703 1 94.5 153 ASN B CA 1
ATOM 2557 C C . ASN B 1 153 ? 16.797 -10.141 -16.812 1 94.5 153 ASN B C 1
ATOM 2559 O O . ASN B 1 153 ? 16.109 -9.938 -15.82 1 94.5 153 ASN B O 1
ATOM 2563 N N . THR B 1 154 ? 16.5 -9.602 -17.922 1 95.5 154 THR B N 1
ATOM 2564 C CA . THR B 1 154 ? 15.312 -8.773 -18.109 1 95.5 154 THR B CA 1
ATOM 2565 C C . THR B 1 154 ? 14.352 -9.422 -19.109 1 95.5 154 THR B C 1
ATOM 2567 O O . THR B 1 154 ? 13.477 -8.75 -19.656 1 95.5 154 THR B O 1
ATOM 2570 N N . LYS B 1 155 ? 14.555 -10.742 -19.406 1 93.5 155 LYS B N 1
ATOM 2571 C CA . LYS B 1 155 ? 13.711 -11.43 -20.375 1 93.5 155 LYS B CA 1
ATOM 2572 C C . LYS B 1 155 ? 12.328 -11.711 -19.797 1 93.5 155 LYS B C 1
ATOM 2574 O O . LYS B 1 155 ? 12.195 -11.992 -18.594 1 93.5 155 LYS B O 1
ATOM 2579 N N . PRO B 1 156 ? 11.344 -11.641 -20.609 1 90.5 156 PRO B N 1
ATOM 2580 C CA . PRO B 1 156 ? 10.008 -11.992 -20.141 1 90.5 156 PRO B CA 1
ATOM 2581 C C . PRO B 1 156 ? 9.922 -13.43 -19.625 1 90.5 156 PRO B C 1
ATOM 2583 O O . PRO B 1 156 ? 10.672 -14.297 -20.078 1 90.5 156 PRO B O 1
ATOM 2586 N N . ARG B 1 157 ? 9.008 -13.617 -18.703 1 87.19 157 ARG B N 1
ATOM 2587 C CA . ARG B 1 157 ? 8.766 -14.945 -18.141 1 87.19 157 ARG B CA 1
ATOM 2588 C C . ARG B 1 157 ? 7.273 -15.242 -18.078 1 87.19 157 ARG B C 1
ATOM 2590 O O . ARG B 1 157 ? 6.473 -14.375 -17.734 1 87.19 157 ARG B O 1
ATOM 2597 N N . ASP B 1 158 ? 6.934 -16.469 -18.359 1 80.5 158 ASP B N 1
ATOM 2598 C CA . ASP B 1 158 ? 5.52 -16.828 -18.438 1 80.5 158 ASP B CA 1
ATOM 2599 C C . ASP B 1 158 ? 5.07 -17.578 -17.188 1 80.5 158 ASP B C 1
ATOM 2601 O O . ASP B 1 158 ? 3.916 -18 -17.094 1 80.5 158 ASP B O 1
ATOM 2605 N N . ALA B 1 159 ? 6.016 -17.812 -16.375 1 82.19 159 ALA B N 1
ATOM 2606 C CA . ALA B 1 159 ? 5.68 -18.516 -15.133 1 82.19 159 ALA B CA 1
ATOM 2607 C C . ALA B 1 159 ? 6.43 -17.922 -13.945 1 82.19 159 ALA B C 1
ATOM 2609 O O . ALA B 1 159 ? 7.484 -17.297 -14.109 1 82.19 159 ALA B O 1
ATOM 2610 N N . PRO B 1 160 ? 5.812 -18.125 -12.82 1 84.12 160 PRO B N 1
ATOM 2611 C CA . PRO B 1 160 ? 6.543 -17.688 -11.633 1 84.12 160 PRO B CA 1
ATOM 2612 C C . PRO B 1 160 ? 7.945 -18.281 -11.539 1 84.12 160 PRO B C 1
ATOM 2614 O O . PRO B 1 160 ? 8.156 -19.438 -11.906 1 84.12 160 PRO B O 1
ATOM 2617 N N . ALA B 1 161 ? 8.883 -17.375 -11.195 1 83.19 161 ALA B N 1
ATOM 2618 C CA . ALA B 1 161 ? 10.273 -17.797 -11.094 1 83.19 161 ALA B CA 1
ATOM 2619 C C . ALA B 1 161 ? 10.812 -17.578 -9.68 1 83.19 161 ALA B C 1
ATOM 2621 O O . ALA B 1 161 ? 10.492 -16.578 -9.031 1 83.19 161 ALA B O 1
ATOM 2622 N N . SER B 1 162 ? 11.602 -18.578 -9.328 1 92.44 162 SER B N 1
ATOM 2623 C CA . SER B 1 162 ? 12.297 -18.438 -8.055 1 92.44 162 SER B CA 1
ATOM 2624 C C . SER B 1 162 ? 13.414 -17.391 -8.148 1 92.44 162 SER B C 1
ATOM 2626 O O . SER B 1 162 ? 14.102 -17.297 -9.164 1 92.44 162 SER B O 1
ATOM 2628 N N . VAL B 1 163 ? 13.555 -16.594 -7.121 1 97.44 163 VAL B N 1
ATOM 2629 C CA . VAL B 1 163 ? 14.711 -15.719 -7.016 1 97.44 163 VAL B CA 1
ATOM 2630 C C . VAL B 1 163 ? 15.891 -16.484 -6.414 1 97.44 163 VAL B C 1
ATOM 2632 O O . VAL B 1 163 ? 16.094 -16.453 -5.199 1 97.44 163 VAL B O 1
ATOM 2635 N N . LYS B 1 164 ? 16.672 -17.047 -7.227 1 95.56 164 LYS B N 1
ATOM 2636 C CA . LYS B 1 164 ? 17.703 -18.016 -6.844 1 95.56 164 LYS B CA 1
ATOM 2637 C C . LYS B 1 164 ? 18.781 -17.359 -5.988 1 95.56 164 LYS B C 1
ATOM 2639 O O . LYS B 1 164 ? 19.359 -18 -5.113 1 95.56 164 LYS B O 1
ATOM 2644 N N . GLN B 1 165 ? 18.984 -16.094 -6.211 1 95.06 165 GLN B N 1
ATOM 2645 C CA . GLN B 1 165 ? 20.031 -15.367 -5.496 1 95.06 165 GLN B CA 1
ATOM 2646 C C . GLN B 1 165 ? 19.719 -15.273 -4.008 1 95.06 165 GLN B C 1
ATOM 2648 O O . GLN B 1 165 ? 20.609 -14.977 -3.199 1 95.06 165 GLN B O 1
ATOM 2653 N N . LEU B 1 166 ? 18.5 -15.539 -3.643 1 96.69 166 LEU B N 1
ATOM 2654 C CA . LEU B 1 166 ? 18.094 -15.445 -2.242 1 96.69 166 LEU B CA 1
ATOM 2655 C C . LEU B 1 166 ? 17.844 -16.828 -1.657 1 96.69 166 LEU B C 1
ATOM 2657 O O . LEU B 1 166 ? 17.297 -16.953 -0.563 1 96.69 166 LEU B O 1
ATOM 2661 N N . GLU B 1 167 ? 18.219 -17.875 -2.344 1 93.88 167 GLU B N 1
ATOM 2662 C CA . GLU B 1 167 ? 17.891 -19.25 -1.959 1 93.88 167 GLU B CA 1
ATOM 2663 C C . GLU B 1 167 ? 18.531 -19.609 -0.619 1 93.88 167 GLU B C 1
ATOM 2665 O O . GLU B 1 167 ? 18 -20.438 0.123 1 93.88 167 GLU B O 1
ATOM 2670 N N . ASP B 1 168 ? 19.672 -18.953 -0.281 1 95.5 168 ASP B N 1
ATOM 2671 C CA . ASP B 1 168 ? 20.375 -19.281 0.958 1 95.5 168 ASP B CA 1
ATOM 2672 C C . ASP B 1 168 ? 19.938 -18.359 2.09 1 95.5 168 ASP B C 1
ATOM 2674 O O . ASP B 1 168 ? 20.5 -18.391 3.188 1 95.5 168 ASP B O 1
ATOM 2678 N N . GLN B 1 169 ? 19 -17.484 1.792 1 96.25 169 GLN B N 1
ATOM 2679 C CA . GLN B 1 169 ? 18.469 -16.562 2.783 1 96.25 169 GLN B CA 1
ATOM 2680 C C . GLN B 1 169 ? 17.078 -16.969 3.234 1 96.25 169 GLN B C 1
ATOM 2682 O O . GLN B 1 169 ? 16.391 -17.719 2.535 1 96.25 169 GLN B O 1
ATOM 2687 N N . THR B 1 170 ? 16.75 -16.609 4.418 1 97.62 170 THR B N 1
ATOM 2688 C CA . THR B 1 170 ? 15.367 -16.703 4.863 1 97.62 170 THR B CA 1
ATOM 2689 C C . THR B 1 170 ? 14.68 -15.344 4.758 1 97.62 170 THR B C 1
ATOM 2691 O O . THR B 1 170 ? 14.867 -14.477 5.613 1 97.62 170 THR B O 1
ATOM 2694 N N . VAL B 1 171 ? 13.914 -15.18 3.713 1 98.19 171 VAL B N 1
ATOM 2695 C CA . VAL B 1 171 ? 13.211 -13.93 3.471 1 98.19 171 VAL B CA 1
ATOM 2696 C C . VAL B 1 171 ? 11.953 -13.859 4.332 1 98.19 171 VAL B C 1
ATOM 2698 O O . VAL B 1 171 ? 11.234 -14.852 4.461 1 98.19 171 VAL B O 1
ATOM 2701 N N . THR B 1 172 ? 11.672 -12.688 4.934 1 97.44 172 THR B N 1
ATOM 2702 C CA . THR B 1 172 ? 10.555 -12.562 5.859 1 97.44 172 THR B CA 1
ATOM 2703 C C . THR B 1 172 ? 9.547 -11.523 5.359 1 97.44 172 THR B C 1
ATOM 2705 O O . THR B 1 172 ? 8.422 -11.453 5.852 1 97.44 172 THR B O 1
ATOM 2708 N N . MET B 1 173 ? 9.945 -10.711 4.336 1 96.69 173 MET B N 1
ATOM 2709 C CA . MET B 1 173 ? 9.031 -9.719 3.775 1 96.69 173 MET B CA 1
ATOM 2710 C C . MET B 1 173 ? 9.375 -9.43 2.318 1 96.69 173 MET B C 1
ATOM 2712 O O . MET B 1 173 ? 10.539 -9.508 1.921 1 96.69 173 MET B O 1
ATOM 2716 N N . VAL B 1 174 ? 8.391 -9.094 1.542 1 97.88 174 VAL B N 1
ATOM 2717 C CA . VAL B 1 174 ? 8.562 -8.727 0.141 1 97.88 174 VAL B CA 1
ATOM 2718 C C . VAL B 1 174 ? 7.641 -7.562 -0.203 1 97.88 174 VAL B C 1
ATOM 2720 O O . VAL B 1 174 ? 6.527 -7.465 0.319 1 97.88 174 VAL B O 1
ATOM 2723 N N . PHE B 1 175 ? 8.109 -6.66 -1.097 1 97.69 175 PHE B N 1
ATOM 2724 C CA . PHE B 1 175 ? 7.348 -5.551 -1.654 1 97.69 175 PHE B CA 1
ATOM 2725 C C . PHE B 1 175 ? 7.602 -5.414 -3.15 1 97.69 175 PHE B C 1
ATOM 2727 O O . PHE B 1 175 ? 8.688 -5.738 -3.631 1 97.69 175 PHE B O 1
ATOM 2734 N N . CYS B 1 176 ? 6.594 -4.965 -3.844 1 97.75 176 CYS B N 1
ATOM 2735 C CA . CYS B 1 176 ? 6.707 -4.715 -5.277 1 97.75 176 CYS B CA 1
ATOM 2736 C C . CYS B 1 176 ? 6.32 -3.279 -5.609 1 97.75 176 CYS B C 1
ATOM 2738 O O . CYS B 1 176 ? 5.234 -2.824 -5.25 1 97.75 176 CYS B O 1
ATOM 2740 N N . GLY B 1 177 ? 7.203 -2.52 -6.223 1 97.06 177 GLY B N 1
ATOM 2741 C CA . GLY B 1 177 ? 6.91 -1.221 -6.805 1 97.06 177 GLY B CA 1
ATOM 2742 C C . GLY B 1 177 ? 6.895 -1.239 -8.32 1 97.06 177 GLY B C 1
ATOM 2743 O O . GLY B 1 177 ? 6.82 -2.307 -8.938 1 97.06 177 GLY B O 1
ATOM 2744 N N . TYR B 1 178 ? 6.848 -0.039 -8.883 1 97.06 178 TYR B N 1
ATOM 2745 C CA . TYR B 1 178 ? 6.941 0.044 -10.336 1 97.06 178 TYR B CA 1
ATOM 2746 C C . TYR B 1 178 ? 8.352 -0.294 -10.812 1 97.06 178 TYR B C 1
ATOM 2748 O O . TYR B 1 178 ? 9.258 0.537 -10.727 1 97.06 178 TYR B O 1
ATOM 2756 N N . GLY B 1 179 ? 8.531 -1.566 -11.203 1 95.94 179 GLY B N 1
ATOM 2757 C CA . GLY B 1 179 ? 9.781 -1.943 -11.844 1 95.94 179 GLY B CA 1
ATOM 2758 C C . GLY B 1 179 ? 10.844 -2.395 -10.859 1 95.94 179 GLY B C 1
ATOM 2759 O O . GLY B 1 179 ? 12.023 -2.506 -11.211 1 95.94 179 GLY B O 1
ATOM 2760 N N . PHE B 1 180 ? 10.438 -2.598 -9.586 1 96.88 180 PHE B N 1
ATOM 2761 C CA . PHE B 1 180 ? 11.422 -3.07 -8.625 1 96.88 180 PHE B CA 1
ATOM 2762 C C . PHE B 1 180 ? 10.773 -3.961 -7.574 1 96.88 180 PHE B C 1
ATOM 2764 O O . PHE B 1 180 ? 9.555 -3.957 -7.418 1 96.88 180 PHE B O 1
ATOM 2771 N N . THR B 1 181 ? 11.555 -4.75 -6.906 1 97.81 181 THR B N 1
ATOM 2772 C CA . THR B 1 181 ? 11.172 -5.617 -5.801 1 97.81 181 THR B CA 1
ATOM 2773 C C . THR B 1 181 ? 12.094 -5.414 -4.605 1 97.81 181 THR B C 1
ATOM 2775 O O . THR B 1 181 ? 13.289 -5.148 -4.773 1 97.81 181 THR B O 1
ATOM 2778 N N . VAL B 1 182 ? 11.578 -5.43 -3.459 1 97.5 182 VAL B N 1
ATOM 2779 C CA . VAL B 1 182 ? 12.328 -5.363 -2.209 1 97.5 182 VAL B CA 1
ATOM 2780 C C . VAL B 1 182 ? 12.07 -6.621 -1.386 1 97.5 182 VAL B C 1
ATOM 2782 O O . VAL B 1 182 ? 10.938 -7.086 -1.286 1 97.5 182 VAL B O 1
ATOM 2785 N N . ALA B 1 183 ? 13.102 -7.211 -0.854 1 97.81 183 ALA B N 1
ATOM 2786 C CA . ALA B 1 183 ? 12.992 -8.344 0.058 1 97.81 183 ALA B CA 1
ATOM 2787 C C . ALA B 1 183 ? 13.828 -8.117 1.317 1 97.81 183 ALA B C 1
ATOM 2789 O O . ALA B 1 183 ? 14.953 -7.621 1.244 1 97.81 183 ALA B O 1
ATOM 2790 N N . GLY B 1 184 ? 13.266 -8.383 2.461 1 96.88 184 GLY B N 1
ATOM 2791 C CA . GLY B 1 184 ? 13.977 -8.352 3.729 1 96.88 184 GLY B CA 1
ATOM 2792 C C . GLY B 1 184 ? 14.164 -9.727 4.348 1 96.88 184 GLY B C 1
ATOM 2793 O O . GLY B 1 184 ? 13.258 -10.562 4.293 1 96.88 184 GLY B O 1
ATOM 2794 N N . THR B 1 185 ? 15.305 -9.938 4.965 1 97.38 185 THR B N 1
ATOM 2795 C CA . THR B 1 185 ? 15.625 -11.25 5.516 1 97.38 185 THR B CA 1
ATOM 2796 C C . THR B 1 185 ? 15.602 -11.227 7.039 1 97.38 185 THR B C 1
ATOM 2798 O O . THR B 1 185 ? 15.492 -10.156 7.645 1 97.38 185 THR B O 1
ATOM 2801 N N . ASN B 1 186 ? 15.633 -12.422 7.664 1 95.94 186 ASN B N 1
ATOM 2802 C CA . ASN B 1 186 ? 15.539 -12.57 9.117 1 95.94 186 ASN B CA 1
ATOM 2803 C C . ASN B 1 186 ? 16.797 -12.047 9.812 1 95.94 186 ASN B C 1
ATOM 2805 O O . ASN B 1 186 ? 16.781 -11.828 11.023 1 95.94 186 ASN B O 1
ATOM 2809 N N . ASP B 1 187 ? 17.891 -11.773 9.07 1 94.56 187 ASP B N 1
ATOM 2810 C CA . ASP B 1 187 ? 19.094 -11.172 9.648 1 94.56 187 ASP B CA 1
ATOM 2811 C C . ASP B 1 187 ? 19.109 -9.656 9.438 1 94.56 187 ASP B C 1
ATOM 2813 O O . ASP B 1 187 ? 20.156 -9.023 9.562 1 94.56 187 ASP B O 1
ATOM 2817 N N . ASN B 1 188 ? 17.984 -9.133 8.969 1 90.81 188 ASN B N 1
ATOM 2818 C CA . ASN B 1 188 ? 17.75 -7.695 8.836 1 90.81 188 ASN B CA 1
ATOM 2819 C C . ASN B 1 188 ? 18.516 -7.109 7.656 1 90.81 188 ASN B C 1
ATOM 2821 O O . ASN B 1 188 ? 18.953 -5.957 7.703 1 90.81 188 ASN B O 1
ATOM 2825 N N . THR B 1 189 ? 18.734 -7.957 6.672 1 94.5 189 THR B N 1
ATOM 2826 C CA . THR B 1 189 ? 19.281 -7.48 5.406 1 94.5 189 THR B CA 1
ATOM 2827 C C . THR B 1 189 ? 18.172 -7.168 4.414 1 94.5 189 THR B C 1
ATOM 2829 O O . THR B 1 189 ? 17.203 -7.918 4.309 1 94.5 189 THR B O 1
ATOM 2832 N N . LEU B 1 190 ? 18.312 -6.043 3.691 1 95.12 190 LEU B N 1
ATOM 2833 C CA . LEU B 1 190 ? 17.359 -5.652 2.656 1 95.12 190 LEU B CA 1
ATOM 2834 C C . LEU B 1 190 ? 17.969 -5.805 1.269 1 95.12 190 LEU B C 1
ATOM 2836 O O . LEU B 1 190 ? 19.078 -5.324 1.022 1 95.12 190 LEU B O 1
ATOM 2840 N N . TYR B 1 191 ? 17.266 -6.496 0.423 1 96.56 191 TYR B N 1
ATOM 2841 C CA . TYR B 1 191 ? 17.641 -6.633 -0.98 1 96.56 191 TYR B CA 1
ATOM 2842 C C . TYR B 1 191 ? 16.703 -5.82 -1.874 1 96.56 191 TYR B C 1
ATOM 2844 O O . TYR B 1 191 ? 15.5 -5.777 -1.64 1 96.56 191 TYR B O 1
ATOM 2852 N N . PHE B 1 192 ? 17.266 -5.148 -2.766 1 97.06 192 PHE B N 1
ATOM 2853 C CA . PHE B 1 192 ? 16.562 -4.328 -3.742 1 97.06 192 PHE B CA 1
ATOM 2854 C C . PHE B 1 192 ? 17.062 -4.609 -5.152 1 97.06 192 PHE B C 1
ATOM 2856 O O . PHE B 1 192 ? 18.266 -4.59 -5.398 1 97.06 192 PHE B O 1
ATOM 2863 N N . TRP B 1 193 ? 16.125 -4.941 -6.035 1 96.5 193 TRP B N 1
ATOM 2864 C CA . TRP B 1 193 ? 16.547 -5.137 -7.418 1 96.5 193 TRP B CA 1
ATOM 2865 C C . TRP B 1 193 ? 15.477 -4.668 -8.391 1 96.5 193 TRP B C 1
ATOM 2867 O O . TRP B 1 193 ? 14.32 -4.496 -8.008 1 96.5 193 TRP B O 1
ATOM 2877 N N . GLY B 1 194 ? 15.789 -4.609 -9.742 1 93.88 194 GLY B N 1
ATOM 2878 C CA . GLY B 1 194 ? 14.953 -4.062 -10.805 1 93.88 194 GLY B CA 1
ATOM 2879 C C . GLY B 1 194 ? 15.555 -2.836 -11.461 1 93.88 194 GLY B C 1
ATOM 2880 O O . GLY B 1 194 ? 16.562 -2.297 -10.992 1 93.88 194 GLY B O 1
#

InterPro domains:
  IPR000408 Regulator of chromosome condensation, RCC1 [PF00415] (14-64)
  IPR000408 Regulator of chromosome condensation, RCC1 [PF00415] (68-132)
  IPR000408 Regulator of chromosome condensation, RCC1 [PF00415] (136-183)
  IPR000408 Regulator of chromosome condensation, RCC1 [PR00633] (1-17)
  IPR000408 Regulator of chromosome condensation, RCC1 [PR00633] (17-31)
  IPR000408 Regulator of chromosome condensation, RCC1 [PR00633] (125-143)
  IPR000408 Regulator of chromosome condensation, RCC1 [PR00633] (183-194)
  IPR000408 Regulator of chromosome condensation, RCC1 [PS50012] (15-67)
  IPR000408 Regulator of chromosome condensation, RCC1 [PS50012] (68-135)
  IPR000408 Regulator of chromosome condensation, RCC1 [PS50012] (136-187)
  IPR009091 Regulator of chromosome condensation 1/beta-lactamase-inhibitor protein II [G3DSA:2.130.10.30] (1-194)
  IPR009091 Regulator of chromosome condensation 1/beta-lactamase-inhibitor protein II [SSF50985] (1-194)
  IPR051997 Serine/threonine-protein kinase NEK [PTHR44535] (1-194)

Solvent-accessible surface area (backbone atoms only — not comparable to full-atom values): 19348 Å² total; per-residue (Å²): 112,20,70,14,52,49,32,40,39,37,62,46,98,84,18,47,39,30,20,29,32,54,7,56,53,5,28,46,18,66,67,44,48,62,64,32,96,51,78,38,72,42,67,60,90,52,85,84,63,36,37,69,44,62,44,42,22,76,45,22,27,38,37,32,32,74,82,13,49,48,28,28,18,5,48,18,60,58,32,28,57,32,60,38,74,75,55,52,69,71,46,36,67,64,31,69,76,69,68,70,73,55,54,61,34,23,36,61,38,65,27,65,86,49,67,90,44,42,44,76,47,74,22,64,21,80,44,23,20,39,34,33,24,71,91,19,38,46,36,18,26,12,48,14,84,45,22,31,37,48,71,86,50,47,65,78,51,72,49,66,32,62,27,65,90,42,64,91,45,47,43,74,48,64,43,38,24,66,51,29,29,38,38,32,30,82,86,73,46,77,47,75,47,64,109,21,70,17,51,49,32,39,39,38,61,45,98,83,19,47,39,31,21,28,32,55,6,56,52,6,28,48,17,68,67,45,48,62,65,32,97,51,78,38,74,42,67,60,90,52,86,84,63,34,36,70,46,60,44,42,22,76,45,23,27,39,37,31,31,74,81,13,48,48,28,27,17,5,47,18,60,58,32,28,56,34,60,39,73,75,55,52,70,72,45,35,67,65,30,70,76,70,67,72,71,53,54,62,34,24,36,61,37,67,28,62,87,47,68,91,45,43,44,79,48,72,20,63,22,78,44,24,21,39,34,33,24,71,90,18,37,45,36,18,24,12,47,13,83,44,22,32,39,47,70,88,50,46,65,79,50,71,49,66,33,62,26,65,91,42,63,92,44,46,45,75,46,62,44,38,23,65,52,27,31,37,37,31,31,80,87,75,48,77,46,76,48,65

Foldseek 3Di:
DEDEPFKDWDADPQQWIWMFGQQQQLARQQQDRHGHPDTDIHDDPDPPWGFDDKYHEDFKIWTATPQQWIWMFGACAQPQRQQQDPQPPVRCVVCVPPRDPPGGGNHTDTNVLCVVWRWDAKEREDFKIWTATPPAWIKIGGAQCLPQRCPPDSDRDNGIDTNVVCVVFRWDDWYDYDSKIWTATPVGDIDIGD/DEDEPFKDWDADPQQWIWMFGAQQQLARQQQDRHGHPDTDIHDDPDPPWGFDDKYHEDFKIWTATPQQWIWIFGACAQPQRQQQDPQPPVRCVVCVPPSDPPGGGNHTDTNVLCVVFRWDAKEREDFKIWTATPPAWIKIGGAQCLPQRCPPDSDRDNGIDTNVVCVVFRWDDWYDYDSKIWTATPVGDIDIGD

pLDDT: mean 92.22, std 12.72, range [45.41, 98.88]

Radius of gyration: 21.65 Å; Cα contacts (8 Å, |Δi|>4): 1128; chains: 2; bounding box: 42×71×54 Å

Secondary structure (DSSP, 8-state):
-EE-SSEEEEE-TTS-EEEEE--GGGTT-SSS---EEEEEEPPPSSTT--EEEEEE-SSEEEEEETTS-EEEEEE-GGGTT--S----HHHHHHTTTT-----EEEEEEE-GGGTTS-EEEEEE-SSEEEEEETTTEEEEEE--TTSTT-SSS----SS-EE-GGGTTS-EEEEEEETTEEEEEETTS-EEEE-/-EE-SSEEEEE-TTS-EEEEE--GGGTT-SSS---EEEEEEPPPSSTT--EEEEEE-SSEEEEEETTS-EEEEEE-GGGTT--S----HHHHHHTTTT-----EEEEEEE-GGGTTS-EEEEEE-SSEEEEEETTTEEEEEE--TTSTT-SSS----SS-EE-GGGTTS-EEEEEEETTEEEEEETTS-EEEE-

Nearest PDB structures (foldseek):
  6xzn-assembly1_A  TM=9.374E-01  e=1.080E-18  Arabidopsis thaliana
  6xzl-assembly1_A  TM=9.458E-01  e=1.524E-18  Arabidopsis thaliana
  4dnv-assembly3_A  TM=9.230E-01  e=2.273E-17  Arabidopsis thaliana
  5tbk-assembly2_I  TM=8.148E-01  e=2.240E-12  Homo sapiens
  8ux1-assembly1_L  TM=8.236E-01  e=8.403E-12  Homo sapiens